Protein AF-0000000087433520 (afdb_homodimer)

Solvent-accessible surface area (backbone atoms only — not comparable to full-atom values): 22942 Å² total; per-residue (Å²): 122,72,76,60,58,65,54,34,69,41,36,59,58,25,44,64,70,53,43,51,66,38,40,50,90,53,89,55,70,68,48,45,50,42,22,40,10,37,41,32,46,50,34,41,37,54,74,47,58,38,54,43,55,70,58,45,62,74,43,37,82,70,45,48,60,36,41,57,54,30,54,70,43,88,47,63,66,38,25,37,40,25,33,47,34,51,29,52,48,29,69,62,38,29,67,75,51,54,65,67,59,52,68,62,48,52,62,63,41,55,60,31,61,72,42,92,45,66,66,39,20,53,41,23,49,50,26,50,31,38,49,46,65,21,52,47,90,83,47,57,51,77,83,44,35,69,61,51,48,53,51,49,52,57,48,54,62,44,45,59,42,91,48,62,68,51,21,52,53,39,48,55,33,49,55,49,39,35,76,64,44,40,70,61,47,50,54,53,44,62,68,43,34,82,74,40,90,62,43,63,61,44,49,53,49,51,50,52,49,52,53,52,57,55,68,77,99,121,74,75,61,58,65,55,33,69,39,35,58,55,26,45,64,70,55,43,51,66,38,41,50,88,52,88,53,71,68,46,44,49,44,23,41,10,36,41,35,47,51,34,41,37,55,75,46,59,39,55,44,54,72,61,46,62,73,43,37,82,72,45,48,60,35,42,57,54,31,54,70,44,86,48,63,65,38,23,36,41,26,33,48,35,51,30,52,48,28,69,63,39,27,67,75,50,55,65,68,59,52,68,62,47,50,63,63,41,54,62,30,61,72,42,93,44,66,66,38,20,53,41,22,50,50,25,50,31,38,50,45,66,20,52,47,88,86,45,58,51,78,84,44,36,68,61,50,49,55,51,51,52,56,48,54,60,45,45,58,42,90,48,62,68,52,21,52,52,39,48,54,34,49,54,49,39,36,75,64,42,39,70,61,48,50,52,52,42,62,68,43,33,81,72,40,91,63,43,62,60,44,51,53,50,52,52,51,48,52,54,52,58,57,68,77,99

Organism: NCBI:txid62062

Radius of gyration: 27.84 Å; Cα contacts (8 Å, |Δi|>4): 516; chains: 2; bounding box: 39×80×63 Å

Nearest PDB structures (foldseek):
  5tqc-assembly1_A  TM=6.218E-01  e=2.944E-04  Homo sapiens
  7m6k-assembly1_A  TM=5.178E-01  e=6.492E-03  Drosophila melanogaster
  7sqc-assembly1_J3  TM=6.459E-01  e=3.049E-02  Chlamydomonas reinhardtii
  7rtc-assembly1_A  TM=4.957E-01  e=1.503E-02  Drosophila melanogaster
  7q4o-assembly1_A  TM=3.615E-01  e=8.846E-03  Homo sapiens

Foldseek 3Di:
DPVLVVLLPPCLCVCVPPLLVLLADDDDDVSVVSNLVSLVVLLCCLVVCSHALVNCVVCVVSRQVSLLVQCPDPDPSSVLSSLSSLLSNLQRCLLVDDVVSLLVRLVSLLVQCPPPDPSSNLSSLSSLLSSLLSCDPPNPCVVCVVSLLVVLLSLLVQCLPPDVVSVVSSLNSVLSNLVVPVVSSLVSLVVCQVVHPDNPSSVVSNVSSVVVVVVVD/DPVLQVLLPPCLCVCVPPLLVLLADDDDDVSVVSNLVSLVVLLCCLVVCSHALVNCVVCVVSRQVSLLVQCPDPDPSSVLSSLSSLLSNLQRCLLVDDVVSLLVRLVSLLVQCPPPDPSSNLSSLSSLLSSLLSCPPPNPCVVCVVSLLVVLLSLLVQCLPPDVVSVVSSLVSVLSNCVVPVVSSLVSLVVCQVVHPDNVSSVVSNVSSVVVVVVVD

Secondary structure (DSSP, 8-state):
-THHHHHGGGGHHHIIIIIGGGGS--SSHHHHHHHHHHHHHHHHHHHTT-S-HHHHHHHHHHHHHHHHHHTT-S-HHHHHHHHHHHHHHHHHHGGGS-HHHHHHHHHHHHHGGG-S-HHHHHHHHHHHHHHHHT--TTS-TTTTHHHHHHHHHHHHHHTT-S-HHHHHHHHHHHHHHHTT-HHHHHHHHHHHHTTSS-THHHHHHHHHHHHHHHHT-/-THHHHGGGGGHHHIIIIIHHHHS--SSHHHHHHHHHHHHHHHHHHHTT-S-HHHHHHHHHHHHHHHHHHTT-S-HHHHHHHHHHHHHHHHHHGGGS-HHHHHHHHHHHHHGGG-S-HHHHHHHHHHHHHHHHT--TTS-TTTTHHHHHHHHHHHHHHHT-S-HHHHHHHHHHHHHHHTT-HHHHHHHHHHHHTTSS-THHHHHHHHHHHHHHHHT-

Structure (mmCIF, N/CA/C/O backbone):
data_AF-0000000087433520-model_v1
#
loop_
_entity.id
_entity.type
_entity.pdbx_description
1 polymer 'Dynein axonemal assembly factor 5'
#
loop_
_atom_site.group_PDB
_atom_site.id
_atom_site.type_symbol
_atom_site.label_atom_id
_atom_site.label_alt_id
_atom_site.label_comp_id
_atom_site.label_asym_id
_atom_site.label_entity_id
_atom_site.label_seq_id
_atom_site.pdbx_PDB_ins_code
_atom_site.Cartn_x
_atom_site.Cartn_y
_atom_site.Cartn_z
_atom_site.occupancy
_atom_site.B_iso_or_equiv
_atom_site.auth_seq_id
_atom_site.auth_comp_id
_atom_site.auth_asym_id
_atom_site.auth_atom_id
_atom_site.pdbx_PDB_model_num
ATOM 1 N N . THR A 1 1 ? 11.297 -8.609 6.477 1 27.45 1 THR A N 1
ATOM 2 C CA . THR A 1 1 ? 11.719 -9.43 5.344 1 27.45 1 THR A CA 1
ATOM 3 C C . THR A 1 1 ? 12.055 -8.555 4.141 1 27.45 1 THR A C 1
ATOM 5 O O . THR A 1 1 ? 11.344 -7.586 3.852 1 27.45 1 THR A O 1
ATOM 8 N N . TRP A 1 2 ? 13.305 -8.664 3.775 1 36.78 2 TRP A N 1
ATOM 9 C CA . TRP A 1 2 ? 14.188 -7.926 2.877 1 36.78 2 TRP A CA 1
ATOM 10 C C . TRP A 1 2 ? 13.484 -7.602 1.563 1 36.78 2 TRP A C 1
ATOM 12 O O . TRP A 1 2 ? 13.805 -6.609 0.906 1 36.78 2 TRP A O 1
ATOM 22 N N . ASP A 1 3 ? 12.789 -8.609 1.039 1 41.31 3 ASP A N 1
ATOM 23 C CA . ASP A 1 3 ? 12.289 -8.633 -0.331 1 41.31 3 ASP A CA 1
ATOM 24 C C . ASP A 1 3 ? 11.32 -7.48 -0.583 1 41.31 3 ASP A C 1
ATOM 26 O O . ASP A 1 3 ? 11.031 -7.145 -1.734 1 41.31 3 ASP A O 1
ATOM 30 N N . THR A 1 4 ? 10.875 -6.965 0.468 1 41.81 4 THR A N 1
ATOM 31 C CA . THR A 1 4 ? 9.906 -5.879 0.413 1 41.81 4 THR A CA 1
ATOM 32 C C . THR A 1 4 ? 10.578 -4.574 -0.015 1 41.81 4 THR A C 1
ATOM 34 O O . THR A 1 4 ? 9.914 -3.676 -0.538 1 41.81 4 THR A O 1
ATOM 37 N N . ARG A 1 5 ? 11.883 -4.535 0.372 1 44.44 5 ARG A N 1
ATOM 38 C CA . ARG A 1 5 ? 12.547 -3.25 0.179 1 44.44 5 ARG A CA 1
ATOM 39 C C . ARG A 1 5 ? 12.711 -2.936 -1.304 1 44.44 5 ARG A C 1
ATOM 41 O O . ARG A 1 5 ? 12.641 -1.774 -1.71 1 44.44 5 ARG A O 1
ATOM 48 N N . ARG A 1 6 ? 13.133 -3.973 -2.037 1 48.25 6 ARG A N 1
ATOM 49 C CA . ARG A 1 6 ? 13.492 -3.75 -3.436 1 48.25 6 ARG A CA 1
ATOM 50 C C . ARG A 1 6 ? 12.266 -3.379 -4.262 1 48.25 6 ARG A C 1
ATOM 52 O O . ARG A 1 6 ? 12.375 -2.668 -5.262 1 48.25 6 ARG A O 1
ATOM 59 N N . PHE A 1 7 ? 11.164 -3.785 -3.725 1 52.22 7 PHE A N 1
ATOM 60 C CA . PHE A 1 7 ? 9.961 -3.506 -4.512 1 52.22 7 PHE A CA 1
ATOM 61 C C . PHE A 1 7 ? 9.617 -2.023 -4.457 1 52.22 7 PHE A C 1
ATOM 63 O O . PHE A 1 7 ? 9.023 -1.485 -5.395 1 52.22 7 PHE A O 1
ATOM 70 N N . CYS A 1 8 ? 10.359 -1.29 -3.424 1 53.44 8 CYS A N 1
ATOM 71 C CA . CYS A 1 8 ? 10.086 0.125 -3.193 1 53.44 8 CYS A CA 1
ATOM 72 C C . CYS A 1 8 ? 10.727 0.985 -4.277 1 53.44 8 CYS A C 1
ATOM 74 O O . CYS A 1 8 ? 10.188 2.023 -4.652 1 53.44 8 CYS A O 1
ATOM 76 N N . GLU A 1 9 ? 11.602 0.332 -5.008 1 64.12 9 GLU A N 1
ATOM 77 C CA . GLU A 1 9 ? 12.352 1.188 -5.922 1 64.12 9 GLU A CA 1
ATOM 78 C C . GLU A 1 9 ? 11.664 1.29 -7.277 1 64.12 9 GLU A C 1
ATOM 80 O O . GLU A 1 9 ? 11.977 2.174 -8.078 1 64.12 9 GLU A O 1
ATOM 85 N N . HIS A 1 10 ? 10.555 0.719 -7.359 1 87.56 10 HIS A N 1
ATOM 86 C CA . HIS A 1 10 ? 10.07 0.707 -8.734 1 87.56 10 HIS A CA 1
ATOM 87 C C . HIS A 1 10 ? 8.734 1.43 -8.852 1 87.56 10 HIS A C 1
ATOM 89 O O . HIS A 1 10 ? 7.918 1.102 -9.719 1 87.56 10 HIS A O 1
ATOM 95 N N . LEU A 1 11 ? 8.602 2.469 -7.906 1 93.81 11 LEU A N 1
ATOM 96 C CA . LEU A 1 11 ? 7.344 3.201 -7.945 1 93.81 11 LEU A CA 1
ATOM 97 C C . LEU A 1 11 ? 7.551 4.613 -8.477 1 93.81 11 LEU A C 1
ATOM 99 O O . LEU A 1 11 ? 6.586 5.348 -8.703 1 93.81 11 LEU A O 1
ATOM 103 N N . ASP A 1 12 ? 8.812 5.008 -8.805 1 93.06 12 ASP A N 1
ATOM 104 C CA . ASP A 1 12 ? 9.125 6.391 -9.164 1 93.06 12 ASP A CA 1
ATOM 105 C C . ASP A 1 12 ? 8.359 6.812 -10.422 1 93.06 12 ASP A C 1
ATOM 107 O O . ASP A 1 12 ? 7.727 7.867 -10.445 1 93.06 12 ASP A O 1
ATOM 111 N N . VAL A 1 13 ? 8.484 5.988 -11.406 1 94.19 13 VAL A N 1
ATOM 112 C CA . VAL A 1 13 ? 7.82 6.305 -12.664 1 94.19 13 VAL A CA 1
ATOM 113 C C . VAL A 1 13 ? 6.309 6.352 -12.453 1 94.19 13 VAL A C 1
ATOM 115 O O . VAL A 1 13 ? 5.625 7.223 -13 1 94.19 13 VAL A O 1
ATOM 118 N N . PHE A 1 14 ? 5.848 5.473 -11.648 1 96.31 14 PHE A N 1
ATOM 119 C CA . PHE A 1 14 ? 4.422 5.449 -11.344 1 96.31 14 PHE A CA 1
ATOM 120 C C . PHE A 1 14 ? 3.99 6.754 -10.688 1 96.31 14 PHE A C 1
ATOM 122 O O . PHE A 1 14 ? 2.998 7.363 -11.094 1 96.31 14 PHE A O 1
ATOM 129 N N . LEU A 1 15 ? 4.66 7.18 -9.656 1 96.69 15 LEU A N 1
ATOM 130 C CA . LEU A 1 15 ? 4.324 8.391 -8.914 1 96.69 15 LEU A CA 1
ATOM 131 C C . LEU A 1 15 ? 4.332 9.609 -9.836 1 96.69 15 LEU A C 1
ATOM 133 O O . LEU A 1 15 ? 3.393 10.406 -9.82 1 96.69 15 LEU A O 1
ATOM 137 N N . LEU A 1 16 ? 5.328 9.68 -10.656 1 95.75 16 LEU A N 1
ATOM 138 C CA . LEU A 1 16 ? 5.539 10.883 -11.453 1 95.75 16 LEU A CA 1
ATOM 139 C C . LEU A 1 16 ? 4.637 10.883 -12.68 1 95.75 16 LEU A C 1
ATOM 141 O O . LEU A 1 16 ? 4.094 11.93 -13.062 1 95.75 16 LEU A O 1
ATOM 145 N N . GLU A 1 17 ? 4.387 9.758 -13.266 1 95.25 17 GLU A N 1
ATOM 146 C CA . GLU A 1 17 ? 3.742 9.727 -14.57 1 95.25 17 GLU A CA 1
ATOM 147 C C . GLU A 1 17 ? 2.27 9.344 -14.453 1 95.25 17 GLU A C 1
ATOM 149 O O . GLU A 1 17 ? 1.469 9.648 -15.336 1 95.25 17 GLU A O 1
ATOM 154 N N . LEU A 1 18 ? 1.903 8.688 -13.383 1 96.62 18 LEU A N 1
ATOM 155 C CA . LEU A 1 18 ? 0.532 8.203 -13.289 1 96.62 18 LEU A CA 1
ATOM 156 C C . LEU A 1 18 ? -0.199 8.859 -12.117 1 96.62 18 LEU A C 1
ATOM 158 O O . LEU A 1 18 ? -1.298 9.391 -12.289 1 96.62 18 LEU A O 1
ATOM 162 N N . LEU A 1 19 ? 0.435 8.906 -10.977 1 97.75 19 LEU A N 1
ATOM 163 C CA . LEU A 1 19 ? -0.275 9.344 -9.789 1 97.75 19 LEU A CA 1
ATOM 164 C C . LEU A 1 19 ? -0.383 10.867 -9.75 1 97.75 19 LEU A C 1
ATOM 166 O O . LEU A 1 19 ? -1.486 11.414 -9.672 1 97.75 19 LEU A O 1
ATOM 170 N N . LEU A 1 20 ? 0.746 11.602 -9.875 1 98 20 LEU A N 1
ATOM 171 C CA . LEU A 1 20 ? 0.799 13.047 -9.688 1 98 20 LEU A CA 1
ATOM 172 C C . LEU A 1 20 ? -0.137 13.758 -10.656 1 98 20 LEU A C 1
ATOM 174 O O . LEU A 1 20 ? -0.941 14.594 -10.25 1 98 20 LEU A O 1
ATOM 178 N N . PRO A 1 21 ? -0.151 13.367 -11.914 1 97.69 21 PRO A N 1
ATOM 179 C CA . PRO A 1 21 ? -1.037 14.07 -12.852 1 97.69 21 PRO A CA 1
ATOM 180 C C . PRO A 1 21 ? -2.514 13.898 -12.5 1 97.69 21 PRO A C 1
ATOM 182 O O . PRO A 1 21 ? -3.33 14.773 -12.805 1 97.69 21 PRO A O 1
ATOM 185 N N . ASN A 1 22 ? -2.85 12.836 -11.836 1 97.75 22 ASN A N 1
ATOM 186 C CA . ASN A 1 22 ? -4.254 12.555 -11.555 1 97.75 22 ASN A CA 1
ATOM 187 C C . ASN A 1 22 ? -4.672 13.109 -10.195 1 97.75 22 ASN A C 1
ATOM 189 O O . ASN A 1 22 ? -5.828 12.969 -9.789 1 97.75 22 ASN A O 1
ATOM 193 N N . LEU A 1 23 ? -3.74 13.734 -9.516 1 98.19 23 LEU A N 1
ATOM 194 C CA . LEU A 1 23 ? -4.055 14.453 -8.281 1 98.19 23 LEU A CA 1
ATOM 195 C C . LEU A 1 23 ? -4.371 15.914 -8.57 1 98.19 23 LEU A C 1
ATOM 197 O O . LEU A 1 23 ? -4.891 16.625 -7.703 1 98.19 23 LEU A O 1
ATOM 201 N N . VAL A 1 24 ? -4.023 16.344 -9.789 1 97.94 24 VAL A N 1
ATOM 202 C CA . VAL A 1 24 ? -4.23 17.734 -10.18 1 97.94 24 VAL A CA 1
ATOM 203 C C . VAL A 1 24 ? -5.719 18.016 -10.359 1 97.94 24 VAL A C 1
ATOM 205 O O . VAL A 1 24 ? -6.426 17.234 -11.008 1 97.94 24 VAL A O 1
ATOM 208 N N . TRP A 1 25 ? -6.164 19.078 -9.898 1 95.62 25 TRP A N 1
ATOM 209 C CA . TRP A 1 25 ? -7.578 19.422 -9.953 1 95.62 25 TRP A CA 1
ATOM 210 C C . TRP A 1 25 ? -8.008 19.719 -11.383 1 95.62 25 TRP A C 1
ATOM 212 O O . TRP A 1 25 ? -7.344 20.469 -12.102 1 95.62 25 TRP A O 1
ATOM 222 N N . LYS A 1 26 ? -9 19.078 -11.734 1 95.69 26 LYS A N 1
ATOM 223 C CA . LYS A 1 26 ? -9.703 19.297 -12.992 1 95.69 26 LYS A CA 1
ATOM 224 C C . LYS A 1 26 ? -11.219 19.312 -12.781 1 95.69 26 LYS A C 1
ATOM 226 O O . LYS A 1 26 ? -11.742 18.531 -11.977 1 95.69 26 LYS A O 1
ATOM 231 N N . ALA A 1 27 ? -11.87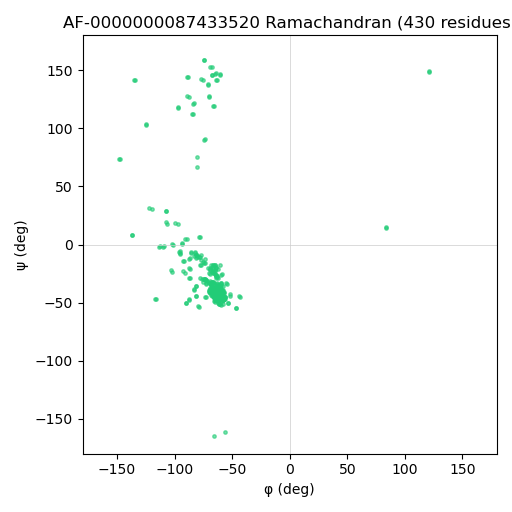5 20.25 -13.562 1 94.5 27 ALA A N 1
ATOM 232 C CA . ALA A 1 27 ? -13.328 20.328 -13.414 1 94.5 27 ALA A CA 1
ATOM 233 C C . ALA A 1 27 ? -14 19.062 -13.953 1 94.5 27 ALA A C 1
ATOM 235 O O . ALA A 1 27 ? -13.508 18.453 -14.906 1 94.5 27 ALA A O 1
ATOM 236 N N . GLY A 1 28 ? -15.156 18.656 -13.273 1 95.69 28 GLY A N 1
ATOM 237 C CA . GLY A 1 28 ? -15.953 17.531 -13.766 1 95.69 28 GLY A CA 1
ATOM 238 C C . GLY A 1 28 ? -16.078 16.406 -12.758 1 95.69 28 GLY A C 1
ATOM 239 O O . GLY A 1 28 ? -15.125 16.109 -12.031 1 95.69 28 GLY A O 1
ATOM 240 N N . ARG A 1 29 ? -17.188 15.773 -12.859 1 94.38 29 ARG A N 1
ATOM 241 C CA . ARG A 1 29 ? -17.5 14.711 -11.914 1 94.38 29 ARG A CA 1
ATOM 242 C C . ARG A 1 29 ? -16.547 13.531 -12.078 1 94.38 29 ARG A C 1
ATOM 244 O O . ARG A 1 29 ? -16.062 12.961 -11.094 1 94.38 29 ARG A O 1
ATOM 251 N N . THR A 1 30 ? -16.328 13.172 -13.289 1 94.44 30 THR A N 1
ATOM 252 C CA . THR A 1 30 ? -15.43 12.055 -13.562 1 94.44 30 THR A CA 1
ATOM 253 C C . THR A 1 30 ? -14.016 12.367 -13.086 1 94.44 30 THR A C 1
ATOM 255 O O . THR A 1 30 ? -13.359 11.531 -12.469 1 94.44 30 THR A O 1
ATOM 258 N N . ALA A 1 31 ? -13.594 13.562 -13.406 1 95.38 31 ALA A N 1
ATOM 259 C CA . ALA A 1 31 ? -12.266 13.992 -12.977 1 95.38 31 ALA A CA 1
ATOM 260 C C . ALA A 1 31 ? -12.148 13.984 -11.453 1 95.38 31 ALA A C 1
ATOM 262 O O . ALA A 1 31 ? -11.109 13.602 -10.906 1 95.38 31 ALA A O 1
ATOM 263 N N . ALA A 1 32 ? -13.203 14.375 -10.797 1 95.56 32 ALA A N 1
ATOM 264 C CA . ALA A 1 32 ? -13.219 14.406 -9.336 1 95.56 32 ALA A CA 1
ATOM 265 C C . ALA A 1 32 ? -13.117 12.992 -8.766 1 95.56 32 ALA A C 1
ATOM 267 O O . ALA A 1 32 ? -12.422 12.766 -7.773 1 95.56 32 ALA A O 1
ATOM 268 N N . ALA A 1 33 ? -13.836 12.078 -9.414 1 94.56 33 ALA A N 1
ATOM 269 C CA . ALA A 1 33 ? -13.797 10.688 -8.961 1 94.56 33 ALA A CA 1
ATOM 270 C C . ALA A 1 33 ? -12.398 10.094 -9.141 1 94.56 33 ALA A C 1
ATOM 272 O O . ALA A 1 33 ? -11.898 9.391 -8.258 1 94.56 33 ALA A O 1
ATOM 273 N N . ILE A 1 34 ? -11.758 10.375 -10.211 1 95.94 34 ILE A N 1
ATOM 274 C CA . ILE A 1 34 ? -10.414 9.898 -10.508 1 95.94 34 ILE A CA 1
ATOM 275 C C . ILE A 1 34 ? -9.422 10.5 -9.516 1 95.94 34 ILE A C 1
ATOM 277 O O . ILE A 1 34 ? -8.594 9.789 -8.945 1 95.94 34 ILE A O 1
ATOM 281 N N . ARG A 1 35 ? -9.57 11.719 -9.281 1 97 35 ARG A N 1
ATOM 282 C CA . ARG A 1 35 ? -8.672 12.406 -8.359 1 97 35 ARG A CA 1
ATOM 283 C C . ARG A 1 35 ? -8.797 11.836 -6.949 1 97 35 ARG A C 1
ATOM 285 O O . ARG A 1 35 ? -7.785 11.578 -6.285 1 97 35 ARG A O 1
ATOM 292 N N . THR A 1 36 ? -10.062 11.648 -6.539 1 96.5 36 THR A N 1
ATOM 293 C CA . THR A 1 36 ? -10.289 11.102 -5.207 1 96.5 36 THR A CA 1
ATOM 294 C C . THR A 1 36 ? -9.711 9.688 -5.098 1 96.5 36 THR A C 1
ATOM 296 O O . THR A 1 36 ? -9.094 9.344 -4.09 1 96.5 36 THR A O 1
ATOM 299 N N . SER A 1 37 ? -9.914 8.93 -6.105 1 96.44 37 SER A N 1
ATOM 300 C CA . SER A 1 37 ? -9.398 7.57 -6.074 1 96.44 37 SER A CA 1
ATOM 301 C C . SER A 1 37 ? -7.871 7.555 -6.125 1 96.44 37 SER A C 1
ATOM 303 O O . SER A 1 37 ? -7.234 6.68 -5.531 1 96.44 37 SER A O 1
ATOM 305 N N . ALA A 1 38 ? -7.262 8.5 -6.848 1 97.44 38 ALA A N 1
ATOM 306 C CA . ALA A 1 38 ? -5.809 8.641 -6.855 1 97.44 38 ALA A CA 1
ATOM 307 C C . ALA A 1 38 ? -5.285 9 -5.469 1 97.44 38 ALA A C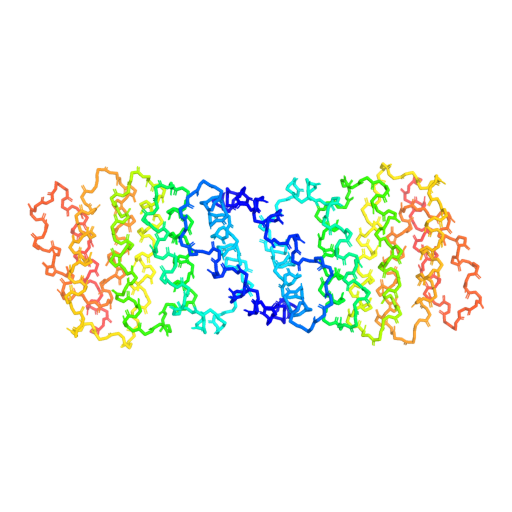 1
ATOM 309 O O . ALA A 1 38 ? -4.238 8.508 -5.043 1 97.44 38 ALA A O 1
ATOM 310 N N . LEU A 1 39 ? -5.992 9.828 -4.789 1 97.31 39 LEU A N 1
ATOM 311 C CA . LEU A 1 39 ? -5.637 10.188 -3.42 1 97.31 39 LEU A CA 1
ATOM 312 C C . LEU A 1 39 ? -5.695 8.969 -2.504 1 97.31 39 LEU A C 1
ATOM 314 O O . LEU A 1 39 ? -4.855 8.82 -1.611 1 97.31 39 LEU A O 1
ATOM 318 N N . SER A 1 40 ? -6.691 8.195 -2.734 1 97.06 40 SER A N 1
ATOM 319 C CA . SER A 1 40 ? -6.805 6.953 -1.978 1 97.06 40 SER A CA 1
ATOM 320 C C . SER A 1 40 ? -5.605 6.047 -2.223 1 97.06 40 SER A C 1
ATOM 322 O O . SER A 1 40 ? -5.078 5.441 -1.286 1 97.06 40 SER A O 1
ATOM 324 N N . CYS A 1 41 ? -5.223 5.953 -3.434 1 96.94 41 CYS A N 1
ATOM 325 C CA . CYS A 1 41 ? -4.051 5.156 -3.77 1 96.94 41 CYS A CA 1
ATOM 326 C C . CYS A 1 41 ? -2.801 5.715 -3.1 1 96.94 41 CYS A C 1
ATOM 328 O O . CYS A 1 41 ? -2 4.965 -2.539 1 96.94 41 CYS A O 1
ATOM 330 N N . LEU A 1 42 ? -2.611 7 -3.162 1 97.19 42 LEU A N 1
ATOM 331 C CA . LEU A 1 42 ? -1.473 7.637 -2.51 1 97.19 42 LEU A CA 1
ATOM 332 C C . LEU A 1 42 ? -1.416 7.266 -1.032 1 97.19 42 LEU A C 1
ATOM 334 O O . LEU A 1 42 ? -0.367 6.855 -0.531 1 97.19 42 LEU A O 1
ATOM 338 N N . LEU A 1 43 ? -2.545 7.445 -0.411 1 97.19 43 LEU A N 1
ATOM 339 C CA . LEU A 1 43 ? -2.602 7.148 1.016 1 97.19 43 LEU A CA 1
ATOM 340 C C . LEU A 1 43 ? -2.244 5.688 1.282 1 97.19 43 LEU A C 1
ATOM 342 O O . LEU A 1 43 ? -1.495 5.391 2.215 1 97.19 43 LEU A O 1
ATOM 346 N N . ALA A 1 44 ? -2.727 4.809 0.491 1 95.62 44 ALA A N 1
ATOM 347 C CA . ALA A 1 44 ? -2.451 3.385 0.653 1 95.62 44 ALA A CA 1
ATOM 348 C C . ALA A 1 44 ? -0.96 3.094 0.509 1 95.62 44 ALA A C 1
ATOM 350 O O . ALA A 1 44 ? -0.394 2.322 1.286 1 95.62 44 ALA A O 1
ATOM 351 N N . LEU A 1 45 ? -0.355 3.652 -0.475 1 95.25 45 LEU A N 1
ATOM 352 C CA . LEU A 1 45 ? 1.068 3.43 -0.703 1 95.25 45 LEU A CA 1
ATOM 353 C C . LEU A 1 45 ? 1.896 3.975 0.455 1 95.25 45 LEU A C 1
ATOM 355 O O . LEU A 1 45 ? 2.879 3.354 0.868 1 95.25 45 LEU A O 1
ATOM 359 N N . LEU A 1 46 ? 1.508 5.113 0.959 1 95.56 46 LEU A N 1
ATOM 360 C CA . LEU A 1 46 ? 2.209 5.711 2.09 1 95.56 46 LEU A CA 1
ATOM 361 C C . LEU A 1 46 ? 2.08 4.836 3.334 1 95.56 46 LEU A C 1
ATOM 363 O O . LEU A 1 46 ? 3.078 4.527 3.988 1 95.56 46 LEU A O 1
ATOM 367 N N . GLN A 1 47 ? 0.905 4.438 3.596 1 94.62 47 GLN A N 1
ATOM 368 C CA . GLN A 1 47 ? 0.632 3.697 4.824 1 94.62 47 GLN A CA 1
ATOM 369 C C . GLN A 1 47 ? 1.188 2.279 4.742 1 94.62 47 GLN A C 1
ATOM 371 O O . GLN A 1 47 ? 1.574 1.7 5.762 1 94.62 47 GLN A O 1
ATOM 376 N N . GLY A 1 48 ? 1.218 1.778 3.572 1 91.25 48 GLY A N 1
ATOM 377 C CA . GLY A 1 48 ? 1.689 0.415 3.393 1 91.25 48 GLY A CA 1
ATOM 378 C C . GLY A 1 48 ? 3.203 0.306 3.363 1 91.25 48 GLY A C 1
ATOM 379 O O . GLY A 1 48 ? 3.75 -0.796 3.293 1 91.25 48 GLY A O 1
ATOM 380 N N . GLY A 1 49 ? 3.875 1.396 3.324 1 92.19 49 GLY A N 1
ATOM 381 C CA . GLY A 1 49 ? 5.328 1.405 3.365 1 92.19 49 GLY A CA 1
ATOM 382 C C . GLY A 1 49 ? 5.965 1.184 2.006 1 92.19 49 GLY A C 1
ATOM 383 O O . GLY A 1 49 ? 7.152 0.86 1.913 1 92.19 49 GLY A O 1
ATOM 384 N N . ALA A 1 50 ? 5.176 1.309 0.999 1 93.25 50 ALA A N 1
ATOM 385 C CA . ALA A 1 50 ? 5.688 1.075 -0.349 1 93.25 50 ALA A CA 1
ATOM 386 C C . ALA A 1 50 ? 6.559 2.238 -0.814 1 93.25 50 ALA A C 1
ATOM 388 O O . ALA A 1 50 ? 7.426 2.068 -1.677 1 93.25 50 ALA A O 1
ATOM 389 N N . ILE A 1 51 ? 6.293 3.402 -0.349 1 94.75 51 ILE A N 1
ATOM 390 C CA . ILE A 1 51 ? 7.098 4.578 -0.662 1 94.75 51 ILE A CA 1
ATOM 391 C C . ILE A 1 51 ? 8.109 4.824 0.456 1 94.75 51 ILE A C 1
ATOM 393 O O . ILE A 1 51 ? 7.73 5.094 1.598 1 94.75 51 ILE A O 1
ATOM 397 N N . THR A 1 52 ? 9.336 4.75 0.137 1 93.5 52 THR A N 1
ATOM 398 C CA . THR A 1 52 ? 10.367 5.004 1.142 1 93.5 52 THR A CA 1
ATOM 399 C C . THR A 1 52 ? 10.469 6.492 1.449 1 93.5 52 THR A C 1
ATOM 401 O O . THR A 1 52 ? 10.094 7.332 0.627 1 93.5 52 THR A O 1
ATOM 404 N N . PRO A 1 53 ? 11.039 6.789 2.639 1 95.5 53 PRO A N 1
ATOM 405 C CA . PRO A 1 53 ? 11.219 8.203 2.971 1 95.5 53 PRO A CA 1
ATOM 406 C C . PRO A 1 53 ? 12.055 8.953 1.933 1 95.5 53 PRO A C 1
ATOM 408 O O . PRO A 1 53 ? 11.734 10.094 1.588 1 95.5 53 PRO A O 1
ATOM 4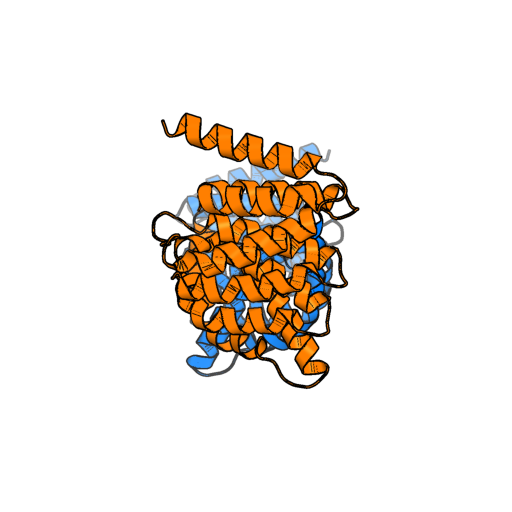11 N N . SER A 1 54 ? 13.125 8.344 1.419 1 94.12 54 SER A N 1
ATOM 412 C CA . SER A 1 54 ? 13.977 8.984 0.416 1 94.12 54 SER A CA 1
ATOM 413 C C . SER A 1 54 ? 13.203 9.25 -0.871 1 94.12 54 SER A C 1
ATOM 415 O O . SER A 1 54 ? 13.344 10.312 -1.481 1 94.12 54 SER A O 1
ATOM 417 N N . GLN A 1 55 ? 12.375 8.305 -1.264 1 93.38 55 GLN A N 1
ATOM 418 C CA . GLN A 1 55 ? 11.539 8.484 -2.447 1 93.38 55 GLN A CA 1
ATOM 419 C C . GLN A 1 55 ? 10.523 9.602 -2.242 1 93.38 55 GLN A C 1
ATOM 421 O O . GLN A 1 55 ? 10.289 10.414 -3.143 1 93.38 55 GLN A O 1
ATOM 426 N N . LEU A 1 56 ? 9.906 9.562 -1.084 1 96.69 56 LEU A N 1
ATOM 427 C CA . LEU A 1 56 ? 8.906 10.57 -0.764 1 96.69 56 LEU A CA 1
ATOM 428 C C . LEU A 1 56 ? 9.516 11.969 -0.759 1 96.69 56 LEU A C 1
ATOM 430 O O . LEU A 1 56 ? 8.93 12.906 -1.303 1 96.69 56 LEU A O 1
ATOM 434 N N . LEU A 1 57 ? 10.695 12.102 -0.193 1 96.75 57 LEU A N 1
ATOM 435 C CA . LEU A 1 57 ? 11.383 13.391 -0.154 1 96.75 57 LEU A CA 1
ATOM 436 C C . LEU A 1 57 ? 11.672 13.891 -1.564 1 96.75 57 LEU A C 1
ATOM 438 O O . LEU A 1 57 ? 11.57 15.094 -1.832 1 96.75 57 LEU A O 1
ATOM 442 N N . ALA A 1 58 ? 11.953 13 -2.432 1 94.88 58 ALA A N 1
ATOM 443 C CA . ALA A 1 58 ? 12.32 13.352 -3.801 1 94.88 58 ALA A CA 1
ATOM 444 C C . ALA A 1 58 ? 11.117 13.898 -4.566 1 94.88 58 ALA A C 1
ATOM 446 O O . ALA A 1 58 ? 11.273 14.688 -5.504 1 94.88 58 ALA A O 1
ATOM 447 N N . VAL A 1 59 ? 9.906 13.516 -4.129 1 96.19 59 VAL A N 1
ATOM 448 C CA . VAL A 1 59 ? 8.742 13.914 -4.906 1 96.19 59 VAL A CA 1
ATOM 449 C C . VAL A 1 59 ? 7.891 14.898 -4.102 1 96.19 59 VAL A C 1
ATOM 451 O O . VAL A 1 59 ? 6.879 15.398 -4.594 1 96.19 59 VAL A O 1
ATOM 454 N N . GLU A 1 60 ? 8.25 15.219 -2.896 1 97.56 60 GLU A N 1
ATOM 455 C CA . GLU A 1 60 ? 7.438 15.953 -1.936 1 97.56 60 GLU A CA 1
ATOM 456 C C . GLU A 1 60 ? 7.059 17.328 -2.473 1 97.56 60 GLU A C 1
ATOM 458 O O . GLU A 1 60 ? 5.91 17.766 -2.336 1 97.56 60 GLU A O 1
ATOM 463 N N . GLU A 1 61 ? 7.98 18.016 -3.113 1 97.06 61 GLU A N 1
ATOM 464 C CA . GLU A 1 61 ? 7.742 19.375 -3.605 1 97.06 61 GLU A CA 1
ATOM 465 C C . GLU A 1 61 ? 6.648 19.391 -4.668 1 97.06 61 GLU A C 1
ATOM 467 O O . GLU A 1 61 ? 5.918 20.359 -4.797 1 97.06 61 GLU A O 1
ATOM 472 N N . ARG A 1 62 ? 6.562 18.391 -5.43 1 97.06 62 ARG A N 1
ATOM 473 C CA . ARG A 1 62 ? 5.539 18.297 -6.465 1 97.06 62 ARG A CA 1
ATOM 474 C C . ARG A 1 62 ? 4.246 17.703 -5.906 1 97.06 62 ARG A C 1
ATOM 476 O O . ARG A 1 62 ? 3.16 18 -6.402 1 97.06 62 ARG A O 1
ATOM 483 N N . LEU A 1 63 ? 4.359 16.891 -4.906 1 98.19 63 LEU A N 1
ATOM 484 C CA . LEU A 1 63 ? 3.232 16.141 -4.355 1 98.19 63 LEU A CA 1
ATOM 485 C C . LEU A 1 63 ? 2.42 17.016 -3.4 1 98.19 63 LEU A C 1
ATOM 487 O O . LEU A 1 63 ? 1.19 17.062 -3.488 1 98.19 63 LEU A O 1
ATOM 491 N N . SER A 1 64 ? 3.055 17.75 -2.551 1 97.81 64 SER A N 1
ATOM 492 C CA . SER A 1 64 ? 2.414 18.469 -1.446 1 97.81 64 SER A CA 1
ATOM 493 C C . SER A 1 64 ? 1.38 19.453 -1.955 1 97.81 64 SER A C 1
ATOM 495 O O . SER A 1 64 ? 0.259 19.516 -1.444 1 97.81 64 SER A O 1
ATOM 497 N N . PRO A 1 65 ? 1.724 20.234 -3.027 1 97.75 65 PRO A N 1
ATOM 498 C CA . PRO A 1 65 ? 0.719 21.188 -3.5 1 97.75 65 PRO A CA 1
ATOM 499 C C . PRO A 1 65 ? -0.575 20.516 -3.947 1 97.75 65 PRO A C 1
ATOM 501 O O . PRO A 1 65 ? -1.662 21.062 -3.752 1 97.75 65 PRO A O 1
ATOM 504 N N . GLN A 1 66 ? -0.459 19.344 -4.547 1 98.25 66 GLN A N 1
ATOM 505 C CA . GLN A 1 66 ? -1.645 18.625 -5.012 1 98.25 66 GLN A CA 1
ATOM 506 C C . GLN A 1 66 ? -2.477 18.109 -3.838 1 98.25 66 GLN A C 1
ATOM 508 O O . GLN A 1 66 ? -3.705 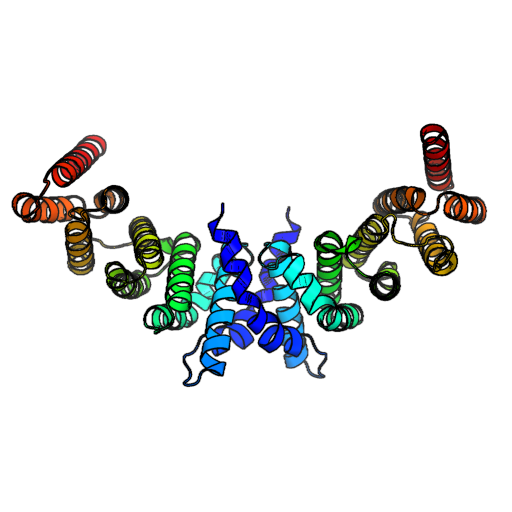18.203 -3.854 1 98.25 66 GLN A O 1
ATOM 513 N N . VAL A 1 67 ? -1.842 17.609 -2.826 1 98.5 67 VAL A N 1
ATOM 514 C CA . VAL A 1 67 ? -2.541 17.094 -1.653 1 98.5 67 VAL A CA 1
ATOM 515 C C . VAL A 1 67 ? -3.182 18.25 -0.886 1 98.5 67 VAL A C 1
ATOM 517 O O . VAL A 1 67 ? -4.312 18.141 -0.411 1 98.5 67 VAL A O 1
ATOM 520 N N . LEU A 1 68 ? -2.461 19.375 -0.77 1 98.62 68 LEU A N 1
ATOM 521 C CA . LEU A 1 68 ? -2.996 20.547 -0.096 1 98.62 68 LEU A CA 1
ATOM 522 C C . LEU A 1 68 ? -4.23 21.078 -0.823 1 98.62 68 LEU A C 1
ATOM 524 O O . LEU A 1 68 ? -5.211 21.469 -0.186 1 98.62 68 LEU A O 1
ATOM 528 N N . SER A 1 69 ? -4.156 21.078 -2.131 1 97.81 69 SER A N 1
ATOM 529 C CA . SER A 1 69 ? -5.309 21.5 -2.92 1 97.81 69 SER A CA 1
ATOM 530 C C . SER A 1 69 ? -6.523 20.609 -2.641 1 97.81 69 SER A C 1
ATOM 532 O O . SER A 1 69 ? -7.66 21.094 -2.637 1 97.81 69 SER A O 1
ATOM 534 N N . ALA A 1 70 ? -6.332 19.359 -2.359 1 97.75 70 ALA A N 1
ATOM 535 C CA . ALA A 1 70 ? -7.406 18.406 -2.1 1 97.75 70 ALA A CA 1
ATOM 536 C C . ALA A 1 70 ? -8.102 18.703 -0.778 1 97.75 70 ALA A C 1
ATOM 538 O O . ALA A 1 70 ? -9.25 18.312 -0.566 1 97.75 70 ALA A O 1
ATOM 539 N N . LEU A 1 71 ? -7.465 19.453 0.153 1 98.12 71 LEU A N 1
ATOM 540 C CA . LEU A 1 71 ? -8.062 19.859 1.42 1 98.12 71 LEU A CA 1
ATOM 541 C C . LEU A 1 71 ? -9.195 20.859 1.193 1 98.12 71 LEU A C 1
ATOM 543 O O . LEU A 1 71 ? -10.031 21.062 2.076 1 98.12 71 LEU A O 1
ATOM 547 N N . GLU A 1 72 ? -9.211 21.438 0.021 1 96.69 72 GLU A N 1
ATOM 548 C CA . GLU A 1 72 ? -10.188 22.5 -0.258 1 96.69 72 GLU A CA 1
ATOM 549 C C . GLU A 1 72 ? -11.344 21.969 -1.097 1 96.69 72 GLU A C 1
ATOM 551 O O . GLU A 1 72 ? -12.242 22.719 -1.473 1 96.69 72 GLU A O 1
ATOM 556 N N . GLU A 1 73 ? -11.312 20.734 -1.419 1 96.12 73 GLU A N 1
ATOM 557 C CA . GLU A 1 73 ? -12.352 20.141 -2.248 1 96.12 73 GLU A CA 1
ATOM 558 C C . GLU A 1 73 ? -13.68 20.062 -1.503 1 96.12 73 GLU A C 1
ATOM 560 O O . GLU A 1 73 ? -13.703 19.984 -0.273 1 96.12 73 GLU A O 1
ATOM 565 N N . ASP A 1 74 ? -14.773 20.094 -2.303 1 94.81 74 ASP A N 1
ATOM 566 C CA . ASP A 1 74 ? -16.109 19.969 -1.715 1 94.81 74 ASP A CA 1
ATOM 567 C C . ASP A 1 74 ? -16.312 18.578 -1.117 1 94.81 74 ASP A C 1
ATOM 569 O O . ASP A 1 74 ? -17.031 18.422 -0.126 1 94.81 74 ASP A O 1
ATOM 573 N N . SER A 1 75 ? -15.727 17.641 -1.711 1 94.31 75 SER A N 1
ATOM 574 C CA . SER A 1 75 ? -15.875 16.25 -1.279 1 94.31 75 SER A CA 1
ATOM 575 C C . SER A 1 75 ? -15.25 16.031 0.095 1 94.31 75 SER A C 1
ATOM 577 O O . SER A 1 75 ? -14.039 16.219 0.269 1 94.31 75 SER A O 1
ATOM 579 N N . GLN A 1 76 ? -16.062 15.633 1.015 1 96.06 76 GLN A N 1
ATOM 580 C CA . GLN A 1 76 ? -15.57 15.32 2.352 1 96.06 76 GLN A CA 1
ATOM 581 C C . GLN A 1 76 ? -14.516 14.219 2.307 1 96.06 76 GLN A C 1
ATOM 583 O O . GLN A 1 76 ? -13.516 14.273 3.018 1 96.06 76 GLN A O 1
ATOM 588 N N . LEU A 1 77 ? -14.836 13.289 1.495 1 95 77 LEU A N 1
ATOM 589 C CA . LEU A 1 77 ? -13.914 12.164 1.375 1 95 77 LEU A CA 1
ATOM 590 C C . LEU A 1 77 ? -12.547 12.633 0.904 1 95 77 LEU A C 1
ATOM 592 O O . LEU A 1 77 ? -11.516 12.211 1.442 1 95 77 LEU A O 1
ATOM 596 N N . SER A 1 78 ? -12.516 13.43 -0.078 1 96.19 78 SER A N 1
ATOM 597 C CA . SER A 1 78 ? -11.258 13.977 -0.582 1 96.19 78 SER A CA 1
ATOM 598 C C . SER A 1 78 ? -10.492 14.703 0.516 1 96.19 78 SER A C 1
ATOM 600 O O . SER A 1 78 ? -9.281 14.516 0.666 1 96.19 78 SER A O 1
ATOM 602 N N . ARG A 1 79 ? -11.172 15.516 1.281 1 98 79 ARG A N 1
ATOM 603 C CA . ARG A 1 79 ? -10.531 16.25 2.363 1 98 79 ARG A CA 1
ATOM 604 C C . ARG A 1 79 ? -9.969 15.312 3.416 1 98 79 ARG A C 1
ATOM 606 O O . ARG A 1 79 ? -8.859 15.523 3.92 1 98 79 ARG A O 1
ATOM 613 N N . LEU A 1 80 ? -10.719 14.273 3.68 1 97.31 80 LEU A N 1
ATOM 614 C CA . LEU A 1 80 ? -10.281 13.289 4.66 1 97.31 80 LEU A CA 1
ATOM 615 C C . LEU A 1 80 ? -9.023 12.57 4.176 1 97.31 80 LEU A C 1
ATOM 617 O O . LEU A 1 80 ? -8.047 12.453 4.914 1 97.31 80 LEU A O 1
ATOM 621 N N . LEU A 1 81 ? -9.062 12.109 2.969 1 97.12 81 LEU A N 1
ATOM 622 C CA . LEU A 1 81 ? -7.926 11.398 2.393 1 97.12 81 LEU A CA 1
ATOM 623 C C . LEU A 1 81 ? -6.699 12.305 2.336 1 97.12 81 LEU A C 1
ATOM 625 O O . LEU A 1 81 ? -5.586 11.859 2.623 1 97.12 81 LEU A O 1
ATOM 629 N N . ALA A 1 82 ? -6.914 13.5 1.97 1 97.94 82 ALA A N 1
ATOM 630 C CA . ALA A 1 82 ? -5.82 14.469 1.908 1 97.94 82 ALA A CA 1
ATOM 631 C C . ALA A 1 82 ? -5.195 14.68 3.285 1 97.94 82 ALA A C 1
ATOM 633 O O . ALA A 1 82 ? -3.973 14.641 3.434 1 97.94 82 ALA A O 1
ATOM 634 N N . CYS A 1 83 ? -6.012 14.812 4.293 1 98.12 83 CYS A N 1
ATOM 635 C CA . CYS A 1 83 ? -5.527 15.039 5.648 1 98.12 83 CYS A CA 1
ATOM 636 C C . CYS A 1 83 ? -4.742 13.844 6.16 1 98.12 83 CYS A C 1
ATOM 638 O O . CYS A 1 83 ? -3.686 14 6.773 1 98.12 83 CYS A O 1
ATOM 640 N N . ARG A 1 84 ? -5.242 12.75 5.859 1 97.12 84 ARG A N 1
ATOM 641 C CA . ARG A 1 84 ? -4.547 11.531 6.277 1 97.12 84 ARG A CA 1
ATOM 642 C C . ARG A 1 84 ? -3.215 11.391 5.555 1 97.12 84 ARG A C 1
ATOM 644 O O . ARG A 1 84 ? -2.225 10.953 6.145 1 97.12 84 ARG A O 1
ATOM 651 N N . SER A 1 85 ? -3.221 11.656 4.297 1 97.88 85 SER A N 1
ATOM 652 C CA . SER A 1 85 ? -1.982 11.586 3.529 1 97.88 85 SER A CA 1
ATOM 653 C C . SER A 1 85 ? -0.936 12.547 4.078 1 97.88 85 SER A C 1
ATOM 655 O O . SER A 1 85 ? 0.239 12.195 4.199 1 97.88 85 SER A O 1
ATOM 657 N N . LEU A 1 86 ? -1.361 13.742 4.422 1 98.31 86 LEU A N 1
ATOM 658 C CA . LEU A 1 86 ? -0.441 14.719 4.996 1 98.31 86 LEU A CA 1
ATOM 659 C C . LEU A 1 86 ? 0.086 14.242 6.344 1 98.31 86 LEU A C 1
ATOM 661 O O . LEU A 1 86 ? 1.271 14.406 6.645 1 98.31 86 LEU A O 1
ATOM 665 N N . SER A 1 87 ? -0.818 13.695 7.137 1 97.94 87 SER A N 1
ATOM 666 C CA . SER A 1 87 ? -0.401 13.148 8.422 1 97.94 87 SER A CA 1
ATOM 667 C C . SER A 1 87 ? 0.68 12.086 8.242 1 97.94 87 SER A C 1
ATOM 669 O O . SER A 1 87 ? 1.702 12.117 8.938 1 97.94 87 SER A O 1
ATOM 671 N N . THR A 1 88 ? 0.45 11.18 7.316 1 97.81 88 THR A N 1
ATOM 672 C CA . THR A 1 88 ? 1.408 10.109 7.074 1 97.81 88 THR A CA 1
ATOM 673 C C . THR A 1 88 ? 2.707 10.664 6.492 1 97.81 88 THR A C 1
ATOM 675 O O . THR A 1 88 ? 3.795 10.203 6.848 1 97.81 88 THR A O 1
ATOM 678 N N . LEU A 1 89 ? 2.588 11.602 5.598 1 98.38 89 LEU A N 1
ATOM 679 C CA . LEU A 1 89 ? 3.754 12.258 5.016 1 98.38 89 LEU A CA 1
ATOM 680 C C . LEU A 1 89 ? 4.613 12.898 6.102 1 98.38 89 LEU A C 1
ATOM 682 O O . LEU A 1 89 ? 5.832 12.703 6.133 1 98.38 89 LEU A O 1
ATOM 686 N N . LEU A 1 90 ? 4.012 13.578 7.031 1 98.19 90 LEU A N 1
ATOM 687 C CA . LEU A 1 90 ? 4.727 14.242 8.117 1 98.19 90 LEU A CA 1
ATOM 688 C C . LEU A 1 90 ? 5.383 13.219 9.039 1 98.19 90 LEU A C 1
ATOM 690 O O . LEU A 1 90 ? 6.496 13.445 9.523 1 98.19 90 LEU A O 1
ATOM 694 N N . LYS A 1 91 ? 4.707 12.18 9.258 1 97.88 91 LYS A N 1
ATOM 695 C CA . LYS A 1 91 ? 5.277 11.109 10.078 1 97.88 91 LYS A CA 1
ATOM 696 C C . LYS A 1 91 ? 6.539 10.547 9.438 1 97.88 91 LYS A C 1
ATOM 698 O O . LYS A 1 91 ? 7.512 10.25 10.133 1 97.88 91 LYS A O 1
ATOM 703 N N . LEU A 1 92 ? 6.512 10.438 8.164 1 97.31 92 LEU A N 1
ATOM 704 C CA . LEU A 1 92 ? 7.582 9.758 7.449 1 97.31 92 LEU A CA 1
ATOM 705 C C . LEU A 1 92 ? 8.758 10.695 7.207 1 97.31 92 LEU A C 1
ATOM 707 O O . LEU A 1 92 ? 9.922 10.281 7.312 1 97.31 92 LEU A O 1
ATOM 711 N N . ILE A 1 93 ? 8.484 11.93 6.895 1 97.5 93 ILE A N 1
ATOM 712 C CA . ILE A 1 93 ? 9.609 12.727 6.418 1 97.5 93 ILE A CA 1
ATOM 713 C C . ILE A 1 93 ? 9.57 14.109 7.055 1 97.5 93 ILE A C 1
ATOM 715 O O . ILE A 1 93 ? 10.328 15 6.668 1 97.5 93 ILE A O 1
ATOM 719 N N . GLY A 1 94 ? 8.711 14.375 8.008 1 97.25 94 GLY A N 1
ATOM 720 C CA . GLY A 1 94 ? 8.555 15.672 8.648 1 97.25 94 GLY A CA 1
ATOM 721 C C . GLY A 1 94 ? 9.875 16.297 9.055 1 97.25 94 GLY A C 1
ATOM 722 O O . GLY A 1 94 ? 10.188 17.422 8.633 1 97.25 94 GLY A O 1
ATOM 723 N N . PRO A 1 95 ? 10.656 15.594 9.797 1 96.69 95 PRO A N 1
ATOM 724 C CA . PRO A 1 95 ? 11.922 16.141 10.297 1 96.69 95 PRO A CA 1
ATOM 725 C C . PRO A 1 95 ? 12.906 16.469 9.172 1 96.69 95 PRO A C 1
ATOM 727 O O . PRO A 1 95 ? 13.844 17.25 9.367 1 96.69 95 PRO A O 1
ATOM 730 N N . SER A 1 96 ? 12.688 15.867 8.016 1 96.62 96 SER A N 1
ATOM 731 C CA . SER A 1 96 ? 13.617 16.062 6.906 1 96.62 96 SER A CA 1
ATOM 732 C C . SER A 1 96 ? 13.141 17.156 5.969 1 96.62 96 SER A C 1
ATOM 734 O O . SER A 1 96 ? 13.836 17.516 5.023 1 96.62 96 SER A O 1
ATOM 736 N N . LEU A 1 97 ? 11.961 17.672 6.191 1 96.62 97 LEU A N 1
ATOM 737 C CA . LEU A 1 97 ? 11.422 18.719 5.324 1 96.62 97 LEU A CA 1
ATOM 738 C C . LEU A 1 97 ? 12.062 20.062 5.629 1 96.62 97 LEU A C 1
A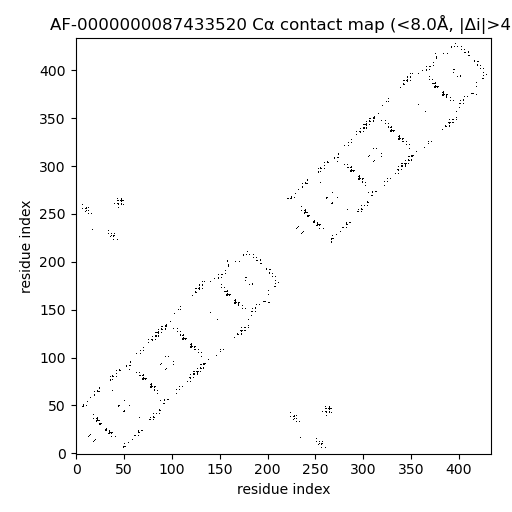TOM 740 O O . LEU A 1 97 ? 12.359 20.375 6.785 1 96.62 97 LEU A O 1
ATOM 744 N N . HIS A 1 98 ? 12.297 20.828 4.578 1 94.56 98 HIS A N 1
ATOM 745 C CA . HIS A 1 98 ? 12.711 22.219 4.762 1 94.56 98 HIS A CA 1
ATOM 746 C C . HIS A 1 98 ? 11.648 23.016 5.527 1 94.56 98 HIS A C 1
ATOM 748 O O . HIS A 1 98 ? 10.453 22.812 5.316 1 94.56 98 HIS A O 1
ATOM 754 N N . PRO A 1 99 ? 12.016 23.984 6.352 1 95.75 99 PRO A N 1
ATOM 755 C CA . PRO A 1 99 ? 11.062 24.797 7.117 1 95.75 99 PRO A CA 1
ATOM 756 C C . PRO A 1 99 ? 10.008 25.469 6.234 1 95.75 99 PRO A C 1
ATOM 758 O O . PRO A 1 99 ? 8.852 25.594 6.641 1 95.75 99 PRO A O 1
ATOM 761 N N . ASP A 1 100 ? 10.414 25.844 5.023 1 94.81 100 ASP A N 1
ATOM 762 C CA . ASP A 1 100 ? 9.453 26.469 4.125 1 94.81 100 ASP A CA 1
ATOM 763 C C . ASP A 1 100 ? 8.32 25.516 3.77 1 94.81 100 ASP A C 1
ATOM 765 O O . ASP A 1 100 ? 7.164 25.922 3.662 1 94.81 100 ASP A O 1
ATOM 769 N N . ALA A 1 101 ? 8.688 24.281 3.537 1 95.75 101 ALA A N 1
ATOM 770 C CA . ALA A 1 101 ? 7.672 23.281 3.24 1 95.75 101 ALA A CA 1
ATOM 771 C C . ALA A 1 101 ? 6.73 23.078 4.426 1 95.75 101 ALA A C 1
ATOM 773 O O . ALA A 1 101 ? 5.508 23.031 4.258 1 95.75 101 ALA A O 1
ATOM 774 N N . LEU A 1 102 ? 7.281 23 5.613 1 97.56 102 LEU A N 1
ATOM 775 C CA . LEU A 1 102 ? 6.492 22.875 6.832 1 97.56 102 LEU A CA 1
ATOM 776 C C . LEU A 1 102 ? 5.559 24.062 7 1 97.56 102 LEU A C 1
ATOM 778 O O . LEU A 1 102 ? 4.371 23.891 7.293 1 97.56 102 LEU A O 1
ATOM 782 N N . ASN A 1 103 ? 6.066 25.203 6.746 1 97.62 103 ASN A N 1
ATOM 783 C CA . ASN A 1 103 ? 5.316 26.438 6.941 1 97.62 103 ASN A CA 1
ATOM 784 C C . ASN A 1 103 ? 4.25 26.625 5.867 1 97.62 103 ASN A C 1
ATOM 786 O O . ASN A 1 103 ? 3.352 27.469 6.016 1 97.62 103 ASN A O 1
ATOM 790 N N . ASN A 1 104 ? 4.34 25.906 4.793 1 97.19 104 ASN A N 1
ATOM 791 C CA . ASN A 1 104 ? 3.305 25.906 3.764 1 97.19 104 ASN A CA 1
ATOM 792 C C . ASN A 1 104 ? 2.209 24.891 4.062 1 97.19 104 ASN A C 1
ATOM 794 O O . ASN A 1 104 ? 1.084 25.016 3.576 1 97.19 104 ASN A O 1
ATOM 798 N N . ILE A 1 105 ? 2.477 23.906 4.875 1 98.12 105 ILE A N 1
ATOM 799 C CA . ILE A 1 105 ? 1.567 22.781 5.098 1 98.12 105 ILE A CA 1
ATOM 800 C C . ILE A 1 105 ? 0.581 23.141 6.211 1 98.12 105 ILE A C 1
ATOM 802 O O . ILE A 1 105 ? -0.634 23.031 6.023 1 98.12 105 ILE A O 1
ATOM 806 N N . TYR A 1 106 ? 1.034 23.688 7.367 1 98.12 106 TYR A N 1
ATOM 807 C CA . TYR A 1 106 ? 0.22 23.734 8.578 1 98.12 106 TYR A CA 1
ATOM 808 C C . TYR A 1 106 ? -0.951 24.688 8.414 1 98.12 106 TYR A C 1
ATOM 810 O O . TYR A 1 106 ? -2.045 24.438 8.93 1 98.12 106 TYR A O 1
ATOM 818 N N . PRO A 1 107 ? -0.803 25.812 7.68 1 98.19 107 PRO A N 1
ATOM 819 C CA . PRO A 1 107 ? -1.948 26.719 7.605 1 98.19 107 PRO A CA 1
ATOM 820 C C . PRO A 1 107 ? -3.166 26.078 6.945 1 98.19 107 PRO A C 1
ATOM 822 O O . PRO A 1 107 ? -4.301 26.328 7.359 1 98.19 107 PRO A O 1
ATOM 825 N N . GLU A 1 108 ? -2.879 25.312 5.926 1 98.19 108 GLU A N 1
ATOM 826 C CA . GLU A 1 108 ? -3.977 24.641 5.23 1 98.19 108 GLU A CA 1
ATOM 827 C C . GLU A 1 108 ? -4.633 23.578 6.113 1 98.19 108 GLU A C 1
ATOM 829 O O . GLU A 1 108 ? -5.852 23.422 6.09 1 98.19 108 GLU A O 1
ATOM 834 N N . VAL A 1 109 ? -3.826 22.906 6.863 1 98.56 109 VAL A N 1
ATOM 835 C CA . VAL A 1 109 ? -4.336 21.891 7.781 1 98.56 109 VAL A CA 1
ATOM 836 C C . VAL A 1 109 ? -5.125 22.547 8.906 1 98.56 109 VAL A C 1
ATOM 838 O O . VAL A 1 109 ? -6.16 22.031 9.336 1 98.56 109 VAL A O 1
ATOM 841 N N . LEU A 1 110 ? -4.633 23.641 9.312 1 98.06 110 LEU A N 1
ATOM 842 C CA . LEU A 1 110 ? -5.262 24.406 10.383 1 98.06 110 LEU A CA 1
ATOM 843 C C . LEU A 1 110 ? -6.691 24.781 10.016 1 98.06 110 LEU A C 1
ATOM 845 O O . LEU A 1 110 ? -7.586 24.75 10.859 1 98.06 110 LEU A O 1
ATOM 849 N N . LYS A 1 111 ? -6.949 25.141 8.812 1 97.62 111 LYS A N 1
ATOM 850 C CA . LYS A 1 111 ? -8.281 25.5 8.336 1 97.62 111 LYS A CA 1
ATOM 851 C C . LYS A 1 111 ? -9.258 24.344 8.516 1 97.62 111 LYS A C 1
ATOM 853 O O . LYS A 1 111 ? -10.461 24.562 8.672 1 97.62 111 LYS A O 1
ATOM 858 N N . ARG A 1 112 ? -8.766 23.125 8.547 1 98.12 112 ARG A N 1
ATOM 859 C CA . ARG A 1 112 ? -9.617 21.938 8.602 1 98.12 112 ARG A CA 1
ATOM 860 C C . ARG A 1 112 ? -10.062 21.656 10.023 1 98.12 112 ARG A C 1
ATOM 862 O O . ARG A 1 112 ? -10.945 20.812 10.25 1 98.12 112 ARG A O 1
ATOM 869 N N . LEU A 1 113 ? -9.531 22.391 11.016 1 96.94 113 LEU A N 1
ATOM 870 C CA . LEU A 1 113 ? -10.023 22.25 12.375 1 96.94 113 LEU A CA 1
ATOM 871 C C . LEU A 1 113 ? -11.477 22.719 12.477 1 96.94 113 LEU A C 1
ATOM 873 O O . LEU A 1 113 ? -12.18 22.359 13.422 1 96.94 113 LEU A O 1
ATOM 877 N N . ASP A 1 114 ? -11.922 23.484 11.477 1 95.25 114 ASP A N 1
ATOM 878 C CA . ASP A 1 114 ? -13.305 23.969 11.438 1 95.25 114 ASP A CA 1
ATOM 879 C C . ASP A 1 114 ? -14.109 23.219 10.375 1 95.25 114 ASP A C 1
ATOM 881 O O . ASP A 1 114 ? -15.141 23.719 9.906 1 95.25 114 ASP A O 1
ATOM 885 N N . ASP A 1 115 ? -13.648 22.109 9.938 1 96.62 115 ASP A N 1
ATOM 886 C CA . ASP A 1 115 ? -14.344 21.328 8.922 1 96.62 115 ASP A CA 1
ATOM 887 C C . ASP A 1 115 ? -15.695 20.828 9.445 1 96.62 115 ASP A C 1
ATOM 889 O O . ASP A 1 115 ? -15.859 20.609 10.641 1 96.62 115 ASP A O 1
ATOM 893 N N . SER A 1 116 ? -16.641 20.734 8.516 1 96 116 SER A N 1
ATOM 894 C CA . SER A 1 116 ? -17.969 20.234 8.891 1 96 116 SER A CA 1
ATOM 895 C C . SER A 1 116 ? -17.891 18.781 9.367 1 96 116 SER A C 1
ATOM 897 O O . SER A 1 116 ? -18.734 18.344 10.133 1 96 116 SER A O 1
ATOM 899 N N . SER A 1 117 ? -16.906 18.062 8.883 1 95.94 117 SER A N 1
ATOM 900 C CA . SER A 1 117 ? -16.734 16.656 9.258 1 95.94 117 SER A CA 1
ATOM 901 C C . SER A 1 117 ? -15.867 16.531 10.5 1 95.94 117 SER A C 1
ATOM 903 O O . SER A 1 117 ? -14.719 16.969 10.516 1 95.94 117 SER A O 1
ATOM 905 N N . GLU A 1 118 ? -16.391 15.812 11.477 1 93.75 118 GLU A N 1
ATOM 906 C CA . GLU A 1 118 ? -15.641 15.547 12.703 1 93.75 118 GLU A CA 1
ATOM 907 C C . GLU A 1 118 ? -14.406 14.703 12.414 1 93.75 118 GLU A C 1
ATOM 909 O O . GLU A 1 118 ? -13.359 14.891 13.047 1 93.75 118 GLU A O 1
ATOM 914 N N . GLN A 1 119 ? -14.555 13.812 11.492 1 94.44 119 GLN A N 1
ATOM 915 C CA . GLN A 1 119 ? -13.43 12.961 11.133 1 94.44 119 GLN A CA 1
ATOM 916 C C . GLN A 1 119 ? -12.273 13.773 10.555 1 94.44 119 GLN A C 1
ATOM 918 O O . GLN A 1 119 ? -11.117 13.562 10.914 1 94.44 119 GLN A O 1
ATOM 923 N N . VAL A 1 120 ? -12.648 14.68 9.695 1 97 120 VAL A N 1
ATOM 924 C CA . VAL A 1 120 ? -11.633 15.539 9.094 1 97 120 VAL A CA 1
ATOM 925 C C . VAL A 1 120 ? -10.969 16.391 10.172 1 97 120 VAL A C 1
ATOM 927 O O . VAL A 1 120 ? -9.742 16.5 10.219 1 97 120 VAL A O 1
ATOM 930 N N . ARG A 1 121 ? -11.742 16.938 11.109 1 96.81 121 ARG A N 1
ATOM 931 C CA . ARG A 1 121 ? -11.203 17.75 12.195 1 96.81 121 ARG A CA 1
ATOM 932 C C . ARG A 1 121 ? -10.219 16.938 13.047 1 96.81 121 ARG A C 1
ATOM 934 O O . ARG A 1 121 ? -9.148 17.438 13.391 1 96.81 121 ARG A O 1
ATOM 941 N N . GLY A 1 122 ? -10.586 15.734 13.344 1 95.5 122 GLY A N 1
ATOM 942 C CA . GLY A 1 122 ? -9.734 14.883 14.164 1 95.5 122 GLY A CA 1
ATOM 943 C C . GLY A 1 122 ? -8.406 14.562 13.508 1 95.5 122 GLY A C 1
ATOM 944 O O . GLY A 1 122 ? -7.359 14.648 14.148 1 95.5 122 GLY A O 1
ATOM 945 N N . VAL A 1 123 ? -8.469 14.203 12.242 1 97.06 123 VAL A N 1
ATOM 946 C CA . VAL A 1 123 ? -7.246 13.852 11.531 1 97.06 123 VAL A CA 1
ATOM 947 C C . VAL A 1 123 ? -6.375 15.094 11.352 1 97.06 123 VAL A C 1
ATOM 949 O O . VAL A 1 123 ? -5.148 15.008 11.406 1 97.06 123 VAL A O 1
ATOM 952 N N . ALA A 1 124 ? -7.027 16.188 11.094 1 98.12 124 ALA A N 1
ATOM 953 C CA . ALA A 1 124 ? -6.293 17.453 10.977 1 98.12 124 ALA A CA 1
ATOM 954 C C . ALA A 1 124 ? -5.527 17.75 12.258 1 98.12 124 ALA A C 1
ATOM 956 O O . ALA A 1 124 ? -4.359 18.156 12.219 1 98.12 124 ALA A O 1
ATOM 957 N N . LEU A 1 125 ? -6.18 17.562 13.352 1 97.38 125 LEU A N 1
ATOM 958 C CA . LEU A 1 125 ? -5.543 17.797 14.641 1 97.38 125 LEU A CA 1
ATOM 959 C C . LEU A 1 125 ? -4.328 16.906 14.82 1 97.38 125 LEU A C 1
ATOM 961 O O . LEU A 1 125 ? -3.275 17.359 15.281 1 97.38 125 LEU A O 1
ATOM 965 N N . ARG A 1 126 ? -4.465 15.727 14.445 1 96.19 126 ARG A N 1
ATOM 966 C CA . ARG A 1 126 ? -3.348 14.789 14.523 1 96.19 126 ARG A CA 1
ATOM 967 C C . ARG A 1 126 ? -2.203 15.227 13.609 1 96.19 126 ARG A C 1
ATOM 969 O O . ARG A 1 126 ? -1.034 15.148 14 1 96.19 126 ARG A O 1
ATOM 976 N N . ALA A 1 127 ? -2.572 15.594 12.477 1 98.19 127 ALA A N 1
ATOM 977 C CA . ALA A 1 127 ? -1.562 16.062 11.523 1 98.19 127 ALA A CA 1
ATOM 978 C C . ALA A 1 127 ? -0.786 17.25 12.086 1 98.19 127 ALA A C 1
ATOM 980 O O . ALA A 1 127 ? 0.431 17.344 11.906 1 98.19 127 ALA A O 1
ATOM 981 N N . LEU A 1 128 ? -1.478 18.141 12.766 1 98.5 128 LEU A N 1
ATOM 982 C CA . LEU A 1 128 ? -0.81 19.281 13.367 1 98.5 128 LEU A CA 1
ATOM 983 C C . LEU A 1 128 ? 0.12 18.844 14.492 1 98.5 128 LEU A C 1
ATOM 985 O O . LEU A 1 128 ? 1.185 19.438 14.688 1 98.5 128 LEU A O 1
ATOM 989 N N . GLY A 1 129 ? -0.282 17.875 15.227 1 97.94 129 GLY A N 1
ATOM 990 C CA . GLY A 1 129 ? 0.618 17.312 16.219 1 97.94 129 GLY A CA 1
ATOM 991 C C . GLY A 1 129 ? 1.9 16.766 15.617 1 97.94 129 GLY A C 1
ATOM 992 O O . GLY A 1 129 ? 2.99 17.016 16.141 1 97.94 129 GLY A O 1
ATOM 993 N N . LEU A 1 130 ? 1.721 16.047 14.531 1 97.94 130 LEU A N 1
ATOM 994 C CA . LEU A 1 130 ? 2.883 15.5 13.836 1 97.94 130 LEU A CA 1
ATOM 995 C C . LEU A 1 130 ? 3.74 16.625 13.258 1 97.94 130 LEU A C 1
ATOM 997 O O . LEU A 1 130 ? 4.969 16.516 13.242 1 97.94 130 LEU A O 1
ATOM 1001 N N . TRP A 1 131 ? 3.072 17.641 12.781 1 98.38 131 TRP A N 1
ATOM 1002 C CA . TRP A 1 131 ? 3.785 18.812 12.289 1 98.38 131 TRP A CA 1
ATOM 1003 C C . TRP A 1 131 ? 4.672 19.406 13.375 1 98.38 131 TRP A C 1
ATOM 1005 O O . TRP A 1 131 ? 5.863 19.641 13.148 1 98.38 131 TRP A O 1
ATOM 1015 N N . LEU A 1 132 ? 4.156 19.594 14.562 1 97.88 132 LEU A N 1
ATOM 1016 C CA . LEU A 1 132 ? 4.914 20.141 15.68 1 97.88 132 LEU A CA 1
ATOM 1017 C C . LEU A 1 132 ? 6.062 19.219 16.062 1 97.88 132 LEU A C 1
ATOM 1019 O O . LEU A 1 132 ? 7.176 19.688 16.328 1 97.88 132 LEU A O 1
ATOM 1023 N N . ALA A 1 133 ? 5.773 17.984 16.047 1 96.62 133 ALA A N 1
ATOM 1024 C CA . ALA A 1 133 ? 6.793 17.016 16.422 1 96.62 133 ALA A CA 1
ATOM 1025 C C . ALA A 1 133 ? 7.93 16.984 15.398 1 96.62 133 ALA A C 1
ATOM 1027 O O . ALA A 1 133 ? 9.039 16.547 15.703 1 96.62 133 ALA A O 1
ATOM 1028 N N . SER A 1 134 ? 7.602 17.391 14.219 1 96.44 134 SER A N 1
ATOM 1029 C CA . SER A 1 134 ? 8.578 17.359 13.133 1 96.44 134 SER A CA 1
ATOM 1030 C C . SER A 1 134 ? 9.539 18.531 13.227 1 96.44 134 SER A C 1
ATOM 1032 O O . SER A 1 134 ? 10.562 18.562 12.539 1 96.44 134 SER A O 1
ATOM 1034 N N . LEU A 1 135 ? 9.203 19.531 14.156 1 95.5 135 LEU A N 1
ATOM 1035 C CA . LEU A 1 135 ? 10.016 20.75 14.242 1 95.5 135 LEU A CA 1
ATOM 1036 C C . LEU A 1 135 ? 11.273 20.5 15.055 1 95.5 135 LEU A C 1
ATOM 1038 O O . LEU A 1 135 ? 11.203 20.203 16.25 1 95.5 135 LEU A O 1
ATOM 1042 N N . GLY A 1 136 ? 12.234 19.812 14.445 1 77.12 136 GLY A N 1
ATOM 1043 C CA . GLY A 1 136 ? 13.477 19.453 15.109 1 77.12 136 GLY A CA 1
ATOM 1044 C C . GLY A 1 136 ? 14.328 20.656 15.461 1 77.12 136 GLY A C 1
ATOM 1045 O O . GLY A 1 136 ? 13.836 21.781 15.508 1 77.12 136 GLY A O 1
ATOM 1046 N N . LYS A 1 137 ? 15.492 20.328 15.734 1 77.44 137 LYS A N 1
ATOM 1047 C CA . LYS A 1 137 ? 16.453 21.344 16.188 1 77.44 137 LYS A CA 1
ATOM 1048 C C . LYS A 1 137 ? 16.766 22.328 15.07 1 77.44 137 LYS A C 1
ATOM 1050 O O . LYS A 1 137 ? 17.125 23.484 15.336 1 77.44 137 LYS A O 1
ATOM 1055 N N . ASP A 1 138 ? 16.5 21.875 13.875 1 85.06 138 ASP A N 1
ATOM 1056 C CA . ASP A 1 138 ? 16.875 22.719 12.734 1 85.06 138 ASP A CA 1
ATOM 1057 C C . ASP A 1 138 ? 15.773 23.734 12.422 1 85.06 138 ASP A C 1
ATOM 1059 O O . ASP A 1 138 ? 15.961 24.609 11.578 1 85.06 138 ASP A O 1
ATOM 1063 N N . TYR A 1 139 ? 14.672 23.641 13.055 1 93.44 139 TYR A N 1
ATOM 1064 C CA . TYR A 1 139 ? 13.617 24.641 12.891 1 93.44 139 TYR A CA 1
ATOM 1065 C C . TYR A 1 139 ? 13.859 25.844 13.797 1 93.44 139 TYR A C 1
ATOM 1067 O O . TYR A 1 139 ? 13.844 25.719 15.023 1 93.44 139 TYR A O 1
ATOM 1075 N N . ASN A 1 140 ? 14.156 27.016 13.273 1 95.19 140 ASN A N 1
ATOM 1076 C CA . ASN A 1 140 ? 14.406 28.234 14.055 1 95.19 140 ASN A CA 1
ATOM 1077 C C . ASN A 1 140 ? 13.117 28.812 14.617 1 95.19 140 ASN A C 1
ATOM 1079 O O . ASN A 1 140 ? 12.461 29.641 13.977 1 95.19 140 ASN A O 1
ATOM 1083 N N . SER A 1 141 ? 12.773 28.391 15.773 1 93.75 141 SER A N 1
ATOM 1084 C CA . SER A 1 141 ? 11.508 28.75 16.406 1 93.75 141 SER A CA 1
ATOM 1085 C C . SER A 1 141 ? 11.422 30.25 16.656 1 93.75 141 SER A C 1
ATOM 1087 O O . SER A 1 141 ? 10.328 30.812 16.688 1 93.75 141 SER A O 1
ATOM 1089 N N . GLN A 1 142 ? 12.547 30.906 16.844 1 93.75 142 GLN A N 1
ATOM 1090 C CA . GLN A 1 142 ? 12.547 32.344 17.031 1 93.75 142 GLN A CA 1
ATOM 1091 C C . GLN A 1 142 ? 12.266 33.094 15.719 1 93.75 142 GLN A C 1
ATOM 1093 O O . GLN A 1 142 ? 11.461 34.031 15.688 1 93.75 142 GLN A O 1
ATOM 1098 N N . LEU A 1 143 ? 12.945 32.625 14.703 1 95.12 143 LEU A N 1
ATOM 1099 C CA . LEU A 1 143 ? 12.758 33.219 13.383 1 95.12 143 LEU A CA 1
ATOM 1100 C C . LEU A 1 143 ? 11.328 33.031 12.898 1 95.12 143 LEU A C 1
ATOM 1102 O O . LEU A 1 143 ? 10.75 33.938 12.289 1 95.12 143 LEU A O 1
ATOM 1106 N N . TYR A 1 144 ? 10.727 31.859 13.227 1 96.81 144 TYR A N 1
ATOM 1107 C CA . TYR A 1 144 ? 9.406 31.516 12.703 1 96.81 144 TYR A CA 1
ATOM 1108 C C . TYR A 1 144 ? 8.344 31.625 13.789 1 96.81 144 TYR A C 1
ATOM 1110 O O . TYR A 1 144 ? 7.332 30.922 13.75 1 96.81 144 TYR A O 1
ATOM 1118 N N . SER A 1 145 ? 8.547 32.469 14.742 1 96.75 145 SER A N 1
ATOM 1119 C CA . SER A 1 145 ? 7.676 32.594 15.914 1 96.75 145 SER A CA 1
ATOM 1120 C C . SER A 1 145 ? 6.262 32.969 15.508 1 96.75 145 SER A C 1
ATOM 1122 O O . SER A 1 145 ? 5.289 32.594 16.156 1 96.75 145 SER A O 1
ATOM 1124 N N . GLN A 1 146 ? 6.133 33.812 14.461 1 97.44 146 GLN A N 1
ATOM 1125 C CA . GLN A 1 146 ? 4.809 34.219 14.008 1 97.44 146 GLN A CA 1
ATOM 1126 C C . GLN A 1 146 ? 3.963 33.031 13.586 1 97.44 146 GLN A C 1
ATOM 1128 O O . GLN A 1 146 ? 2.758 33 13.852 1 97.44 146 GLN A O 1
ATOM 1133 N N . HIS A 1 147 ? 4.578 32.062 12.883 1 97.56 147 HIS A N 1
ATOM 1134 C CA . HIS A 1 147 ? 3.879 30.828 12.492 1 97.56 147 HIS A CA 1
ATOM 1135 C C . HIS A 1 147 ? 3.393 30.062 13.719 1 97.56 147 HIS A C 1
ATOM 1137 O O . HIS A 1 147 ? 2.254 29.594 13.75 1 97.56 147 HIS A O 1
ATOM 1143 N N . LEU A 1 148 ? 4.246 29.984 14.711 1 97.94 148 LEU A N 1
ATOM 1144 C CA . LEU A 1 148 ? 3.92 29.234 15.922 1 97.94 148 LEU A CA 1
ATOM 1145 C C . LEU A 1 148 ? 2.832 29.953 16.719 1 97.94 148 LEU A C 1
ATOM 1147 O O . LEU A 1 148 ? 1.94 29.297 17.266 1 97.94 148 LEU A O 1
ATOM 1151 N N . GLU A 1 149 ? 2.93 31.234 16.75 1 98 149 GLU A N 1
ATOM 1152 C CA . GLU A 1 149 ? 1.929 32.031 17.453 1 98 149 GLU A CA 1
ATOM 1153 C C . GLU A 1 149 ? 0.531 31.781 16.891 1 98 149 GLU A C 1
ATOM 1155 O O . GLU A 1 149 ? -0.411 31.531 17.641 1 98 149 GLU A O 1
ATOM 1160 N N . VAL A 1 150 ? 0.457 31.906 15.594 1 97.81 150 VAL A N 1
ATOM 1161 C CA . VAL A 1 150 ? -0.822 31.688 14.922 1 97.81 150 VAL A CA 1
ATOM 1162 C C . VAL A 1 150 ? -1.33 30.281 15.234 1 97.81 150 VAL A C 1
ATOM 1164 O O . VAL A 1 150 ? -2.504 30.094 15.562 1 97.81 150 VAL A O 1
ATOM 1167 N N . LEU A 1 151 ? -0.492 29.297 15.141 1 98.19 151 LEU A N 1
ATOM 1168 C CA . LEU A 1 151 ? -0.854 27.906 15.375 1 98.19 151 LEU A CA 1
ATOM 1169 C C . LEU A 1 151 ? -1.339 27.703 16.812 1 98.19 151 LEU A C 1
ATOM 1171 O O . LEU A 1 151 ? -2.398 27.109 17.031 1 98.19 151 LEU A O 1
ATOM 1175 N N . PHE A 1 152 ? -0.59 28.25 17.766 1 97.88 152 PHE A N 1
ATOM 1176 C CA . PHE A 1 152 ? -0.948 28.094 19.172 1 97.88 152 PHE A CA 1
ATOM 1177 C C . PHE A 1 152 ? -2.289 28.75 19.453 1 97.88 152 PHE A C 1
ATOM 1179 O O . PHE A 1 152 ? -3.146 28.172 20.125 1 97.88 152 PHE A O 1
ATOM 1186 N N . GLN A 1 153 ? -2.453 29.922 18.953 1 96.62 153 GLN A N 1
ATOM 1187 C CA . GLN A 1 153 ? -3.697 30.641 19.188 1 96.62 153 GLN A CA 1
ATOM 1188 C C . GLN A 1 153 ? -4.898 29.859 18.672 1 96.62 153 GLN A C 1
ATOM 1190 O O . GLN A 1 153 ? -5.906 29.719 19.359 1 96.62 153 GLN A O 1
ATOM 1195 N N . GLN A 1 154 ? -4.777 29.375 17.469 1 96.69 154 GLN A N 1
ATOM 1196 C CA . GLN A 1 154 ? -5.871 28.625 16.859 1 96.69 154 GLN A CA 1
ATOM 1197 C C . GLN A 1 154 ? -6.16 27.359 17.656 1 96.69 154 GLN A C 1
ATOM 1199 O O . GLN A 1 154 ? -7.32 27.016 17.875 1 96.69 154 GLN A O 1
ATOM 1204 N N . LEU A 1 155 ? -5.125 26.641 18.047 1 97.38 155 LEU A N 1
ATOM 1205 C CA . LEU A 1 155 ? -5.305 25.406 18.828 1 97.38 155 LEU A CA 1
ATOM 1206 C C . LEU A 1 155 ? -5.969 25.719 20.172 1 97.38 155 LEU A C 1
ATOM 1208 O O . LEU A 1 155 ? -6.844 24.969 20.609 1 97.38 155 LEU A O 1
ATOM 1212 N N . LEU A 1 156 ? -5.594 26.812 20.781 1 95.88 156 LEU A N 1
ATOM 1213 C CA . LEU A 1 156 ? -6.141 27.188 22.078 1 95.88 156 LEU A CA 1
ATOM 1214 C C . LEU A 1 156 ? -7.629 27.5 21.969 1 95.88 156 LEU A C 1
ATOM 1216 O O . LEU A 1 156 ? -8.391 27.25 22.906 1 95.88 156 LEU A O 1
ATOM 1220 N N . LEU A 1 157 ? -8.062 28.047 20.828 1 93.56 157 LEU A N 1
ATOM 1221 C CA . LEU A 1 157 ? -9.492 28.266 20.625 1 93.56 157 LEU A CA 1
ATOM 1222 C C . LEU A 1 157 ? -10.25 26.938 20.703 1 93.56 157 LEU A C 1
ATOM 1224 O O . LEU A 1 157 ? -11.352 26.891 21.25 1 93.56 157 LEU A O 1
ATOM 1228 N N . HIS A 1 158 ? -9.609 25.828 20.234 1 93.56 158 HIS A N 1
ATOM 1229 C CA . HIS A 1 158 ? -10.266 24.531 20.188 1 93.56 158 HIS A CA 1
ATOM 1230 C C . HIS A 1 158 ? -10.094 23.781 21.516 1 93.56 158 HIS A C 1
ATOM 1232 O O . HIS A 1 158 ? -10.734 22.75 21.75 1 93.56 158 HIS A O 1
ATOM 1238 N N . LEU A 1 159 ? -9.219 24.266 22.344 1 93.69 159 LEU A N 1
ATOM 1239 C CA . LEU A 1 159 ? -9.078 23.703 23.688 1 93.69 159 LEU A CA 1
ATOM 1240 C C . LEU A 1 159 ? -10.328 23.969 24.516 1 93.69 159 LEU A C 1
ATOM 1242 O O . LEU A 1 159 ? -10.57 23.297 25.516 1 93.69 159 LEU A O 1
ATOM 1246 N N . ASP A 1 160 ? -11.133 24.938 24.062 1 88.75 160 ASP A N 1
ATOM 1247 C CA . ASP A 1 160 ? -12.375 25.281 24.75 1 88.75 160 ASP A CA 1
ATOM 1248 C C . ASP A 1 160 ? -13.57 24.625 24.062 1 88.75 160 ASP A C 1
ATOM 1250 O O . ASP A 1 160 ? -14.711 25.078 24.203 1 88.75 160 ASP A O 1
ATOM 1254 N N . ASP A 1 161 ? -13.352 23.578 23.234 1 87.88 161 ASP A N 1
ATOM 1255 C CA . ASP A 1 161 ? -14.414 22.844 22.547 1 87.88 161 ASP A CA 1
ATOM 1256 C C . ASP A 1 161 ? -15.32 22.141 23.562 1 87.88 161 ASP A C 1
ATOM 1258 O O . ASP A 1 161 ? -14.852 21.672 24.609 1 87.88 161 ASP A O 1
ATOM 1262 N N . PRO A 1 162 ? -16.625 22.125 23.281 1 88 162 PRO A N 1
ATOM 1263 C CA . PRO A 1 162 ? -17.516 21.438 24.203 1 88 162 PRO A CA 1
ATOM 1264 C C . PRO A 1 162 ? -17.266 19.922 24.266 1 88 162 PRO A C 1
ATOM 1266 O O . PRO A 1 162 ? -17.609 19.266 25.25 1 88 162 PRO A O 1
ATOM 1269 N N . ASP A 1 163 ? -16.688 19.375 23.281 1 88.94 163 ASP A N 1
ATOM 1270 C CA . ASP A 1 163 ? -16.375 17.953 23.219 1 88.94 163 ASP A CA 1
ATOM 1271 C C . ASP A 1 163 ? -15.062 17.641 23.938 1 88.94 163 ASP A C 1
ATOM 1273 O O . ASP A 1 163 ? -13.992 18.062 23.484 1 88.94 163 ASP A O 1
ATOM 1277 N N . SER A 1 164 ? -15.07 16.797 24.922 1 90.88 164 SER A N 1
ATOM 1278 C CA . SER A 1 164 ? -13.898 16.516 25.75 1 90.88 164 SER A CA 1
ATOM 1279 C C . SER A 1 164 ? -12.836 15.758 24.953 1 90.88 164 SER A C 1
ATOM 1281 O O . SER A 1 164 ? -11.641 15.891 25.219 1 90.88 164 SER A O 1
ATOM 1283 N N . ARG A 1 165 ? -13.312 14.984 24.094 1 91.19 165 ARG A N 1
ATOM 1284 C CA . ARG A 1 165 ? -12.359 14.258 23.266 1 91.19 165 ARG A CA 1
ATOM 1285 C C . ARG A 1 165 ? -11.508 15.219 22.438 1 91.19 165 ARG A C 1
ATOM 1287 O O . ARG A 1 165 ? -10.312 14.984 22.25 1 91.19 165 ARG A O 1
ATOM 1294 N N . VAL A 1 166 ? -12.164 16.172 21.969 1 91.94 166 VAL A N 1
ATOM 1295 C CA . VAL A 1 166 ? -11.445 17.203 21.203 1 91.94 166 VAL A CA 1
ATOM 1296 C C . VAL A 1 166 ? -10.484 17.953 22.125 1 91.94 166 VAL A C 1
ATOM 1298 O O . VAL A 1 166 ? -9.328 18.156 21.781 1 91.94 166 VAL A O 1
ATOM 1301 N N . GLN A 1 167 ? -10.945 18.312 23.281 1 93.69 167 GLN A N 1
ATOM 1302 C CA . GLN A 1 167 ? -10.109 19.016 24.25 1 93.69 167 GLN A CA 1
ATOM 1303 C C . GLN A 1 167 ? -8.859 18.203 24.578 1 93.69 167 GLN A C 1
ATOM 1305 O O . GLN A 1 167 ? -7.75 18.75 24.578 1 93.69 167 GLN A O 1
ATOM 1310 N N . ASP A 1 168 ? -9.07 16.922 24.797 1 95.06 168 ASP A N 1
ATOM 1311 C CA . ASP A 1 168 ? -7.961 16.047 25.156 1 95.06 168 ASP A CA 1
ATOM 1312 C C . ASP A 1 168 ? -6.93 15.984 24.031 1 95.06 168 ASP A C 1
ATOM 1314 O O . ASP A 1 168 ? -5.723 16.031 24.281 1 95.06 168 ASP A O 1
ATOM 1318 N N . THR A 1 169 ? -7.41 15.82 22.812 1 95.75 169 THR A N 1
ATOM 1319 C CA . THR A 1 169 ? -6.512 15.719 21.672 1 95.75 169 THR A CA 1
ATOM 1320 C C . THR A 1 169 ? -5.746 17.031 21.469 1 95.75 169 THR A C 1
ATOM 1322 O O . THR A 1 169 ? -4.543 17.016 21.203 1 95.75 169 THR A O 1
ATOM 1325 N N . VAL A 1 170 ? -6.465 18.125 21.625 1 97 170 VAL A N 1
ATOM 1326 C CA . VAL A 1 170 ? -5.836 19.438 21.469 1 97 170 VAL A CA 1
ATOM 1327 C C . VAL A 1 170 ? -4.77 19.625 22.547 1 97 170 VAL A C 1
ATOM 1329 O O . VAL A 1 170 ? -3.684 20.141 22.266 1 97 170 VAL A O 1
ATOM 1332 N N . LEU A 1 171 ? -5.102 19.203 23.734 1 96.94 171 LEU A N 1
ATOM 1333 C CA . LEU A 1 171 ? -4.148 19.312 24.844 1 96.94 171 LEU A CA 1
ATOM 1334 C C . LEU A 1 171 ? -2.861 18.562 24.516 1 96.94 171 LEU A C 1
ATOM 1336 O O . LEU A 1 171 ? -1.764 19.094 24.719 1 96.94 171 LEU A O 1
ATOM 1340 N N . GLU A 1 172 ? -2.986 17.406 24.062 1 97.25 172 GLU A N 1
ATOM 1341 C CA . GLU A 1 172 ? -1.81 16.609 23.719 1 97.25 172 GLU A CA 1
ATOM 1342 C C . GLU A 1 172 ? -0.989 17.266 22.625 1 97.25 172 GLU A C 1
ATOM 1344 O O . GLU A 1 172 ? 0.243 17.266 22.672 1 97.25 172 GLU A O 1
ATOM 1349 N N . VAL A 1 173 ? -1.649 17.797 21.625 1 98.06 173 VAL A N 1
ATOM 1350 C CA . VAL A 1 173 ? -0.973 18.484 20.531 1 98.06 173 VAL A CA 1
ATOM 1351 C C . VAL A 1 173 ? -0.219 19.703 21.078 1 98.06 173 VAL A C 1
ATOM 1353 O O . VAL A 1 173 ? 0.942 19.922 20.734 1 98.06 173 VAL A O 1
ATOM 1356 N N . LEU A 1 174 ? -0.857 20.438 21.969 1 97.88 174 LEU A N 1
ATOM 1357 C CA . LEU A 1 174 ? -0.24 21.625 22.547 1 97.88 174 LEU A CA 1
ATOM 1358 C C . LEU A 1 174 ? 0.919 21.234 23.469 1 97.88 174 LEU A C 1
ATOM 1360 O O . LEU A 1 174 ? 1.909 21.969 23.562 1 97.88 174 LEU A O 1
ATOM 1364 N N . LYS A 1 175 ? 0.789 20.125 24.109 1 97.12 175 LYS A N 1
ATOM 1365 C CA . LYS A 1 175 ? 1.918 19.641 24.906 1 97.12 175 LYS A CA 1
ATOM 1366 C C . LYS A 1 175 ? 3.145 19.406 24.031 1 97.12 175 LYS A C 1
ATOM 1368 O O . LYS A 1 175 ? 4.27 19.734 24.422 1 97.12 175 LYS A O 1
ATOM 1373 N N . THR A 1 176 ? 2.953 18.875 22.891 1 95.75 176 THR A N 1
ATOM 1374 C CA . THR A 1 176 ? 4.047 18.719 21.938 1 95.75 176 THR A CA 1
ATOM 1375 C C . THR A 1 176 ? 4.629 20.078 21.562 1 95.75 176 THR A C 1
ATOM 1377 O O . THR A 1 176 ? 5.844 20.234 21.438 1 95.75 176 THR A O 1
ATOM 1380 N N . GLY A 1 177 ? 3.768 21.062 21.406 1 95.69 177 GLY A N 1
ATOM 1381 C CA . GLY A 1 177 ? 4.18 22.406 21.078 1 95.69 177 GLY A CA 1
ATOM 1382 C C . GLY A 1 177 ? 5.016 23.062 22.156 1 95.69 177 GLY A C 1
ATOM 1383 O O . GLY A 1 177 ? 5.828 23.938 21.891 1 95.69 177 GLY A O 1
ATOM 1384 N N . SER A 1 178 ? 4.797 22.625 23.344 1 95 178 SER A N 1
ATOM 1385 C CA . SER A 1 178 ? 5.551 23.172 24.469 1 95 178 SER A CA 1
ATOM 1386 C C . SER A 1 178 ? 7.031 22.844 24.359 1 95 178 SER A C 1
ATOM 1388 O O . SER A 1 178 ? 7.879 23.562 24.891 1 95 178 SER A O 1
ATOM 1390 N N . GLY A 1 179 ? 7.336 21.797 23.688 1 92.88 179 GLY A N 1
ATOM 1391 C CA . GLY A 1 179 ? 8.727 21.438 23.453 1 92.88 179 GLY A CA 1
ATOM 1392 C C . GLY A 1 179 ? 9.391 22.281 22.375 1 92.88 179 GLY A C 1
ATOM 1393 O O . GLY A 1 179 ? 10.617 22.359 22.328 1 92.88 179 GLY A O 1
ATOM 1394 N N . VAL A 1 180 ? 8.633 22.922 21.578 1 94.5 180 VAL A N 1
ATOM 1395 C CA . VAL A 1 180 ? 9.141 23.688 20.453 1 94.5 180 VAL A CA 1
ATOM 1396 C C . VAL A 1 180 ? 9.422 25.125 20.875 1 94.5 180 VAL A C 1
ATOM 1398 O O . VAL A 1 180 ? 10.484 25.672 20.578 1 94.5 180 VAL A O 1
ATOM 1401 N N . HIS A 1 181 ? 8.508 25.781 21.5 1 94.5 181 HIS A N 1
ATOM 1402 C CA . HIS A 1 181 ? 8.625 27.156 21.969 1 94.5 181 HIS A CA 1
ATOM 1403 C C . HIS A 1 181 ? 7.82 27.375 23.234 1 94.5 181 HIS A C 1
ATOM 1405 O O . HIS A 1 181 ? 6.77 28.016 23.219 1 94.5 181 HIS A O 1
ATOM 1411 N N . PRO A 1 182 ? 8.336 26.844 24.328 1 95.06 182 PRO A N 1
ATOM 1412 C CA . PRO A 1 182 ? 7.594 26.859 25.594 1 95.06 182 PRO A CA 1
ATOM 1413 C C . PRO A 1 182 ? 7.203 28.266 26.047 1 95.06 182 PRO A C 1
ATOM 1415 O O . PRO A 1 182 ? 6.082 28.469 26.516 1 95.06 182 PRO A O 1
ATOM 1418 N N . ALA A 1 183 ? 8.086 29.266 25.922 1 95.12 183 ALA A N 1
ATOM 1419 C CA . ALA A 1 183 ? 7.805 30.625 26.375 1 95.12 183 ALA A CA 1
ATOM 1420 C C . ALA A 1 183 ? 6.629 31.219 25.625 1 95.12 183 ALA A C 1
ATOM 1422 O O . ALA A 1 183 ? 5.746 31.844 26.219 1 95.12 183 ALA A O 1
ATOM 1423 N N . LEU A 1 184 ? 6.672 31.094 24.375 1 96.69 184 LEU A N 1
ATOM 1424 C CA . LEU A 1 184 ? 5.598 31.609 23.547 1 96.69 184 LEU A CA 1
ATOM 1425 C C . LEU A 1 184 ? 4.273 30.938 23.875 1 96.69 184 LEU A C 1
ATOM 1427 O O . LEU A 1 184 ? 3.236 31.594 23.969 1 96.69 184 LEU A O 1
ATOM 1431 N N . LEU A 1 185 ? 4.309 29.594 23.984 1 97.31 185 LEU A N 1
ATOM 1432 C CA . LEU A 1 185 ? 3.084 28.859 24.297 1 97.31 185 LEU A CA 1
ATOM 1433 C C . LEU A 1 185 ? 2.521 29.312 25.641 1 97.31 185 LEU A C 1
ATOM 1435 O O . LEU A 1 185 ? 1.313 29.531 25.781 1 97.31 185 LEU A O 1
ATOM 1439 N N . LYS A 1 186 ? 3.395 29.469 26.594 1 96.81 186 LYS A N 1
ATOM 1440 C CA . LYS A 1 186 ? 2.977 29.938 27.906 1 96.81 186 LYS A CA 1
ATOM 1441 C C . LYS A 1 186 ? 2.264 31.281 27.812 1 96.81 186 LYS A C 1
ATOM 1443 O O . LYS A 1 186 ? 1.198 31.484 28.406 1 96.81 186 LYS A O 1
ATOM 1448 N N . GLN A 1 187 ? 2.814 32.156 27.109 1 96.88 187 GLN A N 1
ATOM 1449 C CA . GLN A 1 187 ? 2.242 33.5 26.922 1 96.88 187 GLN A CA 1
ATOM 1450 C C . GLN A 1 187 ? 0.849 33.406 26.312 1 96.88 187 GLN A C 1
ATOM 1452 O O . GLN A 1 187 ? -0.078 34.094 26.766 1 96.88 187 GLN A O 1
ATOM 1457 N N . GLU A 1 188 ? 0.706 32.625 25.25 1 96.62 188 GLU A N 1
ATOM 1458 C CA . GLU A 1 188 ? -0.575 32.469 24.562 1 96.62 188 GLU A CA 1
ATOM 1459 C C . GLU A 1 188 ? -1.625 31.844 25.469 1 96.62 188 GLU A C 1
ATOM 1461 O O . GLU A 1 188 ? -2.797 32.219 25.438 1 96.62 188 GLU A O 1
ATOM 1466 N N . VAL A 1 189 ? -1.234 30.844 26.234 1 96.69 189 VAL A N 1
ATOM 1467 C CA . VAL A 1 189 ? -2.156 30.156 27.125 1 96.69 189 VAL A CA 1
ATOM 1468 C C . VAL A 1 189 ? -2.637 31.125 28.219 1 96.69 189 VAL A C 1
ATOM 1470 O O . VAL A 1 189 ? -3.828 31.172 28.531 1 96.69 189 VAL A O 1
ATOM 1473 N N . GLU A 1 190 ? -1.77 31.875 28.797 1 95.31 190 GLU A N 1
ATOM 1474 C CA . GLU A 1 190 ? -2.115 32.844 29.844 1 95.31 190 GLU A CA 1
ATOM 1475 C C . GLU A 1 190 ? -3.064 33.906 29.312 1 95.31 190 GLU A C 1
ATOM 1477 O O . GLU A 1 190 ? -3.988 34.312 30.016 1 95.31 190 GLU A O 1
ATOM 1482 N N . ALA A 1 191 ? -2.814 34.281 28.141 1 93.88 191 ALA A N 1
ATOM 1483 C CA . ALA A 1 191 ? -3.672 35.312 27.531 1 93.88 191 ALA A CA 1
ATOM 1484 C C . ALA A 1 191 ? -5.078 34.75 27.297 1 93.88 191 ALA A C 1
ATOM 1486 O O . ALA A 1 191 ? -6.062 35.5 27.391 1 93.88 191 ALA A O 1
ATOM 1487 N N . MET A 1 192 ? -5.16 33.469 27.016 1 91.94 192 MET A N 1
ATOM 1488 C CA . MET A 1 192 ? -6.43 32.844 26.625 1 91.94 192 MET A CA 1
ATOM 1489 C C . MET A 1 192 ? -7.168 32.312 27.844 1 91.94 192 MET A C 1
ATOM 1491 O O . MET A 1 192 ? -8.383 32.094 27.797 1 91.94 192 MET A O 1
ATOM 1495 N N . ARG A 1 193 ? -6.438 32.031 28.875 1 90.88 193 ARG A N 1
ATOM 1496 C CA . ARG A 1 193 ? -6.961 31.328 30.047 1 90.88 193 ARG A CA 1
ATOM 1497 C C . ARG A 1 193 ? -8.227 31.984 30.578 1 90.88 193 ARG A C 1
ATOM 1499 O O . ARG A 1 193 ? -9.219 31.312 30.859 1 90.88 193 ARG A O 1
ATOM 1506 N N . ASP A 1 194 ? -8.266 33.312 30.641 1 86.38 194 ASP A N 1
ATOM 1507 C CA . ASP A 1 194 ? -9.375 34.031 31.266 1 86.38 194 ASP A CA 1
ATOM 1508 C C . ASP A 1 194 ? -10.555 34.156 30.312 1 86.38 194 ASP A C 1
ATOM 1510 O O . ASP A 1 194 ? -11.656 34.531 30.719 1 86.38 194 ASP A O 1
ATOM 1514 N N . LYS A 1 195 ? -10.312 33.844 29.141 1 85.62 195 LYS A N 1
ATOM 1515 C CA . LYS A 1 195 ? -11.359 33.938 28.125 1 85.62 195 LYS A CA 1
ATOM 1516 C C . LYS A 1 195 ? -12.055 32.594 27.938 1 85.62 195 LYS A C 1
ATOM 1518 O O . LYS A 1 195 ? -13.07 32.5 27.25 1 85.62 195 LYS A O 1
ATOM 1523 N N . GLN A 1 196 ? -11.578 31.562 28.516 1 83.75 196 GLN A N 1
ATOM 1524 C CA . GLN A 1 196 ? -12.094 30.203 28.297 1 83.75 196 GLN A CA 1
ATOM 1525 C C . GLN A 1 196 ? -13.219 29.891 29.266 1 83.75 196 GLN A C 1
ATOM 1527 O O . GLN A 1 196 ? -13.227 30.375 30.406 1 83.75 196 GLN A O 1
ATOM 1532 N N . ARG A 1 197 ? -14.203 29.141 28.797 1 81.75 197 ARG A N 1
ATOM 1533 C CA . ARG A 1 197 ? -15.289 28.688 29.641 1 81.75 197 ARG A CA 1
ATOM 1534 C C . ARG A 1 197 ? -14.773 27.797 30.766 1 81.75 197 ARG A C 1
ATOM 1536 O O . ARG A 1 197 ? -15.172 27.953 31.922 1 81.75 197 ARG A O 1
ATOM 1543 N N . THR A 1 198 ? -13.891 26.859 30.484 1 78.62 198 THR A N 1
ATOM 1544 C CA . THR A 1 198 ? -13.297 25.953 31.453 1 78.62 198 THR A CA 1
ATOM 1545 C C . THR A 1 198 ? -11.773 26.031 31.406 1 78.62 198 THR A C 1
ATOM 1547 O O . THR A 1 198 ? -11.133 25.422 30.547 1 78.62 198 THR A O 1
ATOM 1550 N N . PRO A 1 199 ? -11.258 26.75 32.438 1 88.25 199 PRO A N 1
ATOM 1551 C CA . PRO A 1 199 ? -9.812 26.984 32.406 1 88.25 199 PRO A CA 1
ATOM 1552 C C . PRO A 1 199 ? -8.992 25.781 32.844 1 88.25 199 PRO A C 1
ATOM 1554 O O . PRO A 1 199 ? -7.758 25.844 32.875 1 88.25 199 PRO A O 1
ATOM 1557 N N . VAL A 1 200 ? -9.609 24.703 33.062 1 90.88 200 VAL A N 1
ATOM 1558 C CA . VAL A 1 200 ? -8.945 23.516 33.594 1 90.88 200 VAL A CA 1
ATOM 1559 C C . VAL A 1 200 ? -7.863 23.047 32.625 1 90.88 200 VAL A C 1
ATOM 1561 O O . VAL A 1 200 ? -6.758 22.688 33.062 1 90.88 200 VAL A O 1
ATOM 1564 N N . TYR A 1 201 ? -8.156 23.047 31.422 1 93.56 201 TYR A N 1
ATOM 1565 C CA . TYR A 1 201 ? -7.199 22.547 30.438 1 93.56 201 TYR A CA 1
ATOM 1566 C C . TYR A 1 201 ? -6.047 23.531 30.266 1 93.56 201 TYR A C 1
ATOM 1568 O O . TYR A 1 201 ? -4.906 23.125 30.031 1 93.56 201 TYR A O 1
ATOM 1576 N N . CYS A 1 202 ? -6.332 24.828 30.375 1 95.06 202 CYS A N 1
ATOM 1577 C CA . CYS A 1 202 ? -5.258 25.812 30.375 1 95.06 202 CYS A CA 1
ATOM 1578 C C . CYS A 1 202 ? -4.309 25.578 31.547 1 95.06 202 CYS A C 1
ATOM 1580 O O . CYS A 1 202 ? -3.09 25.641 31.391 1 95.06 202 CYS A O 1
ATOM 1582 N N . ASP A 1 203 ? -4.918 25.266 32.625 1 95 203 ASP A N 1
ATOM 1583 C CA . ASP A 1 203 ? -4.113 25.031 33.812 1 95 203 ASP A CA 1
ATOM 1584 C C . ASP A 1 203 ? -3.242 23.797 33.688 1 95 203 ASP A C 1
ATOM 1586 O O . ASP A 1 203 ? -2.07 23.797 34.062 1 95 203 ASP A O 1
ATOM 1590 N N . LYS A 1 204 ? -3.844 22.797 33.156 1 95.31 204 LYS A N 1
ATOM 1591 C CA . LYS A 1 204 ? -3.09 21.578 32.906 1 95.31 204 LYS A CA 1
ATOM 1592 C C . LYS A 1 204 ? -1.915 21.828 31.984 1 95.31 204 LYS A C 1
ATOM 1594 O O . LYS A 1 204 ? -0.819 21.312 32.188 1 95.31 204 LYS A O 1
ATOM 1599 N N . LEU A 1 205 ? -2.143 22.625 30.953 1 96.19 205 LEU A N 1
ATOM 1600 C CA . LEU A 1 205 ? -1.108 22.938 29.984 1 96.19 205 LEU A CA 1
ATOM 1601 C C . LEU A 1 205 ? 0.004 23.766 30.609 1 96.19 205 LEU A C 1
ATOM 1603 O O . LEU A 1 205 ? 1.187 23.516 30.359 1 96.19 205 LEU A O 1
ATOM 1607 N N . LEU A 1 206 ? -0.361 24.719 31.422 1 96.12 206 LEU A N 1
ATOM 1608 C CA . LEU A 1 206 ? 0.624 25.562 32.094 1 96.12 206 LEU A CA 1
ATOM 1609 C C . LEU A 1 206 ? 1.477 24.734 33.062 1 96.12 206 LEU A C 1
ATOM 1611 O O . LEU A 1 206 ? 2.689 24.938 33.156 1 96.12 206 LEU A O 1
ATOM 1615 N N . GLN A 1 207 ? 0.822 23.797 33.688 1 95.81 207 GLN A N 1
ATOM 1616 C CA . GLN A 1 207 ? 1.553 22.891 34.562 1 95.81 207 GLN A CA 1
ATOM 1617 C C . GLN A 1 207 ? 2.553 22.047 33.781 1 95.81 207 GLN A C 1
ATOM 1619 O O . GLN A 1 207 ? 3.68 21.828 34.25 1 95.81 207 GLN A O 1
ATOM 1624 N N . HIS A 1 208 ? 2.148 21.594 32.688 1 96.31 208 HIS A N 1
ATOM 1625 C CA . HIS A 1 208 ? 3.023 20.812 31.828 1 96.31 208 HIS A CA 1
ATOM 1626 C C . HIS A 1 208 ? 4.227 21.641 31.359 1 96.31 208 HIS A C 1
ATOM 1628 O O . HIS A 1 208 ? 5.355 21.141 31.375 1 96.31 208 HIS A O 1
ATOM 1634 N N . ILE A 1 209 ? 4.02 22.844 30.938 1 95.56 209 ILE A N 1
ATOM 1635 C CA . ILE A 1 209 ? 5.082 23.734 30.469 1 95.56 209 ILE A CA 1
ATOM 1636 C C . ILE A 1 209 ? 6.09 23.969 31.594 1 95.56 209 ILE A C 1
ATOM 1638 O O . ILE A 1 209 ? 7.301 23.953 31.359 1 95.56 209 ILE A O 1
ATOM 1642 N N . HIS A 1 210 ? 5.547 24.141 32.75 1 93.19 210 HIS A N 1
ATOM 1643 C CA . HIS A 1 210 ? 6.391 24.391 33.906 1 93.19 210 HIS A CA 1
ATOM 1644 C C . HIS A 1 210 ? 7.242 23.172 34.25 1 93.19 210 HIS A C 1
ATOM 1646 O O . HIS A 1 210 ? 8.398 23.312 34.656 1 93.19 210 HIS A O 1
ATOM 1652 N N . SER A 1 211 ? 6.668 22.094 34.094 1 91.44 211 SER A N 1
ATOM 1653 C CA . SER A 1 211 ? 7.379 20.859 34.438 1 91.44 211 SER A CA 1
ATOM 1654 C C . SER A 1 211 ? 8.531 20.609 33.469 1 91.44 211 SER A C 1
ATOM 1656 O O . SER A 1 211 ? 9.531 19.984 33.844 1 91.44 211 SER A O 1
ATOM 1658 N N . LEU A 1 212 ? 8.469 20.953 32.281 1 85.06 212 LEU A N 1
ATOM 1659 C CA . LEU A 1 212 ? 9.523 20.781 31.266 1 85.06 212 LEU A CA 1
ATOM 1660 C C . LEU A 1 212 ? 10.703 21.703 31.562 1 85.06 212 LEU A C 1
ATOM 1662 O O . LEU A 1 212 ? 11.852 21.344 31.297 1 85.06 212 LEU A O 1
ATOM 1666 N N . ARG A 1 213 ? 10.469 22.922 31.969 1 76.31 213 ARG A N 1
ATOM 1667 C CA . ARG A 1 213 ? 11.523 23.875 32.281 1 76.31 213 ARG A CA 1
ATOM 1668 C C . ARG A 1 213 ? 12.367 23.391 33.469 1 76.31 213 ARG A C 1
ATOM 1670 O O . ARG A 1 213 ? 13.578 23.625 33.5 1 76.31 213 ARG A O 1
ATOM 1677 N N . GLN A 1 214 ? 11.672 22.75 34.344 1 68 214 GLN A N 1
ATOM 1678 C CA . GLN A 1 214 ? 12.391 22.234 35.5 1 68 214 GLN A CA 1
ATOM 1679 C C . GLN A 1 214 ? 13.281 21.047 35.094 1 68 214 GLN A C 1
ATOM 1681 O O . GLN A 1 214 ? 14.344 20.859 35.688 1 68 214 GLN A O 1
ATOM 1686 N N . ASP A 1 215 ? 12.922 20.281 34.156 1 58.72 215 ASP A N 1
ATOM 1687 C CA . ASP A 1 215 ? 13.711 19.141 33.719 1 58.72 215 ASP A CA 1
ATOM 1688 C C . ASP A 1 215 ? 14.906 19.578 32.875 1 58.72 215 ASP A C 1
ATOM 1690 O O . ASP A 1 215 ? 15.867 18.828 32.719 1 58.72 215 ASP A O 1
ATOM 1694 N N . THR A 1 216 ? 14.852 20.594 32.188 1 50.31 216 THR A N 1
ATOM 1695 C CA . THR A 1 216 ? 15.961 21.094 31.391 1 50.31 216 THR A CA 1
ATOM 1696 C C . THR A 1 216 ? 16.938 21.891 32.25 1 50.31 216 THR A C 1
ATOM 1698 O O . THR A 1 216 ? 17.938 22.406 31.75 1 50.31 216 THR A O 1
ATOM 1701 N N . VAL A 1 217 ? 16.562 22.234 33.656 1 41.44 217 VAL A N 1
ATOM 1702 C CA . VAL A 1 217 ? 17.547 22.797 34.594 1 41.44 217 VAL A CA 1
ATOM 1703 C C . VAL A 1 217 ? 18.219 21.672 35.375 1 41.44 217 VAL A C 1
ATOM 1705 O O . VAL A 1 217 ? 17.547 20.766 35.875 1 41.44 217 VAL A O 1
ATOM 1708 N N . THR B 1 1 ? -6.832 -1.903 13.211 1 27.67 1 THR B N 1
ATOM 1709 C CA . THR B 1 1 ? -7.531 -0.649 13.469 1 27.67 1 THR B CA 1
ATOM 1710 C C . THR B 1 1 ? -8.398 -0.251 12.281 1 27.67 1 THR B C 1
ATOM 1712 O O . THR B 1 1 ? -8.047 -0.532 11.133 1 27.67 1 THR B O 1
ATOM 1715 N N . TRP B 1 2 ? -9.648 0.004 12.594 1 37.53 2 TRP B N 1
ATOM 1716 C CA . TRP B 1 2 ? -10.891 0.199 11.844 1 37.53 2 TRP B CA 1
ATOM 1717 C C . TRP B 1 2 ? -10.656 1.081 10.625 1 37.53 2 TRP B C 1
ATOM 1719 O O . TRP B 1 2 ? -11.273 0.877 9.578 1 37.53 2 TRP B O 1
ATOM 1729 N N . ASP B 1 3 ? -9.914 2.172 10.836 1 41.75 3 ASP B N 1
ATOM 1730 C CA . ASP B 1 3 ? -9.781 3.314 9.938 1 41.75 3 ASP B CA 1
ATOM 1731 C C . ASP B 1 3 ? -9.156 2.896 8.609 1 41.75 3 ASP B C 1
ATOM 1733 O O . ASP B 1 3 ? -9.391 3.535 7.578 1 41.75 3 ASP B O 1
ATOM 1737 N N . THR B 1 4 ? -8.508 1.806 8.688 1 41.69 4 THR B N 1
ATOM 1738 C CA . THR B 1 4 ? -7.797 1.297 7.52 1 41.69 4 THR B CA 1
ATOM 1739 C C . THR B 1 4 ? -8.773 0.692 6.516 1 41.69 4 THR B C 1
ATOM 1741 O O . THR B 1 4 ? -8.516 0.687 5.312 1 41.69 4 THR B O 1
ATOM 1744 N N . ARG B 1 5 ? -9.867 0.114 7.156 1 45 5 ARG B N 1
ATOM 1745 C CA . ARG B 1 5 ? -10.758 -0.66 6.301 1 45 5 ARG B CA 1
ATOM 1746 C C . ARG B 1 5 ? -11.484 0.243 5.305 1 45 5 ARG B C 1
ATOM 1748 O O . ARG B 1 5 ? -11.727 -0.155 4.164 1 45 5 ARG B O 1
ATOM 1755 N N . ARG B 1 6 ? -11.938 1.396 5.836 1 48.06 6 ARG B N 1
ATOM 1756 C CA . ARG B 1 6 ? -12.812 2.25 5.043 1 48.06 6 ARG B CA 1
ATOM 1757 C C . ARG B 1 6 ? -12.055 2.883 3.881 1 48.06 6 ARG B C 1
ATOM 1759 O O . ARG B 1 6 ? -12.648 3.197 2.846 1 48.06 6 ARG B O 1
ATOM 1766 N N . PHE B 1 7 ? -10.75 2.926 4.066 1 52.16 7 PHE B N 1
ATOM 1767 C CA . PHE B 1 7 ? -10 3.584 2.998 1 52.16 7 PHE B CA 1
ATOM 1768 C C . PHE B 1 7 ? -9.867 2.664 1.791 1 52.16 7 PHE B C 1
ATOM 1770 O O . PHE B 1 7 ? -9.641 3.129 0.671 1 52.16 7 PHE B O 1
ATOM 1777 N N . CYS B 1 8 ? -10.32 1.32 2.061 1 53.03 8 CYS B N 1
ATOM 1778 C CA . CYS B 1 8 ? -10.242 0.289 1.032 1 53.03 8 CYS B CA 1
ATOM 1779 C C . CYS B 1 8 ? -11.336 0.474 -0.013 1 53.03 8 CYS B C 1
ATOM 1781 O O . CYS B 1 8 ? -11.117 0.214 -1.197 1 53.03 8 CYS B O 1
ATOM 1783 N N . GLU B 1 9 ? -12.273 1.294 0.374 1 64.12 9 GLU B N 1
ATOM 1784 C CA . GLU B 1 9 ? -13.414 1.346 -0.532 1 64.12 9 GLU B CA 1
ATOM 1785 C C . GLU B 1 9 ? -13.211 2.404 -1.613 1 64.12 9 GLU B C 1
ATOM 1787 O O . GLU B 1 9 ? -13.906 2.393 -2.635 1 64.12 9 GLU B O 1
ATOM 1792 N N . HIS B 1 10 ? -12.117 2.986 -1.626 1 87.06 10 HIS B N 1
ATOM 1793 C CA . HIS B 1 10 ? -12.109 4.102 -2.564 1 87.06 10 HIS B CA 1
ATOM 1794 C C . HIS B 1 10 ? -11.008 3.932 -3.609 1 87.06 10 HIS B C 1
ATOM 1796 O O . HIS B 1 10 ? -10.477 4.918 -4.125 1 87.06 10 HIS B O 1
ATOM 1802 N N . LEU B 1 11 ? -10.758 2.574 -3.893 1 93.5 11 LEU B N 1
ATOM 1803 C CA . LEU B 1 11 ? -9.703 2.324 -4.867 1 93.5 11 LEU B CA 1
ATOM 1804 C C . LEU B 1 11 ? -10.281 1.789 -6.172 1 93.5 11 LEU B C 1
ATOM 1806 O O . LEU B 1 11 ? -9.562 1.639 -7.164 1 93.5 11 LEU B O 1
ATOM 1810 N N . ASP B 1 12 ? -11.633 1.581 -6.254 1 92.88 12 ASP B N 1
ATOM 1811 C CA . ASP B 1 12 ? -12.242 0.922 -7.402 1 92.88 12 ASP B CA 1
ATOM 1812 C C . ASP B 1 12 ? -12.008 1.719 -8.688 1 92.88 12 ASP B C 1
ATOM 1814 O O . ASP B 1 12 ? -11.578 1.16 -9.695 1 92.88 12 ASP B O 1
ATOM 1818 N N . VAL B 1 13 ? -12.32 2.969 -8.594 1 94.06 13 VAL B N 1
ATOM 1819 C CA . VAL B 1 13 ? -12.156 3.818 -9.766 1 94.06 13 VAL B CA 1
ATOM 1820 C C . VAL B 1 13 ? -10.68 3.863 -10.164 1 94.06 13 VAL B C 1
ATOM 1822 O O . VAL B 1 13 ? -10.352 3.826 -11.352 1 94.06 13 VAL B O 1
ATOM 1825 N N . PHE B 1 14 ? -9.859 3.904 -9.188 1 96.25 14 PHE B N 1
ATOM 1826 C CA . PHE B 1 14 ? -8.422 3.912 -9.453 1 96.25 14 PHE B CA 1
ATOM 1827 C C . PHE B 1 14 ? -8.008 2.648 -10.195 1 96.25 14 PHE B C 1
ATOM 1829 O O . PHE B 1 14 ? -7.301 2.723 -11.211 1 96.25 14 PHE B O 1
ATOM 1836 N N . LEU B 1 15 ? -8.367 1.497 -9.719 1 96.62 15 LEU B N 1
ATOM 1837 C CA . LEU B 1 15 ? -8 0.219 -10.32 1 96.62 15 LEU B CA 1
ATOM 1838 C C . LEU B 1 15 ? -8.492 0.131 -11.758 1 96.62 15 LEU B C 1
ATOM 1840 O O . LEU B 1 15 ? -7.734 -0.243 -12.656 1 96.62 15 LEU B O 1
ATOM 1844 N N . LEU B 1 16 ? -9.695 0.552 -11.961 1 95.69 16 LEU B N 1
ATOM 1845 C CA . LEU B 1 16 ? -10.336 0.351 -13.258 1 95.69 16 LEU B CA 1
ATOM 1846 C C . LEU B 1 16 ? -9.883 1.415 -14.258 1 95.69 16 LEU B C 1
ATOM 1848 O O . LEU B 1 16 ? -9.664 1.116 -15.43 1 95.69 16 LEU B O 1
ATOM 1852 N N . GLU B 1 17 ? -9.672 2.609 -13.82 1 95.19 17 GLU B N 1
ATOM 1853 C CA . GLU B 1 17 ? -9.492 3.717 -14.75 1 95.19 17 GLU B CA 1
ATOM 1854 C C . GLU B 1 17 ? -8.016 4.094 -14.875 1 95.19 17 GLU B C 1
ATOM 1856 O O . GLU B 1 17 ? -7.602 4.688 -15.867 1 95.19 17 GLU B O 1
ATOM 1861 N N . LEU B 1 18 ? -7.23 3.77 -13.875 1 96.62 18 LEU B N 1
ATOM 1862 C CA . LEU B 1 18 ? -5.844 4.219 -13.898 1 96.62 18 LEU B CA 1
ATOM 1863 C C . LEU B 1 18 ? -4.887 3.035 -13.961 1 96.62 18 LEU B C 1
ATOM 1865 O O . LEU B 1 18 ? -4 2.99 -14.812 1 96.62 18 LEU B O 1
ATOM 1869 N N . LEU B 1 19 ? -5.125 2.047 -13.133 1 97.75 19 LEU B N 1
ATOM 1870 C CA . LEU B 1 19 ? -4.145 0.973 -13.016 1 97.75 19 LEU B CA 1
ATOM 1871 C C . LEU B 1 19 ? -4.27 -0.009 -14.18 1 97.75 19 LEU B C 1
ATOM 1873 O O . LEU B 1 19 ? -3.301 -0.249 -14.898 1 97.75 19 LEU B O 1
ATOM 1877 N N . LEU B 1 20 ? -5.469 -0.556 -14.438 1 97.94 20 LEU B N 1
ATOM 1878 C CA . LEU B 1 20 ? -5.684 -1.627 -15.406 1 97.94 20 LEU B CA 1
ATOM 1879 C C . LEU B 1 20 ? -5.23 -1.202 -16.797 1 97.94 20 LEU B C 1
ATOM 1881 O O . LEU B 1 20 ? -4.477 -1.921 -17.453 1 97.94 20 LEU B O 1
ATOM 1885 N N . PRO B 1 21 ? -5.559 -0.003 -17.219 1 97.69 21 PRO B N 1
ATOM 1886 C CA . PRO B 1 21 ? -5.137 0.388 -18.562 1 97.69 21 PRO B CA 1
ATOM 1887 C C . PRO B 1 21 ? -3.619 0.463 -18.719 1 97.69 21 PRO B C 1
ATOM 1889 O O . PRO B 1 21 ? -3.09 0.26 -19.812 1 97.69 21 PRO B O 1
ATOM 1892 N N . ASN B 1 22 ? -2.936 0.695 -17.641 1 97.75 22 ASN B N 1
ATOM 1893 C CA . ASN B 1 22 ? -1.491 0.876 -17.719 1 97.75 22 ASN B CA 1
ATOM 1894 C C . ASN B 1 22 ? -0.748 -0.437 -17.484 1 97.75 22 ASN B C 1
ATOM 1896 O O . ASN B 1 22 ? 0.484 -0.473 -17.531 1 97.75 22 ASN B O 1
ATOM 1900 N N . LEU B 1 23 ? -1.49 -1.5 -17.281 1 98.19 23 LEU B N 1
ATOM 1901 C CA . LEU B 1 23 ? -0.91 -2.836 -17.219 1 98.19 23 LEU B CA 1
ATOM 1902 C C . LEU B 1 23 ? -0.931 -3.504 -18.594 1 98.19 23 LEU B C 1
ATOM 1904 O O . LEU B 1 23 ? -0.273 -4.527 -18.797 1 98.19 23 LEU B O 1
ATOM 1908 N N . VAL B 1 24 ? -1.718 -2.908 -19.5 1 97.94 24 VAL B N 1
ATOM 1909 C CA . VAL B 1 24 ? -1.868 -3.477 -20.844 1 97.94 24 VAL B CA 1
ATOM 1910 C C . VAL B 1 24 ? -0.579 -3.277 -21.625 1 97.94 24 VAL B C 1
ATOM 1912 O O . VAL B 1 24 ? -0.009 -2.186 -21.641 1 97.94 24 VAL B O 1
ATOM 1915 N N . TRP B 1 25 ? -0.185 -4.25 -22.328 1 95.75 25 TRP B N 1
ATOM 1916 C CA . TRP B 1 25 ? 1.064 -4.211 -23.078 1 95.75 25 TRP B CA 1
ATOM 1917 C C . TRP B 1 25 ? 0.959 -3.248 -24.25 1 95.75 25 TRP B C 1
ATOM 1919 O O . TRP B 1 25 ? -0.01 -3.293 -25.016 1 95.75 25 TRP B O 1
ATOM 1929 N N . LYS B 1 26 ? 1.861 -2.416 -24.281 1 95.88 26 LYS B N 1
ATOM 1930 C CA . LYS B 1 26 ? 2.084 -1.505 -25.391 1 95.88 26 LYS B CA 1
ATOM 1931 C C . LYS B 1 26 ? 3.562 -1.444 -25.766 1 95.88 26 LYS B C 1
ATOM 1933 O O . LYS B 1 26 ? 4.43 -1.473 -24.891 1 95.88 26 LYS B O 1
ATOM 1938 N N . ALA B 1 27 ? 3.809 -1.364 -27.141 1 94.62 27 ALA B N 1
ATOM 1939 C CA . ALA B 1 27 ? 5.199 -1.302 -27.578 1 94.62 27 ALA B CA 1
ATOM 1940 C C . ALA B 1 27 ? 5.852 0.01 -27.156 1 94.62 27 ALA B C 1
ATOM 1942 O O . ALA B 1 27 ? 5.184 1.044 -27.062 1 94.62 27 ALA B O 1
ATOM 1943 N N . GLY B 1 28 ? 7.215 -0.064 -26.828 1 95.75 28 GLY B N 1
ATOM 1944 C CA . GLY B 1 28 ? 7.977 1.139 -26.531 1 95.75 28 GLY B CA 1
ATOM 1945 C C . GLY B 1 28 ? 8.586 1.125 -25.141 1 95.75 28 GLY B C 1
ATOM 1946 O O . GLY B 1 28 ? 7.973 0.62 -24.188 1 95.75 28 GLY B O 1
ATOM 1947 N N . ARG B 1 29 ? 9.688 1.781 -25.062 1 94.44 29 ARG B N 1
ATOM 1948 C CA . ARG B 1 29 ? 10.445 1.794 -23.812 1 94.44 29 ARG B CA 1
ATOM 1949 C C . ARG B 1 29 ? 9.68 2.529 -22.719 1 94.44 29 ARG B C 1
ATOM 1951 O O . ARG B 1 29 ? 9.641 2.08 -21.578 1 94.44 29 ARG B O 1
ATOM 1958 N N . THR B 1 30 ? 9.141 3.641 -23.078 1 94.5 30 THR B N 1
ATOM 1959 C CA . THR B 1 30 ? 8.383 4.426 -22.109 1 94.5 30 THR B CA 1
ATOM 1960 C C . THR B 1 30 ? 7.164 3.648 -21.625 1 94.5 30 THR B C 1
ATOM 1962 O O . THR B 1 30 ? 6.887 3.609 -20.422 1 94.5 30 THR B O 1
ATOM 1965 N N . ALA B 1 31 ? 6.484 3.057 -22.547 1 95.44 31 ALA B N 1
ATOM 1966 C CA . ALA B 1 31 ? 5.312 2.258 -22.203 1 95.44 31 ALA B CA 1
ATOM 1967 C C . ALA B 1 31 ? 5.695 1.093 -21.297 1 95.44 31 ALA B C 1
ATOM 1969 O O . ALA B 1 31 ? 4.965 0.763 -20.359 1 95.44 31 ALA B O 1
ATOM 1970 N N . ALA B 1 32 ? 6.832 0.512 -21.562 1 95.69 32 ALA B N 1
ATOM 1971 C CA . ALA B 1 32 ? 7.309 -0.604 -20.75 1 95.69 32 ALA B CA 1
ATOM 1972 C C . ALA B 1 32 ? 7.617 -0.153 -19.312 1 95.69 32 ALA B C 1
ATOM 1974 O O . ALA B 1 32 ? 7.316 -0.865 -18.359 1 95.69 32 ALA B O 1
ATOM 1975 N N . ALA B 1 33 ? 8.227 1.03 -19.234 1 94.69 33 ALA B N 1
ATOM 1976 C CA . ALA B 1 33 ? 8.547 1.571 -17.906 1 94.69 33 ALA B CA 1
ATOM 1977 C C . ALA B 1 33 ? 7.281 1.871 -17.125 1 94.69 33 ALA B C 1
ATOM 1979 O O . ALA B 1 33 ? 7.207 1.581 -15.922 1 94.69 33 ALA B O 1
ATOM 1980 N N . ILE B 1 34 ? 6.293 2.402 -17.75 1 96.06 34 ILE B N 1
ATOM 1981 C CA . ILE B 1 34 ? 5.016 2.723 -17.125 1 96.06 34 ILE B CA 1
ATOM 1982 C C . ILE B 1 34 ? 4.32 1.437 -16.688 1 96.06 34 ILE B C 1
ATOM 1984 O O . ILE B 1 34 ? 3.838 1.34 -15.555 1 96.06 34 ILE B O 1
ATOM 1988 N N . ARG B 1 35 ? 4.34 0.511 -17.516 1 97 35 ARG B N 1
ATOM 1989 C CA . ARG B 1 35 ? 3.691 -0.762 -17.203 1 97 35 ARG B CA 1
ATOM 1990 C C . ARG B 1 35 ? 4.348 -1.44 -16.016 1 97 35 ARG B C 1
ATOM 1992 O O . ARG B 1 35 ? 3.66 -1.928 -15.109 1 97 35 ARG B O 1
ATOM 1999 N N . THR B 1 36 ? 5.688 -1.447 -16.047 1 96.5 36 THR B N 1
ATOM 2000 C CA . THR B 1 36 ? 6.414 -2.064 -14.945 1 96.5 36 THR B CA 1
ATOM 2001 C C . THR B 1 36 ? 6.129 -1.334 -13.633 1 96.5 36 THR B C 1
ATOM 2003 O O . THR B 1 36 ? 5.93 -1.966 -12.594 1 96.5 36 THR B O 1
ATOM 2006 N N . SER B 1 37 ? 6.113 -0.059 -13.703 1 96.5 37 SER B N 1
ATOM 2007 C CA . SER B 1 37 ? 5.855 0.709 -12.484 1 96.5 37 SER B CA 1
ATOM 2008 C C . SER B 1 37 ? 4.418 0.526 -12.016 1 96.5 37 SER B C 1
ATOM 2010 O O . SER B 1 37 ? 4.148 0.54 -10.812 1 96.5 37 SER B O 1
ATOM 2012 N N . ALA B 1 38 ? 3.459 0.37 -12.938 1 97.5 38 ALA B N 1
ATOM 2013 C CA . ALA B 1 38 ? 2.076 0.062 -12.586 1 97.5 38 ALA B CA 1
ATOM 2014 C C . ALA B 1 38 ? 1.979 -1.295 -11.891 1 97.5 38 ALA B C 1
ATOM 2016 O O . ALA B 1 38 ? 1.218 -1.458 -10.938 1 97.5 38 ALA B O 1
ATOM 2017 N N . LEU B 1 39 ? 2.729 -2.221 -12.359 1 97.38 39 LEU B N 1
ATOM 2018 C CA . LEU B 1 39 ? 2.779 -3.537 -11.734 1 97.38 39 LEU B CA 1
ATOM 2019 C C . LEU B 1 39 ? 3.322 -3.441 -10.312 1 97.38 39 LEU B C 1
ATOM 2021 O O . LEU B 1 39 ? 2.852 -4.148 -9.414 1 97.38 39 LEU B O 1
ATOM 2025 N N . SER B 1 40 ? 4.301 -2.629 -10.18 1 97.12 40 SER B N 1
ATOM 2026 C CA . SER B 1 40 ? 4.848 -2.389 -8.844 1 97.12 40 SER B CA 1
ATOM 2027 C C . SER B 1 40 ? 3.789 -1.808 -7.914 1 97.12 40 SER B C 1
ATOM 2029 O O . SER B 1 40 ? 3.691 -2.209 -6.75 1 97.12 40 SER B O 1
ATOM 2031 N N . CYS B 1 41 ? 3.057 -0.888 -8.414 1 96.94 41 CYS B N 1
ATOM 2032 C CA . CYS B 1 41 ? 1.977 -0.308 -7.625 1 96.94 41 CYS B CA 1
ATOM 2033 C C . CYS B 1 41 ? 0.939 -1.364 -7.262 1 96.94 41 CYS B C 1
ATOM 2035 O O . CYS B 1 41 ? 0.49 -1.431 -6.113 1 96.94 41 CYS B O 1
ATOM 2037 N N . LEU B 1 42 ? 0.54 -2.162 -8.195 1 97.19 42 LEU B N 1
ATOM 2038 C CA . LEU B 1 42 ? -0.411 -3.236 -7.938 1 97.19 42 LEU B CA 1
ATOM 2039 C C . LEU B 1 42 ? 0.071 -4.121 -6.793 1 97.19 42 LEU B C 1
ATOM 2041 O O . LEU B 1 42 ? -0.682 -4.398 -5.855 1 97.19 42 LEU B O 1
ATOM 2045 N N . LEU B 1 43 ? 1.296 -4.527 -6.941 1 97.25 43 LEU B N 1
ATOM 2046 C CA . LEU B 1 43 ? 1.856 -5.406 -5.922 1 97.25 43 LEU B CA 1
ATOM 2047 C C . LEU B 1 43 ? 1.837 -4.73 -4.555 1 97.25 43 LEU B C 1
ATOM 2049 O O . LEU B 1 43 ? 1.484 -5.359 -3.553 1 97.25 43 LEU B O 1
ATOM 2053 N N . ALA B 1 44 ? 2.17 -3.506 -4.496 1 95.62 44 ALA B N 1
ATOM 2054 C CA . ALA B 1 44 ? 2.186 -2.764 -3.238 1 95.62 44 ALA B CA 1
ATOM 2055 C C . ALA B 1 44 ? 0.792 -2.701 -2.619 1 95.62 44 ALA B C 1
ATOM 2057 O O . ALA B 1 44 ? 0.633 -2.887 -1.411 1 95.62 44 ALA B O 1
ATOM 2058 N N . LEU B 1 45 ? -0.181 -2.408 -3.4 1 95.25 45 LEU B N 1
ATOM 2059 C CA . LEU B 1 45 ? -1.549 -2.314 -2.902 1 95.25 45 LEU B CA 1
ATOM 2060 C C . LEU B 1 45 ? -2.033 -3.666 -2.387 1 95.25 45 LEU B C 1
ATOM 2062 O O . LEU B 1 45 ? -2.721 -3.734 -1.366 1 95.25 45 LEU B O 1
ATOM 2066 N N . LEU B 1 46 ? -1.683 -4.707 -3.08 1 95.62 46 LEU B N 1
ATOM 2067 C CA . LEU B 1 46 ? -2.066 -6.047 -2.66 1 95.62 46 LEU B CA 1
ATOM 2068 C C . LEU B 1 46 ? -1.408 -6.41 -1.333 1 95.62 46 LEU B C 1
ATOM 2070 O O . LEU B 1 46 ? -2.08 -6.867 -0.405 1 95.62 46 LEU B O 1
ATOM 2074 N N . GLN B 1 47 ? -0.165 -6.172 -1.263 1 94.56 47 GLN B N 1
ATOM 2075 C CA . GLN B 1 47 ? 0.601 -6.582 -0.09 1 94.56 47 GLN B CA 1
ATOM 2076 C C . GLN B 1 47 ? 0.278 -5.703 1.113 1 94.56 47 GLN B C 1
ATOM 2078 O O . GLN B 1 47 ? 0.333 -6.16 2.258 1 94.56 47 GLN B O 1
ATOM 2083 N N . GLY B 1 48 ? -0.048 -4.508 0.826 1 91.25 48 GLY B N 1
ATOM 2084 C CA . GLY B 1 48 ? -0.336 -3.572 1.903 1 91.25 48 GLY B CA 1
ATOM 2085 C C . GLY B 1 48 ? -1.742 -3.717 2.457 1 91.25 48 GLY B C 1
ATOM 2086 O O . GLY B 1 48 ? -2.105 -3.047 3.426 1 91.25 48 GLY B O 1
ATOM 2087 N N . GLY B 1 49 ? -2.559 -4.488 1.835 1 92.25 49 GLY B N 1
ATOM 2088 C CA . GLY B 1 49 ? -3.904 -4.75 2.318 1 92.25 49 GLY B CA 1
ATOM 2089 C C . GLY B 1 49 ? -4.898 -3.676 1.916 1 92.25 49 GLY B C 1
ATOM 2090 O O . GLY B 1 49 ? -5.98 -3.576 2.498 1 92.25 49 GLY B O 1
ATOM 2091 N N . ALA B 1 50 ? -4.508 -2.873 0.984 1 93.25 50 ALA B N 1
ATOM 2092 C CA . ALA B 1 50 ? -5.383 -1.784 0.556 1 93.25 50 ALA B CA 1
ATOM 2093 C C . ALA B 1 50 ? -6.531 -2.307 -0.303 1 93.25 50 ALA B C 1
ATOM 2095 O O . ALA B 1 50 ? -7.586 -1.675 -0.394 1 93.25 50 ALA B O 1
ATOM 2096 N N . ILE B 1 51 ? -6.316 -3.361 -0.996 1 94.75 51 ILE B N 1
ATOM 2097 C CA . ILE B 1 51 ? -7.355 -3.998 -1.802 1 94.75 51 ILE B CA 1
ATOM 2098 C C . ILE B 1 51 ? -7.973 -5.156 -1.022 1 94.75 51 ILE B C 1
ATOM 2100 O O . ILE B 1 51 ? -7.289 -6.129 -0.693 1 94.75 51 ILE B O 1
ATOM 2104 N N . THR B 1 52 ? -9.211 -5.066 -0.76 1 93.5 52 THR B N 1
ATOM 2105 C CA . THR B 1 52 ? -9.883 -6.145 -0.043 1 93.5 52 THR B CA 1
ATOM 2106 C C . THR B 1 52 ? -10.109 -7.344 -0.958 1 93.5 52 THR B C 1
ATOM 2108 O O . THR B 1 52 ? -10.156 -7.199 -2.182 1 93.5 52 THR B O 1
ATOM 2111 N N . PRO B 1 53 ? -10.305 -8.516 -0.323 1 95.44 53 PRO B N 1
ATOM 2112 C CA . PRO B 1 53 ? -10.586 -9.703 -1.142 1 95.44 53 PRO B CA 1
ATOM 2113 C C . PRO B 1 53 ? -11.82 -9.523 -2.029 1 95.44 53 PRO B C 1
ATOM 2115 O O . PRO B 1 53 ? -11.812 -9.945 -3.188 1 95.44 53 PRO B O 1
ATOM 2118 N N . SER B 1 54 ? -12.891 -8.906 -1.513 1 94 54 SER B N 1
ATOM 2119 C CA . SER B 1 54 ? -14.102 -8.695 -2.293 1 94 54 SER B CA 1
ATOM 2120 C C . SER B 1 54 ? -13.836 -7.773 -3.48 1 94 54 SER B C 1
ATOM 2122 O O . SER B 1 54 ? -14.336 -8.016 -4.582 1 94 54 SER B O 1
ATOM 2124 N N . GLN B 1 55 ? -13.047 -6.742 -3.26 1 93.31 55 GLN B N 1
ATOM 2125 C CA . GLN B 1 55 ? -12.68 -5.836 -4.34 1 93.31 55 GLN B CA 1
ATOM 2126 C C . GLN B 1 55 ? -11.836 -6.547 -5.395 1 93.31 55 GLN B C 1
ATOM 2128 O O . GLN B 1 55 ? -12.039 -6.348 -6.594 1 93.31 55 GLN B O 1
ATOM 2133 N N . LEU B 1 56 ? -10.898 -7.305 -4.906 1 96.69 56 LEU B N 1
ATOM 2134 C CA . LEU B 1 56 ? -10.008 -8.031 -5.805 1 96.69 56 LEU B CA 1
ATOM 2135 C C . LEU B 1 56 ? -10.797 -9.023 -6.66 1 96.69 56 LEU B C 1
ATOM 2137 O O . LEU B 1 56 ? -10.57 -9.125 -7.867 1 96.69 56 LEU B O 1
ATOM 2141 N N . LEU B 1 57 ? -11.727 -9.727 -6.055 1 96.69 57 LEU B N 1
ATOM 2142 C CA . LEU B 1 57 ? -12.562 -10.68 -6.777 1 96.69 57 LEU B CA 1
ATOM 2143 C C . LEU B 1 57 ? -13.359 -9.984 -7.871 1 96.69 57 LEU B C 1
ATOM 2145 O O . LEU B 1 57 ? -13.539 -10.523 -8.961 1 96.69 57 LEU B O 1
ATOM 2149 N N . ALA B 1 58 ? -13.766 -8.805 -7.598 1 94.75 58 ALA B N 1
ATOM 2150 C CA . ALA B 1 58 ? -14.602 -8.055 -8.531 1 94.75 58 ALA B CA 1
ATOM 2151 C C . ALA B 1 58 ? -13.812 -7.641 -9.773 1 94.75 58 ALA B C 1
ATOM 2153 O O . ALA B 1 58 ? -14.383 -7.465 -10.852 1 94.75 58 ALA B O 1
ATOM 2154 N N . VAL B 1 59 ? -12.5 -7.523 -9.617 1 96.06 59 VAL B N 1
ATOM 2155 C CA . VAL B 1 59 ? -11.719 -7.012 -10.742 1 96.06 59 VAL B CA 1
ATOM 2156 C C . VAL B 1 59 ? -10.82 -8.117 -11.297 1 96.06 59 VAL B C 1
ATOM 2158 O O . VAL B 1 59 ? -10.109 -7.906 -12.281 1 96.06 59 VAL B O 1
ATOM 2161 N N . GLU B 1 60 ? -10.82 -9.281 -10.742 1 97.5 60 GLU B N 1
ATOM 2162 C CA . GLU B 1 60 ? -9.867 -10.352 -11.008 1 97.5 60 GLU B CA 1
ATOM 2163 C C . GLU B 1 60 ? -9.898 -10.766 -12.477 1 97.5 60 GLU B C 1
ATOM 2165 O O . GLU B 1 60 ? -8.852 -10.961 -13.086 1 97.5 60 GLU B O 1
ATOM 2170 N N . GLU B 1 61 ? -11.07 -10.859 -13.055 1 97.06 61 GLU B N 1
ATOM 2171 C CA . GLU B 1 61 ? -11.211 -11.312 -14.438 1 97.06 61 GLU B CA 1
ATOM 2172 C C . GLU B 1 61 ? -10.531 -10.352 -15.406 1 97.06 61 GLU B C 1
ATOM 2174 O O . GLU B 1 61 ? -10.039 -10.773 -16.453 1 97.06 61 GLU B O 1
ATOM 2179 N N . ARG B 1 62 ? -10.531 -9.133 -15.102 1 97.12 62 ARG B N 1
ATOM 2180 C CA . ARG B 1 62 ? -9.898 -8.125 -15.953 1 97.12 62 ARG B CA 1
ATOM 2181 C C . ARG B 1 62 ? -8.422 -7.977 -15.609 1 97.12 62 ARG B C 1
ATOM 2183 O O . ARG B 1 62 ? -7.609 -7.621 -16.469 1 97.12 62 ARG B O 1
ATOM 2190 N N . LEU B 1 63 ? -8.078 -8.227 -14.406 1 98.19 63 LEU B N 1
ATOM 2191 C CA . LEU B 1 63 ? -6.734 -7.992 -13.891 1 98.19 63 LEU B CA 1
ATOM 2192 C C . LEU B 1 63 ? -5.801 -9.141 -14.258 1 98.19 63 LEU B C 1
ATOM 2194 O O . LEU B 1 63 ? -4.688 -8.914 -14.734 1 98.19 63 LEU B O 1
ATOM 2198 N N . SER B 1 64 ? -6.234 -10.367 -14.117 1 97.81 64 SER B N 1
ATOM 2199 C CA . SER B 1 64 ? -5.395 -11.555 -14.227 1 97.81 64 SER B CA 1
ATOM 2200 C C . SER B 1 64 ? -4.75 -11.648 -15.609 1 97.81 64 SER B C 1
ATOM 2202 O O . SER B 1 64 ? -3.547 -11.906 -15.719 1 97.81 64 SER B O 1
ATOM 2204 N N . PRO B 1 65 ? -5.535 -11.383 -16.688 1 97.81 65 PRO B N 1
ATOM 2205 C CA . PRO B 1 65 ? -4.898 -11.477 -18 1 97.81 65 PRO B CA 1
ATOM 2206 C C . PRO B 1 65 ? -3.729 -10.516 -18.172 1 97.81 65 PRO B C 1
ATOM 2208 O O . PRO B 1 65 ? -2.736 -10.844 -18.828 1 97.81 65 PRO B O 1
ATOM 2211 N N . GLN B 1 66 ? -3.846 -9.328 -17.594 1 98.25 66 GLN B N 1
ATOM 2212 C CA . GLN B 1 66 ? -2.777 -8.344 -17.703 1 98.25 66 GLN B CA 1
ATOM 2213 C C . GLN B 1 66 ? -1.544 -8.773 -16.922 1 98.25 66 GLN B C 1
ATOM 2215 O O . GLN B 1 66 ? -0.416 -8.633 -17.391 1 98.25 66 GLN B O 1
ATOM 2220 N N . VAL B 1 67 ? -1.729 -9.32 -15.766 1 98.5 67 VAL B N 1
ATOM 2221 C CA . VAL B 1 67 ? -0.617 -9.766 -14.93 1 98.5 67 VAL B CA 1
ATOM 2222 C C . VAL B 1 67 ? 0.047 -10.984 -15.562 1 98.5 67 VAL B C 1
ATOM 2224 O O . VAL B 1 67 ? 1.274 -11.102 -15.57 1 98.5 67 VAL B O 1
ATOM 2227 N N . LEU B 1 68 ? -0.763 -11.883 -16.109 1 98.62 68 LEU B N 1
ATOM 2228 C CA . LEU B 1 68 ? -0.231 -13.062 -16.781 1 98.62 68 LEU B CA 1
ATOM 2229 C C . LEU B 1 68 ? 0.605 -12.664 -18 1 98.62 68 LEU B C 1
ATOM 2231 O O . LEU B 1 68 ? 1.667 -13.242 -18.25 1 98.62 68 LEU B O 1
ATOM 2235 N N . SER B 1 69 ? 0.116 -11.688 -18.719 1 97.88 69 SER B N 1
ATOM 2236 C CA . SER B 1 69 ? 0.875 -11.188 -19.859 1 97.88 69 SER B CA 1
ATOM 2237 C C . SER B 1 69 ? 2.236 -10.648 -19.422 1 97.88 69 SER B C 1
ATOM 2239 O O . SER B 1 69 ? 3.223 -10.789 -20.156 1 97.88 69 SER B O 1
ATOM 2241 N N . ALA B 1 70 ? 2.334 -10.086 -18.25 1 97.75 70 ALA B N 1
ATOM 2242 C CA . ALA B 1 70 ? 3.572 -9.508 -17.734 1 97.75 70 ALA B CA 1
ATOM 2243 C C . ALA B 1 70 ? 4.598 -10.594 -17.438 1 97.75 70 ALA B C 1
ATOM 2245 O O . ALA B 1 70 ? 5.801 -10.328 -17.375 1 97.75 70 ALA B O 1
ATOM 2246 N N . LEU B 1 71 ? 4.199 -11.875 -17.25 1 98.12 71 LEU B N 1
ATOM 2247 C CA . LEU B 1 71 ? 5.098 -13 -17.031 1 98.12 71 LEU B CA 1
ATOM 2248 C C . LEU B 1 71 ? 5.93 -13.297 -18.266 1 98.12 71 LEU B C 1
ATOM 2250 O O . LEU B 1 71 ? 6.957 -13.969 -18.188 1 98.12 71 LEU B O 1
ATOM 2254 N N . GLU B 1 72 ? 5.473 -12.781 -19.391 1 96.69 72 GLU B N 1
ATOM 2255 C CA . GLU B 1 72 ? 6.125 -13.094 -20.656 1 96.69 72 GLU B CA 1
ATOM 2256 C C . GLU B 1 72 ? 7.027 -11.945 -21.109 1 96.69 72 GLU B C 1
ATOM 2258 O O . GLU B 1 72 ? 7.621 -12.008 -22.188 1 96.69 72 GLU B O 1
ATOM 2263 N N . GLU B 1 73 ? 7.078 -10.922 -20.359 1 96.19 73 GLU B N 1
ATOM 2264 C CA . GLU B 1 73 ? 7.879 -9.758 -20.719 1 96.19 73 GLU B CA 1
ATOM 2265 C C . GLU B 1 73 ? 9.367 -10.078 -20.672 1 96.19 73 GLU B C 1
ATOM 2267 O O . GLU B 1 73 ? 9.805 -10.945 -19.906 1 96.19 73 GLU B O 1
ATOM 2272 N N . ASP B 1 74 ? 10.125 -9.32 -21.5 1 94.94 74 ASP B N 1
ATOM 2273 C CA . ASP B 1 74 ? 11.57 -9.484 -21.5 1 94.94 74 ASP B CA 1
ATOM 2274 C C . ASP B 1 74 ? 12.18 -9.016 -20.188 1 94.94 74 ASP B C 1
ATOM 2276 O O . ASP B 1 74 ? 13.188 -9.57 -19.734 1 94.94 74 ASP B O 1
ATOM 2280 N N . SER B 1 75 ? 11.594 -8.055 -19.641 1 94.38 75 SER B N 1
ATOM 2281 C CA . SER B 1 75 ? 12.086 -7.473 -18.391 1 94.38 75 SER B CA 1
ATOM 2282 C C . SER B 1 75 ? 11.977 -8.469 -17.234 1 94.38 75 SER B C 1
ATOM 2284 O O . SER B 1 75 ? 10.875 -8.891 -16.875 1 94.38 75 SER B O 1
ATOM 2286 N N . GLN B 1 76 ? 13.102 -8.789 -16.672 1 96.19 76 GLN B N 1
ATOM 2287 C CA . GLN B 1 76 ? 13.117 -9.664 -15.516 1 96.19 76 GLN B CA 1
ATOM 2288 C C . GLN B 1 76 ? 12.297 -9.086 -14.367 1 96.19 76 GLN B C 1
ATOM 2290 O O . GLN B 1 76 ? 11.57 -9.812 -13.688 1 96.19 76 GLN B O 1
ATOM 2295 N N . LEU B 1 77 ? 12.469 -7.828 -14.234 1 95.06 77 LEU B N 1
ATOM 2296 C CA . LEU B 1 77 ? 11.75 -7.16 -13.156 1 95.06 77 LEU B CA 1
ATOM 2297 C C . LEU B 1 77 ? 10.242 -7.316 -13.336 1 95.06 77 LEU B C 1
ATOM 2299 O O . LEU B 1 77 ? 9.523 -7.609 -12.383 1 95.06 77 LEU B O 1
ATOM 2303 N N . SER B 1 78 ? 9.773 -7.086 -14.492 1 96.25 78 SER B N 1
ATOM 2304 C CA . SER B 1 78 ? 8.352 -7.246 -14.781 1 96.25 78 SER B CA 1
ATOM 2305 C C . SER B 1 78 ? 7.871 -8.656 -14.453 1 96.25 78 SER B C 1
ATOM 2307 O O . SER B 1 78 ? 6.82 -8.836 -13.828 1 96.25 78 SER B O 1
ATOM 2309 N N . ARG B 1 79 ? 8.633 -9.648 -14.852 1 98 79 ARG B N 1
ATOM 2310 C CA . ARG B 1 79 ? 8.273 -11.039 -14.586 1 98 79 ARG B CA 1
ATOM 2311 C C . ARG B 1 79 ? 8.234 -11.312 -13.086 1 98 79 ARG B C 1
ATOM 2313 O O . ARG B 1 79 ? 7.332 -12 -12.602 1 98 79 ARG B O 1
ATOM 2320 N N . LEU B 1 80 ? 9.18 -10.734 -12.398 1 97.38 80 LEU B N 1
ATOM 2321 C CA . LEU B 1 80 ? 9.234 -10.914 -10.953 1 97.38 80 LEU B CA 1
ATOM 2322 C C . LEU B 1 80 ? 8.023 -10.281 -10.281 1 97.38 80 LEU B C 1
ATOM 2324 O O . LEU B 1 80 ? 7.367 -10.914 -9.453 1 97.38 80 LEU B O 1
ATOM 2328 N N . LEU B 1 81 ? 7.742 -9.062 -10.641 1 97.19 81 LEU B N 1
ATOM 2329 C CA . LEU B 1 81 ? 6.605 -8.352 -10.07 1 97.19 81 LEU B CA 1
ATOM 2330 C C . LEU B 1 81 ? 5.301 -9.078 -10.383 1 97.19 81 LEU B C 1
ATOM 2332 O O . LEU B 1 81 ? 4.422 -9.18 -9.523 1 97.19 81 LEU B O 1
ATOM 2336 N N . ALA B 1 82 ? 5.195 -9.539 -11.555 1 98 82 ALA B N 1
ATOM 2337 C CA . ALA B 1 82 ? 4 -10.273 -11.961 1 98 82 ALA B CA 1
ATOM 2338 C C . ALA B 1 82 ? 3.83 -11.547 -11.133 1 98 82 ALA B C 1
ATOM 2340 O O . ALA B 1 82 ? 2.742 -11.82 -10.625 1 98 82 ALA B O 1
ATOM 2341 N N . CYS B 1 83 ? 4.898 -12.266 -10.922 1 98.12 83 CYS B N 1
ATOM 2342 C CA . CYS B 1 83 ? 4.848 -13.508 -10.164 1 98.12 83 CYS B CA 1
ATOM 2343 C C . CYS B 1 83 ? 4.461 -13.242 -8.711 1 98.12 83 CYS B C 1
ATOM 2345 O O . CYS B 1 83 ? 3.646 -13.969 -8.141 1 98.12 83 CYS B O 1
ATOM 2347 N N . ARG B 1 84 ? 4.996 -12.25 -8.219 1 97.19 84 ARG B N 1
ATOM 2348 C CA . ARG B 1 84 ? 4.672 -11.898 -6.84 1 97.19 84 ARG B CA 1
ATOM 2349 C C . ARG B 1 84 ? 3.219 -11.461 -6.715 1 97.19 84 ARG B C 1
ATOM 2351 O O . ARG B 1 84 ? 2.551 -11.781 -5.727 1 97.19 84 ARG B O 1
ATOM 2358 N N . SER B 1 85 ? 2.775 -10.68 -7.641 1 97.94 85 SER B N 1
ATOM 2359 C CA . SER B 1 85 ? 1.383 -10.25 -7.629 1 97.94 85 SER B CA 1
ATOM 2360 C C . SER B 1 85 ? 0.432 -11.438 -7.699 1 97.94 85 SER B C 1
ATOM 2362 O O . SER B 1 85 ? -0.571 -11.484 -6.984 1 97.94 85 SER B O 1
ATOM 2364 N N . LEU B 1 86 ? 0.758 -12.398 -8.539 1 98.31 86 LEU B N 1
ATOM 2365 C CA . LEU B 1 86 ? -0.069 -13.594 -8.648 1 98.31 86 LEU B CA 1
ATOM 2366 C C . LEU B 1 86 ? -0.053 -14.383 -7.344 1 98.31 86 LEU B C 1
ATOM 2368 O O . LEU B 1 86 ? -1.088 -14.898 -6.906 1 98.31 86 LEU B O 1
ATOM 2372 N N . SER B 1 87 ? 1.132 -14.5 -6.773 1 97.94 87 SER B N 1
ATOM 2373 C CA . SER B 1 87 ? 1.242 -15.18 -5.488 1 97.94 87 SER B CA 1
ATOM 2374 C C . SER B 1 87 ? 0.342 -14.539 -4.441 1 97.94 87 SER B C 1
ATOM 2376 O O . SER B 1 87 ? -0.396 -15.227 -3.738 1 97.94 87 SER B O 1
ATOM 2378 N N . THR B 1 88 ? 0.398 -13.219 -4.367 1 97.81 88 THR B N 1
ATOM 2379 C CA . THR B 1 88 ? -0.407 -12.492 -3.391 1 97.81 88 THR B CA 1
ATOM 2380 C C . THR B 1 88 ? -1.893 -12.609 -3.721 1 97.81 88 THR B C 1
ATOM 2382 O O . THR B 1 88 ? -2.725 -12.758 -2.822 1 97.81 88 THR B O 1
ATOM 2385 N N . LEU B 1 89 ? -2.219 -12.516 -4.973 1 98.38 89 LEU B N 1
ATOM 2386 C CA . LEU B 1 89 ? -3.598 -12.672 -5.422 1 98.38 89 LEU B CA 1
ATOM 2387 C C . LEU B 1 89 ? -4.152 -14.031 -5.008 1 98.38 89 LEU B C 1
ATOM 2389 O O . LEU B 1 89 ? -5.25 -14.117 -4.449 1 98.38 89 LEU B O 1
ATOM 2393 N N . LEU B 1 90 ? -3.395 -15.07 -5.18 1 98.19 90 LEU B N 1
ATOM 2394 C CA . LEU B 1 90 ? -3.82 -16.422 -4.828 1 98.19 90 LEU B CA 1
ATOM 2395 C C . LEU B 1 90 ? -3.977 -16.562 -3.32 1 98.19 90 LEU B C 1
ATOM 2397 O O . LEU B 1 90 ? -4.895 -17.25 -2.85 1 98.19 90 LEU B O 1
ATOM 2401 N N . LYS B 1 91 ? -3.109 -15.969 -2.623 1 97.81 91 LYS B N 1
ATOM 2402 C CA . LYS B 1 91 ? -3.213 -15.992 -1.167 1 97.81 91 LYS B CA 1
ATOM 2403 C C . LYS B 1 91 ? -4.512 -15.344 -0.699 1 97.81 91 LYS B C 1
ATOM 2405 O O . LYS B 1 91 ? -5.152 -15.82 0.238 1 97.81 91 LYS B O 1
ATOM 2410 N N . LEU B 1 92 ? -4.871 -14.312 -1.361 1 97.25 92 LEU B N 1
ATOM 2411 C CA . LEU B 1 92 ? -5.992 -13.5 -0.91 1 97.25 92 LEU B CA 1
ATOM 2412 C C . LEU B 1 92 ? -7.316 -14.094 -1.377 1 97.25 92 LEU B C 1
ATOM 2414 O O . LEU B 1 92 ? -8.305 -14.086 -0.633 1 97.25 92 LEU B O 1
ATOM 2418 N N . ILE B 1 93 ? -7.352 -14.609 -2.57 1 97.38 93 ILE B N 1
ATOM 2419 C CA . ILE B 1 93 ? -8.68 -14.93 -3.076 1 97.38 93 ILE B CA 1
ATOM 2420 C C . ILE B 1 93 ? -8.656 -16.281 -3.768 1 97.38 93 ILE B C 1
ATOM 2422 O O . ILE B 1 93 ? -9.625 -16.688 -4.414 1 97.38 93 ILE B O 1
ATOM 2426 N N . GLY B 1 94 ? -7.594 -17.047 -3.701 1 97.19 94 GLY B N 1
ATOM 2427 C CA . GLY B 1 94 ? -7.438 -18.328 -4.363 1 97.19 94 GLY B CA 1
ATOM 2428 C C . GLY B 1 94 ? -8.641 -19.234 -4.184 1 97.19 94 GLY B C 1
ATOM 2429 O O . GLY B 1 94 ? -9.242 -19.672 -5.164 1 97.19 94 GLY B O 1
ATOM 2430 N N . PRO B 1 95 ? -9.016 -19.469 -2.965 1 96.56 95 PRO B N 1
ATOM 2431 C CA . PRO B 1 95 ? -10.117 -20.391 -2.695 1 96.56 95 PRO B CA 1
ATOM 2432 C C . PRO B 1 95 ? -11.453 -19.891 -3.26 1 96.56 95 PRO B C 1
ATOM 2434 O O . PRO B 1 95 ? -12.383 -20.688 -3.43 1 96.56 95 PRO B O 1
ATOM 2437 N N . SER B 1 96 ? -11.531 -18.625 -3.537 1 96.44 96 SER B N 1
ATOM 2438 C CA . SER B 1 96 ? -12.781 -18.047 -4.016 1 96.44 96 SER B CA 1
ATOM 2439 C C . SER B 1 96 ? -12.812 -17.969 -5.535 1 96.44 96 SER B C 1
ATOM 2441 O O . SER B 1 96 ? -13.828 -17.594 -6.125 1 96.44 96 SER B O 1
ATOM 2443 N N . LEU B 1 97 ? -11.727 -18.266 -6.184 1 96.5 97 LEU B N 1
ATOM 2444 C CA . LEU B 1 97 ? -11.656 -18.203 -7.637 1 96.5 97 LEU B CA 1
ATOM 2445 C C . LEU B 1 97 ? -12.375 -19.391 -8.273 1 96.5 97 LEU B C 1
ATOM 2447 O O . LEU B 1 97 ? -12.328 -20.5 -7.75 1 96.5 97 LEU B O 1
ATOM 2451 N N . HIS B 1 98 ? -13.055 -19.109 -9.375 1 94.5 98 HIS B N 1
ATOM 2452 C CA . HIS B 1 98 ? -13.602 -20.188 -10.18 1 94.5 98 HIS B CA 1
ATOM 2453 C C . HIS B 1 98 ? -12.492 -21.109 -10.688 1 94.5 98 HIS B C 1
ATOM 2455 O O . HIS B 1 98 ? -11.414 -20.641 -11.055 1 94.5 98 HIS B O 1
ATOM 2461 N N . PRO B 1 99 ? -12.727 -22.406 -10.836 1 95.69 99 PRO B N 1
ATOM 2462 C CA . PRO B 1 99 ? -11.719 -23.359 -11.312 1 95.69 99 PRO B CA 1
ATOM 2463 C C . PRO B 1 99 ? -11.125 -22.969 -12.664 1 95.69 99 PRO B C 1
ATOM 2465 O O . PRO B 1 99 ? -9.93 -23.172 -12.906 1 95.69 99 PRO B O 1
ATOM 2468 N N . ASP B 1 100 ? -11.945 -22.344 -13.5 1 94.69 100 ASP B N 1
ATOM 2469 C CA . ASP B 1 100 ? -11.43 -21.922 -14.805 1 94.69 100 ASP B CA 1
ATOM 2470 C C . ASP B 1 100 ? -10.336 -20.875 -14.648 1 94.69 100 ASP B C 1
ATOM 2472 O O . ASP B 1 100 ? -9.352 -20.891 -15.391 1 94.69 100 ASP B O 1
ATOM 2476 N N . ALA B 1 101 ? -10.562 -19.969 -13.742 1 95.62 101 ALA B N 1
ATOM 2477 C CA . ALA B 1 101 ? -9.547 -18.953 -13.484 1 95.62 101 ALA B CA 1
ATOM 2478 C C . ALA B 1 101 ? -8.258 -19.578 -12.961 1 95.62 101 ALA B C 1
ATOM 2480 O O . ALA B 1 101 ? -7.164 -19.234 -13.406 1 95.62 101 ALA B O 1
ATOM 2481 N N . LEU B 1 102 ? -8.383 -20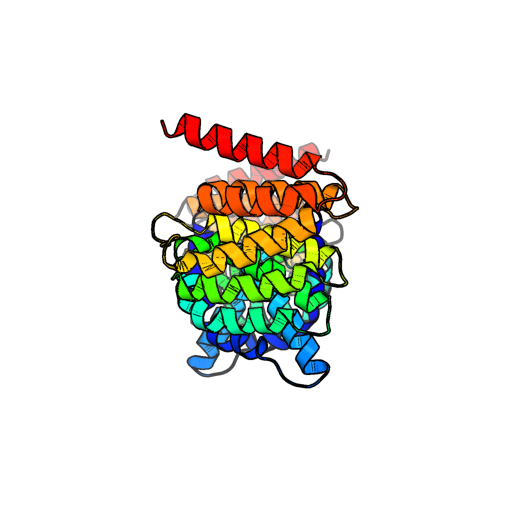.516 -12.039 1 97.5 102 LEU B N 1
ATOM 2482 C CA . LEU B 1 102 ? -7.234 -21.234 -11.5 1 97.5 102 LEU B CA 1
ATOM 2483 C C . LEU B 1 102 ? -6.496 -21.984 -12.609 1 97.5 102 LEU B C 1
ATOM 2485 O O . LEU B 1 102 ? -5.27 -21.906 -12.695 1 97.5 102 LEU B O 1
ATOM 2489 N N . ASN B 1 103 ? -7.227 -22.578 -13.453 1 97.56 103 ASN B N 1
ATOM 2490 C CA . ASN B 1 103 ? -6.656 -23.406 -14.516 1 97.56 103 ASN B CA 1
ATOM 2491 C C . ASN B 1 103 ? -6.031 -22.547 -15.609 1 97.56 103 ASN B C 1
ATOM 2493 O O . ASN B 1 103 ? -5.277 -23.062 -16.438 1 97.56 103 ASN B O 1
ATOM 2497 N N . ASN B 1 104 ? -6.34 -21.297 -15.648 1 97.19 104 ASN B N 1
ATOM 2498 C CA . ASN B 1 104 ? -5.703 -20.359 -16.578 1 97.19 104 ASN B CA 1
ATOM 2499 C C . ASN B 1 104 ? -4.426 -19.766 -15.984 1 97.19 104 ASN B C 1
ATOM 2501 O O . ASN B 1 104 ? -3.547 -19.328 -16.719 1 97.19 104 ASN B O 1
ATOM 2505 N N . ILE B 1 105 ? -4.262 -19.797 -14.695 1 98.19 105 ILE B N 1
ATOM 2506 C CA . ILE B 1 105 ? -3.168 -19.109 -14.016 1 98.19 105 ILE B CA 1
ATOM 2507 C C . ILE B 1 105 ? -1.944 -20.031 -13.961 1 98.19 105 ILE B C 1
ATOM 2509 O O . ILE B 1 105 ? -0.853 -19.641 -14.383 1 98.19 105 ILE B O 1
ATOM 2513 N N . TYR B 1 106 ? -2.08 -21.312 -13.578 1 98.12 106 TYR B N 1
ATOM 2514 C CA . TYR B 1 106 ? -0.938 -22.125 -13.18 1 98.12 106 TYR B CA 1
ATOM 2515 C C . TYR B 1 106 ? -0.046 -22.453 -14.375 1 98.12 106 TYR B C 1
ATOM 2517 O O . TYR B 1 106 ? 1.18 -22.5 -14.242 1 98.12 106 TYR B O 1
ATOM 2525 N N . PRO B 1 107 ? -0.598 -22.625 -15.594 1 98.25 107 PRO B N 1
ATOM 2526 C CA . PRO B 1 107 ? 0.306 -22.984 -16.688 1 98.25 107 PRO B CA 1
ATOM 2527 C C . PRO B 1 107 ? 1.335 -21.891 -16.984 1 98.25 107 PRO B C 1
ATOM 2529 O O . PRO B 1 107 ? 2.488 -22.188 -17.297 1 98.25 107 PRO B O 1
ATOM 2532 N N . GLU B 1 108 ? 0.857 -20.672 -16.875 1 98.19 108 GLU B N 1
ATOM 2533 C CA . GLU B 1 108 ? 1.765 -19.547 -17.141 1 98.19 108 GLU B CA 1
ATOM 2534 C C . GLU B 1 108 ? 2.824 -19.438 -16.047 1 98.19 108 GLU B C 1
ATOM 2536 O O . GLU B 1 108 ? 3.984 -19.141 -16.328 1 98.19 108 GLU B O 1
ATOM 2541 N N . VAL B 1 109 ? 2.416 -19.703 -14.836 1 98.56 109 VAL B N 1
ATOM 2542 C CA . VAL B 1 109 ? 3.346 -19.672 -13.711 1 98.56 109 VAL B CA 1
ATOM 2543 C C . VAL B 1 109 ? 4.34 -20.828 -13.836 1 98.56 109 VAL B C 1
ATOM 2545 O O . VAL B 1 109 ? 5.523 -20.656 -13.531 1 98.56 109 VAL B O 1
ATOM 2548 N N . LEU B 1 110 ? 3.848 -21.906 -14.266 1 98.06 110 LEU B N 1
ATOM 2549 C CA . LEU B 1 110 ? 4.656 -23.094 -14.43 1 98.06 110 LEU B CA 1
ATOM 2550 C C . LEU B 1 110 ? 5.816 -22.844 -15.391 1 98.06 110 LEU B C 1
ATOM 2552 O O . LEU B 1 110 ? 6.934 -23.328 -15.164 1 98.06 110 LEU B O 1
ATOM 2556 N N . LYS B 1 111 ? 5.609 -22.125 -16.422 1 97.62 111 LYS B N 1
ATOM 2557 C CA . LYS B 1 111 ? 6.645 -21.797 -17.391 1 97.62 111 LYS B CA 1
ATOM 2558 C C . LYS B 1 111 ? 7.801 -21.047 -16.734 1 97.62 111 LYS B C 1
ATOM 2560 O O . LYS B 1 111 ? 8.938 -21.109 -17.203 1 97.62 111 LYS B O 1
ATOM 2565 N N . ARG B 1 112 ? 7.531 -20.359 -15.656 1 98.12 112 ARG B N 1
ATOM 2566 C CA . ARG B 1 112 ? 8.531 -19.516 -15.016 1 98.12 112 ARG B CA 1
ATOM 2567 C C . ARG B 1 112 ? 9.453 -20.328 -14.117 1 98.12 112 ARG B C 1
ATOM 2569 O O . ARG B 1 112 ? 10.469 -19.844 -13.641 1 98.12 112 ARG B O 1
ATOM 2576 N N . LEU B 1 113 ? 9.148 -21.625 -13.938 1 97 113 LEU B N 1
ATOM 2577 C CA . LEU B 1 113 ? 10.07 -22.5 -13.211 1 97 113 LEU B CA 1
ATOM 2578 C C . LEU B 1 113 ? 11.391 -22.656 -13.969 1 97 113 LEU B C 1
ATOM 2580 O O . LEU B 1 113 ? 12.406 -23.047 -13.391 1 97 113 LEU B O 1
ATOM 2584 N N . ASP B 1 114 ? 11.367 -22.312 -15.273 1 95.44 114 ASP B N 1
ATOM 2585 C CA . ASP B 1 114 ? 12.57 -22.375 -16.094 1 95.44 114 ASP B CA 1
ATOM 2586 C C . ASP B 1 114 ? 13.102 -20.984 -16.422 1 95.44 114 ASP B C 1
ATOM 2588 O O . ASP B 1 114 ? 13.82 -20.797 -17.391 1 95.44 114 ASP B O 1
ATOM 2592 N N . ASP B 1 115 ? 12.711 -20.016 -15.672 1 96.75 115 ASP B N 1
ATOM 2593 C CA . ASP B 1 115 ? 13.156 -18.641 -15.875 1 96.75 115 ASP B CA 1
ATOM 2594 C C . ASP B 1 115 ? 14.664 -18.516 -15.641 1 96.75 115 ASP B C 1
ATOM 2596 O O . ASP B 1 115 ? 15.234 -19.25 -14.844 1 96.75 115 ASP B O 1
ATOM 2600 N N . SER B 1 116 ? 15.266 -17.609 -16.406 1 96.19 116 SER B N 1
ATOM 2601 C CA . SER B 1 116 ? 16.688 -17.375 -16.234 1 96.19 116 SER B CA 1
ATOM 2602 C C . SER B 1 116 ? 17 -16.828 -14.852 1 96.19 116 SER B C 1
ATOM 2604 O O . SER B 1 116 ? 18.109 -17 -14.344 1 96.19 116 SER B O 1
ATOM 2606 N N . SER B 1 117 ? 16.047 -16.141 -14.266 1 96.06 117 SER B N 1
ATOM 2607 C CA . SER B 1 117 ? 16.219 -15.555 -12.945 1 96.06 117 SER B CA 1
ATOM 2608 C C . SER B 1 117 ? 15.836 -16.547 -11.844 1 96.06 117 SER B C 1
ATOM 2610 O O . SER B 1 117 ? 14.695 -17.016 -11.805 1 96.06 117 SER B O 1
ATOM 2612 N N . GLU B 1 118 ? 16.75 -16.75 -10.914 1 93.88 118 GLU B N 1
ATOM 2613 C CA . GLU B 1 118 ? 16.484 -17.609 -9.773 1 93.88 118 GLU B CA 1
ATOM 2614 C C . GLU B 1 118 ? 15.375 -17.047 -8.898 1 93.88 118 GLU B C 1
ATOM 2616 O O . GLU B 1 118 ? 14.562 -17.797 -8.352 1 93.88 118 GLU B O 1
ATOM 2621 N N . GLN B 1 119 ? 15.352 -15.758 -8.812 1 94.5 119 GLN B N 1
ATOM 2622 C CA . GLN B 1 119 ? 14.32 -15.109 -8.008 1 94.5 119 GLN B CA 1
ATOM 2623 C C . GLN B 1 119 ? 12.93 -15.367 -8.586 1 94.5 119 GLN B C 1
ATOM 2625 O O . GLN B 1 119 ? 12 -15.695 -7.848 1 94.5 119 GLN B O 1
ATOM 2630 N N . VAL B 1 120 ? 12.859 -15.234 -9.875 1 97.06 120 VAL B N 1
ATOM 2631 C CA . VAL B 1 120 ? 11.586 -15.484 -10.539 1 97.06 120 VAL B CA 1
ATOM 2632 C C . VAL B 1 120 ? 11.18 -16.953 -10.352 1 97.06 120 VAL B C 1
ATOM 2634 O O . VAL B 1 120 ? 10.031 -17.234 -10.016 1 97.06 120 VAL B O 1
ATOM 2637 N N . ARG B 1 121 ? 12.117 -17.891 -10.477 1 96.88 121 ARG B N 1
ATOM 2638 C CA . ARG B 1 121 ? 11.836 -19.312 -10.289 1 96.88 121 ARG B CA 1
ATOM 2639 C C . ARG B 1 121 ? 11.312 -19.578 -8.883 1 96.88 121 ARG B C 1
ATOM 2641 O O . ARG B 1 121 ? 10.336 -20.312 -8.703 1 96.88 121 ARG B O 1
ATOM 2648 N N . GLY B 1 122 ? 11.93 -18.984 -7.922 1 95.69 122 GLY B N 1
ATOM 2649 C CA . GLY B 1 122 ? 11.531 -19.188 -6.535 1 95.69 122 GLY B CA 1
ATOM 2650 C C . GLY B 1 122 ? 10.133 -18.688 -6.234 1 95.69 122 GLY B C 1
ATOM 2651 O O . GLY B 1 122 ? 9.344 -19.391 -5.598 1 95.69 122 GLY B O 1
ATOM 2652 N N . VAL B 1 123 ? 9.836 -17.5 -6.707 1 97.12 123 VAL B N 1
ATOM 2653 C CA . VAL B 1 123 ? 8.523 -16.922 -6.445 1 97.12 123 VAL B CA 1
ATOM 2654 C C . VAL B 1 123 ? 7.457 -17.719 -7.207 1 97.12 123 VAL B C 1
ATOM 2656 O O . VAL B 1 123 ? 6.34 -17.891 -6.719 1 97.12 123 VAL B O 1
ATOM 2659 N N . ALA B 1 124 ? 7.809 -18.125 -8.398 1 98.12 124 ALA B N 1
ATOM 2660 C CA . ALA B 1 124 ? 6.887 -18.953 -9.172 1 98.12 124 ALA B CA 1
ATOM 2661 C C . ALA B 1 124 ? 6.539 -20.234 -8.422 1 98.12 124 ALA B C 1
ATOM 2663 O O . ALA B 1 124 ? 5.371 -20.625 -8.367 1 98.12 124 ALA B O 1
ATOM 2664 N N . LEU B 1 125 ? 7.527 -20.828 -7.859 1 97.44 125 LEU B N 1
ATOM 2665 C CA . LEU B 1 125 ? 7.305 -22.062 -7.098 1 97.44 125 LEU B CA 1
ATOM 2666 C C . LEU B 1 125 ? 6.371 -21.797 -5.918 1 97.44 125 LEU B C 1
ATOM 2668 O O . LEU B 1 125 ? 5.457 -22.594 -5.664 1 97.44 125 LEU B O 1
ATOM 2672 N N . ARG B 1 126 ? 6.562 -20.75 -5.289 1 96.19 126 ARG B N 1
ATOM 2673 C CA . ARG B 1 126 ? 5.691 -20.375 -4.18 1 96.19 126 ARG B CA 1
ATOM 2674 C C . ARG B 1 126 ? 4.262 -20.141 -4.66 1 96.19 126 ARG B C 1
ATOM 2676 O O . ARG B 1 126 ? 3.305 -20.562 -4.008 1 96.19 126 ARG B O 1
ATOM 2683 N N . ALA B 1 127 ? 4.184 -19.469 -5.715 1 98.19 127 ALA B N 1
ATOM 2684 C CA . ALA B 1 127 ? 2.865 -19.203 -6.281 1 98.19 127 ALA B CA 1
ATOM 2685 C C . ALA B 1 127 ? 2.135 -20.5 -6.609 1 98.19 127 ALA B C 1
ATOM 2687 O O . ALA B 1 127 ? 0.926 -20.609 -6.387 1 98.19 127 ALA B O 1
ATOM 2688 N N . LEU B 1 128 ? 2.861 -21.469 -7.117 1 98.5 128 LEU B N 1
ATOM 2689 C CA . LEU B 1 128 ? 2.248 -22.766 -7.43 1 98.5 128 LEU B CA 1
ATOM 2690 C C . LEU B 1 128 ? 1.809 -23.469 -6.152 1 98.5 128 LEU B C 1
ATOM 2692 O O . LEU B 1 128 ? 0.786 -24.156 -6.145 1 98.5 128 LEU B O 1
ATOM 2696 N N . GLY B 1 129 ? 2.574 -23.359 -5.129 1 97.88 129 GLY B N 1
ATOM 2697 C CA . GLY B 1 129 ? 2.141 -23.875 -3.846 1 97.88 129 GLY B CA 1
ATOM 2698 C C . GLY B 1 129 ? 0.835 -23.281 -3.363 1 97.88 129 GLY B C 1
ATOM 2699 O O . GLY B 1 129 ? -0.052 -24 -2.9 1 97.88 129 GLY B O 1
ATOM 2700 N N . LEU B 1 130 ? 0.771 -21.953 -3.49 1 97.88 130 LEU B N 1
ATOM 2701 C CA . LEU B 1 130 ? -0.453 -21.266 -3.104 1 97.88 130 LEU B CA 1
ATOM 2702 C C . LEU B 1 130 ? -1.615 -21.672 -4.004 1 97.88 130 LEU B C 1
ATOM 2704 O O . LEU B 1 130 ? -2.752 -21.797 -3.539 1 97.88 130 LEU B O 1
ATOM 2708 N N . TRP B 1 131 ? -1.306 -21.859 -5.246 1 98.31 131 TRP B N 1
ATOM 2709 C CA . TRP B 1 131 ? -2.312 -22.344 -6.188 1 98.31 131 TRP B CA 1
ATOM 2710 C C . TRP B 1 131 ? -2.887 -23.672 -5.73 1 98.31 131 TRP B C 1
ATOM 2712 O O . TRP B 1 131 ? -4.105 -23.844 -5.641 1 98.31 131 TRP B O 1
ATOM 2722 N N . LEU B 1 132 ? -2.045 -24.609 -5.359 1 97.81 132 LEU B N 1
ATOM 2723 C CA . LEU B 1 132 ? -2.477 -25.922 -4.891 1 97.81 132 LEU B CA 1
ATOM 2724 C C . LEU B 1 132 ? -3.281 -25.812 -3.602 1 97.81 132 LEU B C 1
ATOM 2726 O O . LEU B 1 132 ? -4.309 -26.469 -3.441 1 97.81 132 LEU B O 1
ATOM 2730 N N . ALA B 1 133 ? -2.824 -24.969 -2.783 1 96.56 133 ALA B N 1
ATOM 2731 C CA . ALA B 1 133 ? -3.502 -24.781 -1.502 1 96.56 133 ALA B CA 1
ATOM 2732 C C . ALA B 1 133 ? -4.887 -24.172 -1.698 1 96.56 133 ALA B C 1
ATOM 2734 O O . ALA B 1 133 ? -5.754 -24.297 -0.832 1 96.56 133 ALA B O 1
ATOM 2735 N N . SER B 1 134 ? -5.035 -23.484 -2.783 1 96.38 134 SER B N 1
ATOM 2736 C CA . SER B 1 134 ? -6.289 -22.812 -3.072 1 96.38 134 SER B CA 1
ATOM 2737 C C . SER B 1 134 ? -7.344 -23.781 -3.592 1 96.38 134 SER B C 1
ATOM 2739 O O . SER B 1 134 ? -8.523 -23.438 -3.674 1 96.38 134 SER B O 1
ATOM 2741 N N . LEU B 1 135 ? -6.918 -25.078 -3.943 1 95.44 135 LEU B N 1
ATOM 2742 C CA . LEU B 1 135 ?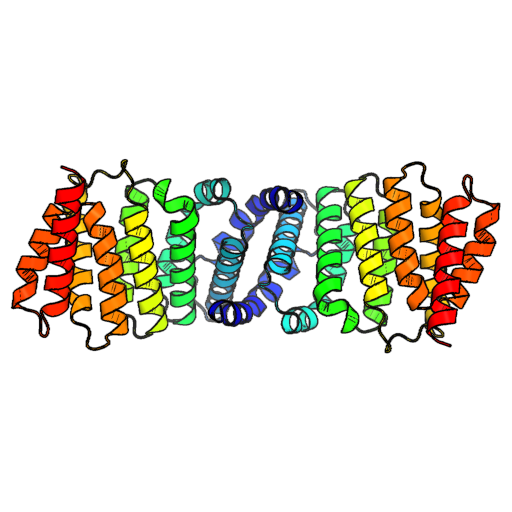 -7.828 -26.031 -4.559 1 95.44 135 LEU B CA 1
ATOM 2743 C C . LEU B 1 135 ? -8.711 -26.703 -3.508 1 95.44 135 LEU B C 1
ATOM 2745 O O . LEU B 1 135 ? -8.203 -27.422 -2.643 1 95.44 135 LEU B O 1
ATOM 2749 N N . GLY B 1 136 ? -9.57 -25.922 -2.896 1 76.19 136 GLY B N 1
ATOM 2750 C CA . GLY B 1 136 ? -10.453 -26.391 -1.842 1 76.19 136 GLY B CA 1
ATOM 2751 C C . GLY B 1 136 ? -11.328 -27.562 -2.273 1 76.19 136 GLY B C 1
ATOM 2752 O O . GLY B 1 136 ? -11.023 -28.234 -3.256 1 76.19 136 GLY B O 1
ATOM 2753 N N . LYS B 1 137 ? -12.305 -27.719 -1.544 1 76.44 137 LYS B N 1
ATOM 2754 C CA . LYS B 1 137 ? -13.203 -28.844 -1.738 1 76.44 137 LYS B CA 1
ATOM 2755 C C . LYS B 1 137 ? -14.031 -28.688 -3.01 1 76.44 137 LYS B C 1
ATOM 2757 O O . LYS B 1 137 ? -14.461 -29.672 -3.611 1 76.44 137 LYS B O 1
ATOM 2762 N N . ASP B 1 138 ? -14.102 -27.453 -3.436 1 84.62 138 ASP B N 1
ATOM 2763 C CA . ASP B 1 138 ? -14.961 -27.172 -4.586 1 84.62 138 ASP B CA 1
ATOM 2764 C C . ASP B 1 138 ? -14.211 -27.406 -5.898 1 84.62 138 ASP B C 1
ATOM 2766 O O . ASP B 1 138 ? -14.797 -27.344 -6.977 1 84.62 138 ASP B O 1
ATOM 2770 N N . TYR B 1 139 ? -12.961 -27.672 -5.844 1 93.19 139 TYR B N 1
ATOM 2771 C CA . TYR B 1 139 ? -12.195 -28.016 -7.035 1 93.19 139 TYR B CA 1
ATOM 2772 C C . TYR B 1 139 ? -12.32 -29.5 -7.355 1 93.19 139 TYR B C 1
ATOM 2774 O O . TYR B 1 139 ? -11.898 -30.344 -6.57 1 93.19 139 TYR B O 1
ATOM 2782 N N . ASN B 1 140 ? -12.969 -29.906 -8.453 1 95.06 140 ASN B N 1
ATOM 2783 C CA . ASN B 1 140 ? -13.148 -31.297 -8.844 1 95.06 140 ASN B CA 1
ATOM 2784 C C . ASN B 1 140 ? -11.852 -31.891 -9.375 1 95.06 140 ASN B C 1
ATOM 2786 O O . ASN B 1 140 ? -11.578 -31.828 -10.578 1 95.06 140 ASN B O 1
ATOM 2790 N N . SER B 1 141 ? -11.094 -32.469 -8.5 1 93.69 141 SER B N 1
ATOM 2791 C CA . SER B 1 141 ? -9.766 -32.969 -8.82 1 93.69 141 SER B CA 1
ATOM 2792 C C . SER B 1 141 ? -9.852 -34.094 -9.844 1 93.69 141 SER B C 1
ATOM 2794 O O . SER B 1 141 ? -8.906 -34.312 -10.617 1 93.69 141 SER B O 1
ATOM 2796 N N . GLN B 1 142 ? -10.945 -34.844 -9.875 1 93.69 142 GLN B N 1
ATOM 2797 C CA . GLN B 1 142 ? -11.109 -35.906 -10.859 1 93.69 142 GLN B CA 1
ATOM 2798 C C . GLN B 1 142 ? -11.375 -35.344 -12.242 1 93.69 142 GLN B C 1
ATOM 2800 O O . GLN B 1 142 ? -10.789 -35.781 -13.227 1 93.69 142 GLN B O 1
ATOM 2805 N N . LEU B 1 143 ? -12.273 -34.375 -12.25 1 95.06 143 LEU B N 1
ATOM 2806 C CA . LEU B 1 143 ? -12.617 -33.719 -13.516 1 95.06 143 LEU B CA 1
ATOM 2807 C C . LEU B 1 143 ? -11.406 -33.031 -14.109 1 95.06 143 LEU B C 1
ATOM 2809 O O . LEU B 1 143 ? -11.203 -33.062 -15.328 1 95.06 143 LEU B O 1
ATOM 2813 N N . TYR B 1 144 ? -10.555 -32.438 -13.234 1 96.81 144 TYR B N 1
ATOM 2814 C CA . TYR B 1 144 ? -9.438 -31.625 -13.711 1 96.81 144 TYR B CA 1
ATOM 2815 C C . TYR B 1 144 ? -8.117 -32.344 -13.508 1 96.81 144 TYR B C 1
ATOM 2817 O O . TYR B 1 144 ? -7.07 -31.719 -13.32 1 96.81 144 TYR B O 1
ATOM 2825 N N . SER B 1 145 ? -8.117 -33.625 -13.531 1 96.69 145 SER B N 1
ATOM 2826 C CA . SER B 1 145 ? -6.953 -34.469 -13.234 1 96.69 145 SER B CA 1
ATOM 2827 C C . SER B 1 145 ? -5.824 -34.188 -14.219 1 96.69 145 SER B C 1
ATOM 2829 O O . SER B 1 145 ? -4.648 -34.281 -13.867 1 96.69 145 SER B O 1
ATOM 2831 N N . GLN B 1 146 ? -6.168 -33.906 -15.484 1 97.44 146 GLN B N 1
ATOM 2832 C CA . GLN B 1 146 ? -5.145 -33.656 -16.484 1 97.44 146 GLN B CA 1
ATOM 2833 C C . GLN B 1 146 ? -4.301 -32.438 -16.109 1 97.44 146 GLN B C 1
ATOM 2835 O O . GLN B 1 146 ? -3.086 -32.438 -16.312 1 97.44 146 GLN B O 1
ATOM 2840 N N . HIS B 1 147 ? -4.953 -31.359 -15.57 1 97.56 147 HIS B N 1
ATOM 2841 C CA . HIS B 1 147 ? -4.234 -30.188 -15.094 1 97.56 147 HIS B CA 1
ATOM 2842 C C . HIS B 1 147 ? -3.266 -30.547 -13.977 1 97.56 147 HIS B C 1
ATOM 2844 O O . HIS B 1 147 ? -2.117 -30.094 -13.969 1 97.56 147 HIS B O 1
ATOM 2850 N N . LEU B 1 148 ? -3.732 -31.375 -13.07 1 97.94 148 LEU B N 1
ATOM 2851 C CA . LEU B 1 148 ? -2.918 -31.766 -11.922 1 97.94 148 LEU B CA 1
ATOM 2852 C C . LEU B 1 148 ? -1.759 -32.656 -12.359 1 97.94 148 LEU B C 1
ATOM 2854 O O . LEU B 1 148 ? -0.645 -32.531 -11.844 1 97.94 148 LEU B O 1
ATOM 2858 N N . GLU B 1 149 ? -2.035 -33.5 -13.281 1 98 149 GLU B N 1
ATOM 2859 C CA . GLU B 1 149 ? -1 -34.406 -13.797 1 98 149 GLU B CA 1
ATOM 2860 C C . GLU B 1 149 ? 0.163 -33.594 -14.383 1 98 149 GLU B C 1
ATOM 2862 O O . GLU B 1 149 ? 1.324 -33.875 -14.07 1 98 149 GLU B O 1
ATOM 2867 N N . VAL B 1 150 ? -0.204 -32.688 -15.25 1 97.81 150 VAL B N 1
ATOM 2868 C CA . VAL B 1 150 ? 0.812 -31.844 -15.883 1 97.81 150 VAL B CA 1
ATOM 2869 C C . VAL B 1 150 ? 1.606 -31.109 -14.812 1 97.81 150 VAL B C 1
ATOM 2871 O O . VAL B 1 150 ? 2.838 -31.062 -14.867 1 97.81 150 VAL B O 1
ATOM 2874 N N . LEU B 1 151 ? 0.944 -30.531 -13.852 1 98.19 151 LEU B N 1
ATOM 2875 C CA . LEU B 1 151 ? 1.579 -29.781 -12.781 1 98.19 151 LEU B CA 1
ATOM 2876 C C . LEU B 1 151 ? 2.525 -30.656 -11.977 1 98.19 151 LEU B C 1
ATOM 2878 O O . LEU B 1 151 ? 3.682 -30.297 -11.75 1 98.19 151 LEU B O 1
ATOM 2882 N N . PHE B 1 152 ? 2.049 -31.828 -11.594 1 97.88 152 PHE B N 1
ATOM 2883 C CA . PHE B 1 152 ? 2.859 -32.75 -10.797 1 97.88 152 PHE B CA 1
ATOM 2884 C C . PHE B 1 152 ? 4.102 -33.188 -11.562 1 97.88 152 PHE B C 1
ATOM 2886 O O . PHE B 1 152 ? 5.207 -33.188 -11.023 1 97.88 152 PHE B O 1
ATOM 2893 N N . GLN B 1 153 ? 3.902 -33.531 -12.781 1 96.62 153 GLN B N 1
ATOM 2894 C CA . GLN B 1 153 ? 5.027 -33.969 -13.586 1 96.62 153 GLN B CA 1
ATOM 2895 C C . GLN B 1 153 ? 6.102 -32.906 -13.688 1 96.62 153 GLN B C 1
ATOM 2897 O O . GLN B 1 153 ? 7.289 -33.188 -13.516 1 96.62 153 GLN B O 1
ATOM 2902 N N . GLN B 1 154 ? 5.676 -31.703 -13.977 1 96.69 154 GLN B N 1
ATOM 2903 C CA . GLN B 1 154 ? 6.625 -30.609 -14.109 1 96.69 154 GLN B CA 1
ATOM 2904 C C . GLN B 1 154 ? 7.344 -30.328 -12.789 1 96.69 154 GLN B C 1
ATOM 2906 O O . GLN B 1 154 ? 8.555 -30.109 -12.773 1 96.69 154 GLN B O 1
ATOM 2911 N N . LEU B 1 155 ? 6.625 -30.328 -11.68 1 97.38 155 LEU B N 1
ATOM 2912 C CA . LEU B 1 155 ? 7.234 -30.109 -10.375 1 97.38 155 LEU B CA 1
ATOM 2913 C C . LEU B 1 155 ? 8.234 -31.219 -10.055 1 97.38 155 LEU B C 1
ATOM 2915 O O . LEU B 1 155 ? 9.312 -30.953 -9.523 1 97.38 155 LEU B O 1
ATOM 2919 N N . LEU B 1 156 ? 7.914 -32.438 -10.414 1 95.94 156 LEU B N 1
ATOM 2920 C CA . LEU B 1 156 ? 8.781 -33.562 -10.125 1 95.94 156 LEU B CA 1
ATOM 2921 C C . LEU B 1 156 ? 10.086 -33.469 -10.906 1 95.94 156 LEU B C 1
ATOM 2923 O O . LEU B 1 156 ? 11.141 -33.906 -10.422 1 95.94 156 LEU B O 1
ATOM 2927 N N . LEU B 1 157 ? 10.039 -32.906 -12.102 1 93.56 157 LEU B N 1
ATOM 2928 C CA . LEU B 1 157 ? 11.273 -32.656 -12.844 1 93.56 157 LEU B CA 1
ATOM 2929 C C . LEU B 1 157 ? 12.219 -31.766 -12.047 1 93.56 157 LEU B C 1
ATOM 2931 O O . LEU B 1 157 ? 13.43 -31.969 -12.055 1 93.56 157 LEU B O 1
ATOM 2935 N N . HIS B 1 158 ? 11.633 -30.781 -11.281 1 93.62 158 HIS B N 1
ATOM 2936 C CA . HIS B 1 158 ? 12.438 -29.828 -10.539 1 93.62 158 HIS B CA 1
ATOM 2937 C C . HIS B 1 158 ? 12.82 -30.375 -9.164 1 93.62 158 HIS B C 1
ATOM 2939 O O . HIS B 1 158 ? 13.656 -29.797 -8.469 1 93.62 158 HIS B O 1
ATOM 2945 N N . LEU B 1 159 ? 12.203 -31.453 -8.766 1 93.75 159 LEU B N 1
ATOM 2946 C CA . LEU B 1 159 ? 12.602 -32.125 -7.531 1 93.75 159 LEU B CA 1
ATOM 2947 C C . LEU B 1 159 ? 13.992 -32.719 -7.668 1 93.75 159 LEU B C 1
ATOM 2949 O O . LEU B 1 159 ? 14.656 -33 -6.664 1 93.75 159 LEU B O 1
ATOM 2953 N N . ASP B 1 160 ? 14.445 -32.906 -8.922 1 88.75 160 ASP B N 1
ATOM 2954 C CA . ASP B 1 160 ? 15.773 -33.438 -9.195 1 88.75 160 ASP B CA 1
ATOM 2955 C C . ASP B 1 160 ? 16.766 -32.312 -9.469 1 88.75 160 ASP B C 1
ATOM 2957 O O . ASP B 1 160 ? 17.797 -32.531 -10.102 1 88.75 160 ASP B O 1
ATOM 2961 N N . ASP B 1 161 ? 16.453 -31.047 -9.094 1 88.12 161 ASP B N 1
ATOM 2962 C CA . ASP B 1 161 ? 17.344 -29.906 -9.266 1 88.12 161 ASP B CA 1
ATOM 2963 C C . ASP B 1 161 ? 18.625 -30.094 -8.445 1 88.12 161 ASP B C 1
ATOM 2965 O O . ASP B 1 161 ? 18.594 -30.641 -7.348 1 88.12 161 ASP B O 1
ATOM 2969 N N . PRO B 1 162 ? 19.75 -29.672 -9.023 1 88.19 162 PRO B N 1
ATOM 2970 C CA . PRO B 1 162 ? 21 -29.797 -8.266 1 88.19 162 PRO B CA 1
ATOM 2971 C C . PRO B 1 162 ? 21.016 -28.922 -7.016 1 88.19 162 PRO B C 1
ATOM 2973 O O . PRO B 1 162 ? 21.75 -29.188 -6.074 1 88.19 162 PRO B O 1
ATOM 2976 N N . ASP B 1 163 ? 20.25 -27.906 -6.969 1 89.12 163 ASP B N 1
ATOM 2977 C CA . ASP B 1 163 ? 20.172 -27 -5.828 1 89.12 163 ASP B CA 1
ATOM 2978 C C . ASP B 1 163 ? 19.219 -27.547 -4.766 1 89.12 163 ASP B C 1
ATOM 2980 O O . ASP B 1 163 ? 18.016 -27.625 -4.992 1 89.12 163 ASP B O 1
ATOM 2984 N N . SER B 1 164 ? 19.688 -27.766 -3.57 1 91 164 SER B N 1
ATOM 2985 C CA . SER B 1 164 ? 18.906 -28.375 -2.5 1 91 164 SER B CA 1
ATOM 2986 C C . SER B 1 164 ? 17.766 -27.469 -2.041 1 91 164 SER B C 1
ATOM 2988 O O . SER B 1 164 ? 16.719 -27.938 -1.596 1 91 164 SER B O 1
ATOM 2990 N N . ARG B 1 165 ? 18.047 -26.25 -2.102 1 91.25 165 ARG B N 1
ATOM 2991 C CA . ARG B 1 165 ? 17.016 -25.312 -1.713 1 91.25 165 ARG B CA 1
ATOM 2992 C C . ARG B 1 165 ? 15.797 -25.422 -2.631 1 91.25 165 ARG B C 1
ATOM 2994 O O . ARG B 1 165 ? 14.656 -25.312 -2.178 1 91.25 165 ARG B O 1
ATOM 3001 N N . VAL B 1 166 ? 16.109 -25.578 -3.828 1 92.31 166 VAL B N 1
ATOM 3002 C CA . VAL B 1 166 ? 15.047 -25.766 -4.801 1 92.31 166 VAL B CA 1
ATOM 3003 C C . VAL B 1 166 ? 14.328 -27.078 -4.531 1 92.31 166 VAL B C 1
ATOM 3005 O O . VAL B 1 166 ? 13.094 -27.125 -4.516 1 92.31 166 VAL B O 1
ATOM 3008 N N . GLN B 1 167 ? 15.062 -28.094 -4.305 1 93.75 167 GLN B N 1
ATOM 3009 C CA . GLN B 1 167 ? 14.484 -29.406 -4.016 1 93.75 167 GLN B CA 1
ATOM 3010 C C . GLN B 1 167 ? 13.547 -29.328 -2.811 1 93.75 167 GLN B C 1
ATOM 3012 O O . GLN B 1 167 ? 12.43 -29.844 -2.857 1 93.75 167 GLN B O 1
ATOM 3017 N N . ASP B 1 168 ? 14.016 -28.656 -1.786 1 95.06 168 ASP B N 1
ATOM 3018 C CA . ASP B 1 168 ? 13.227 -28.531 -0.562 1 95.06 168 ASP B CA 1
ATOM 3019 C C . ASP B 1 168 ? 11.914 -27.797 -0.824 1 95.06 168 ASP B C 1
ATOM 3021 O O . ASP B 1 168 ? 10.859 -28.203 -0.326 1 95.06 168 ASP B O 1
ATOM 3025 N N . THR B 1 169 ? 12 -26.703 -1.543 1 95.81 169 THR B N 1
ATOM 3026 C CA . THR B 1 169 ? 10.812 -25.906 -1.834 1 95.81 169 THR B CA 1
ATOM 3027 C C . THR B 1 169 ? 9.828 -26.703 -2.684 1 95.81 169 THR B C 1
ATOM 3029 O O . THR B 1 169 ? 8.625 -26.688 -2.432 1 95.81 169 THR B O 1
ATOM 3032 N N . VAL B 1 170 ? 10.367 -27.406 -3.656 1 97.06 170 VAL B N 1
ATOM 3033 C CA . VAL B 1 170 ? 9.523 -28.219 -4.523 1 97.06 170 VAL B CA 1
ATOM 3034 C C . VAL B 1 170 ? 8.844 -29.312 -3.707 1 97.06 170 VAL B C 1
ATOM 3036 O O . VAL B 1 170 ? 7.656 -29.594 -3.896 1 97.06 170 VAL B O 1
ATOM 3039 N N . LEU B 1 171 ? 9.602 -29.906 -2.82 1 96.94 171 LEU B N 1
ATOM 3040 C CA . LEU B 1 171 ? 9.055 -30.938 -1.966 1 96.94 171 LEU B CA 1
ATOM 3041 C C . LEU B 1 171 ? 7.867 -30.422 -1.161 1 96.94 171 LEU B C 1
ATOM 3043 O O . LEU B 1 171 ? 6.82 -31.062 -1.098 1 96.94 171 LEU B O 1
ATOM 3047 N N . GLU B 1 172 ? 8.023 -29.312 -0.594 1 97.19 172 GLU B N 1
ATOM 3048 C CA . GLU B 1 172 ? 6.941 -28.734 0.197 1 97.19 172 GLU B CA 1
ATOM 3049 C C . GLU B 1 172 ? 5.715 -28.453 -0.667 1 97.19 172 GLU B C 1
ATOM 3051 O O . GLU B 1 172 ? 4.582 -28.672 -0.236 1 97.19 172 GLU B O 1
ATOM 3056 N N . VAL B 1 173 ? 5.926 -27.922 -1.847 1 98.06 173 VAL B N 1
ATOM 3057 C CA . VAL B 1 173 ? 4.832 -27.656 -2.773 1 98.06 173 VAL B CA 1
ATOM 3058 C C . VAL B 1 173 ? 4.113 -28.953 -3.129 1 98.06 173 VAL B C 1
ATOM 3060 O O . VAL B 1 173 ? 2.883 -29.016 -3.117 1 98.06 173 VAL B O 1
ATOM 3063 N N . LEU B 1 174 ? 4.879 -30 -3.389 1 97.88 174 LEU B N 1
ATOM 3064 C CA . LEU B 1 174 ? 4.301 -31.281 -3.754 1 97.88 174 LEU B CA 1
ATOM 3065 C C . LEU B 1 174 ? 3.57 -31.906 -2.568 1 97.88 174 LEU B C 1
ATOM 3067 O O . LEU B 1 174 ? 2.561 -32.594 -2.744 1 97.88 174 LEU B O 1
ATOM 3071 N N . LYS B 1 175 ? 4.082 -31.656 -1.396 1 97.12 175 LYS B N 1
ATOM 3072 C CA . LYS B 1 175 ? 3.359 -32.125 -0.217 1 97.12 175 LYS B CA 1
ATOM 3073 C C . LYS B 1 175 ? 1.969 -31.5 -0.144 1 97.12 175 LYS B C 1
ATOM 3075 O O . LYS B 1 175 ? 0.998 -32.188 0.206 1 97.12 175 LYS B O 1
ATOM 3080 N N . THR B 1 176 ? 1.871 -30.281 -0.443 1 95.75 176 THR B N 1
ATOM 3081 C CA . THR B 1 176 ? 0.569 -29.625 -0.52 1 95.75 176 THR B CA 1
ATOM 3082 C C . THR B 1 176 ? -0.311 -30.297 -1.571 1 95.75 176 THR B C 1
ATOM 3084 O O . THR B 1 176 ? -1.512 -30.469 -1.359 1 95.75 176 THR B O 1
ATOM 3087 N N . GLY B 1 177 ? 0.28 -30.656 -2.678 1 95.62 177 GLY B N 1
ATOM 3088 C CA . GLY B 1 177 ? -0.424 -31.328 -3.756 1 95.62 177 GLY B CA 1
ATOM 3089 C C . GLY B 1 177 ? -0.959 -32.688 -3.354 1 95.62 177 GLY B C 1
ATOM 3090 O O . GLY B 1 177 ? -1.948 -33.156 -3.916 1 95.62 177 GLY B O 1
ATOM 3091 N N . SER B 1 178 ? -0.31 -33.281 -2.412 1 94.88 178 SER B N 1
ATOM 3092 C CA . SER B 1 178 ? -0.74 -34.594 -1.946 1 94.88 178 SER B CA 1
ATOM 3093 C C . SER B 1 178 ? -2.105 -34.531 -1.271 1 94.88 178 SER B C 1
ATOM 3095 O O . SER B 1 178 ? -2.836 -35.531 -1.227 1 94.88 178 SER B O 1
ATOM 3097 N N . GLY B 1 179 ? -2.438 -33.406 -0.779 1 92.81 179 GLY B N 1
ATOM 3098 C CA . GLY B 1 179 ? -3.754 -33.219 -0.189 1 92.81 179 GLY B CA 1
ATOM 3099 C C . GLY B 1 179 ? -4.852 -33.031 -1.221 1 92.81 179 GLY B C 1
ATOM 3100 O O . GLY B 1 179 ? -6.031 -33.219 -0.918 1 92.81 179 GLY B O 1
ATOM 3101 N N . VAL B 1 180 ? -4.5 -32.719 -2.398 1 94.38 180 VAL B N 1
ATOM 3102 C CA . VAL B 1 180 ? -5.461 -32.438 -3.457 1 94.38 180 VAL B CA 1
ATOM 3103 C C . VAL B 1 180 ? -5.809 -33.719 -4.207 1 94.38 180 VAL B C 1
ATOM 3105 O O . VAL B 1 180 ? -6.984 -34 -4.438 1 94.38 180 VAL B O 1
ATOM 3108 N N . HIS B 1 181 ? -4.859 -34.469 -4.645 1 94.44 181 HIS B N 1
ATOM 3109 C CA . HIS B 1 181 ? -5.027 -35.719 -5.383 1 94.44 181 HIS B CA 1
ATOM 3110 C C . HIS B 1 181 ? -3.902 -36.688 -5.074 1 94.44 181 HIS B C 1
ATOM 3112 O O . HIS B 1 181 ? -3.023 -36.938 -5.91 1 94.44 181 HIS B O 1
ATOM 3118 N N . PRO B 1 182 ? -3.961 -37.25 -3.889 1 95 182 PRO B N 1
ATOM 3119 C CA . PRO B 1 182 ? -2.863 -38.094 -3.412 1 95 182 PRO B CA 1
ATOM 3120 C C . PRO B 1 182 ? -2.574 -39.281 -4.34 1 95 182 PRO B C 1
ATOM 3122 O O . PRO B 1 182 ? -1.409 -39.594 -4.594 1 95 182 PRO B O 1
ATOM 3125 N N . ALA B 1 183 ? -3.602 -39.969 -4.883 1 95.12 183 ALA B N 1
ATOM 3126 C CA . ALA B 1 183 ? -3.406 -41.125 -5.73 1 95.12 183 ALA B CA 1
ATOM 3127 C C . ALA B 1 183 ? -2.646 -40.75 -7.004 1 95.12 183 ALA B C 1
ATOM 3129 O O . ALA B 1 183 ? -1.72 -41.469 -7.402 1 95.12 183 ALA B O 1
ATOM 3130 N N . LEU B 1 184 ? -3.057 -39.75 -7.594 1 96.62 184 LEU B N 1
ATOM 3131 C CA . LEU B 1 184 ? -2.4 -39.312 -8.812 1 96.62 184 LEU B CA 1
ATOM 3132 C C . LEU B 1 184 ? -0.952 -38.906 -8.547 1 96.62 184 LEU B C 1
ATOM 3134 O O . LEU B 1 184 ? -0.058 -39.25 -9.328 1 96.62 184 LEU B O 1
ATOM 3138 N N . LEU B 1 185 ? -0.74 -38.156 -7.465 1 97.25 185 LEU B N 1
ATOM 3139 C CA . LEU B 1 185 ? 0.62 -37.75 -7.129 1 97.25 185 LEU B CA 1
ATOM 3140 C C . LEU B 1 185 ? 1.507 -38.969 -6.883 1 97.25 185 LEU B C 1
ATOM 3142 O O . LEU B 1 185 ? 2.641 -39 -7.363 1 97.25 185 LEU B O 1
ATOM 3146 N N . LYS B 1 186 ? 0.966 -39.906 -6.168 1 96.81 186 LYS B N 1
ATOM 3147 C CA . LYS B 1 186 ? 1.705 -41.125 -5.906 1 96.81 186 LYS B CA 1
ATOM 3148 C C . LYS B 1 186 ? 2.123 -41.812 -7.211 1 96.81 186 LYS B C 1
ATOM 3150 O O . LYS B 1 186 ? 3.279 -42.188 -7.367 1 96.81 186 LYS B O 1
ATOM 3155 N N . GLN B 1 187 ? 1.244 -41.906 -8.094 1 96.88 187 GLN B N 1
ATOM 3156 C CA . GLN B 1 187 ? 1.507 -42.531 -9.383 1 96.88 187 GLN B CA 1
ATOM 3157 C C . GLN B 1 187 ? 2.623 -41.812 -10.133 1 96.88 187 GLN B C 1
ATOM 3159 O O . GLN B 1 187 ? 3.533 -42.438 -10.664 1 96.88 187 GLN B O 1
ATOM 3164 N N . GLU B 1 188 ? 2.559 -40.5 -10.172 1 96.56 188 GLU B N 1
ATOM 3165 C CA . GLU B 1 188 ? 3.553 -39.688 -10.883 1 96.56 188 GLU B CA 1
ATOM 3166 C C . GLU B 1 188 ? 4.926 -39.812 -10.227 1 96.56 188 GLU B C 1
ATOM 3168 O O . GLU B 1 188 ? 5.949 -39.844 -10.914 1 96.56 188 GLU B O 1
ATOM 3173 N N . VAL B 1 189 ? 4.957 -39.812 -8.922 1 96.62 189 VAL B N 1
ATOM 3174 C CA . VAL B 1 189 ? 6.215 -39.906 -8.188 1 96.62 189 VAL B CA 1
ATOM 3175 C C . VAL B 1 189 ? 6.859 -41.25 -8.453 1 96.62 189 VAL B C 1
ATOM 3177 O O . VAL B 1 189 ? 8.062 -41.344 -8.703 1 96.62 189 VAL B O 1
ATOM 3180 N N . GLU B 1 190 ? 6.121 -42.312 -8.398 1 95.25 190 GLU B N 1
ATOM 3181 C CA . GLU B 1 190 ? 6.629 -43.656 -8.633 1 95.25 190 GLU B CA 1
ATOM 3182 C C . GLU B 1 190 ? 7.176 -43.781 -10.055 1 95.25 190 GLU B C 1
ATOM 3184 O O . GLU B 1 190 ? 8.203 -44.438 -10.266 1 95.25 190 GLU B O 1
ATOM 3189 N N . ALA B 1 191 ? 6.504 -43.188 -10.93 1 93.75 191 ALA B N 1
ATOM 3190 C CA . ALA B 1 191 ? 6.949 -43.25 -12.32 1 93.75 191 ALA B CA 1
ATOM 3191 C C . ALA B 1 191 ? 8.273 -42.5 -12.5 1 93.75 191 ALA B C 1
ATOM 3193 O O . ALA B 1 191 ? 9.109 -42.906 -13.32 1 93.75 191 ALA B O 1
ATOM 3194 N N . MET B 1 192 ? 8.453 -41.469 -11.719 1 91.81 192 MET B N 1
ATOM 3195 C CA . MET B 1 192 ? 9.609 -40.594 -11.891 1 91.81 192 MET B CA 1
ATOM 3196 C C . MET B 1 192 ? 10.773 -41.031 -11.023 1 91.81 192 MET B C 1
ATOM 3198 O O . MET B 1 192 ? 11.93 -40.688 -11.297 1 91.81 192 MET B O 1
ATOM 3202 N N . ARG B 1 193 ? 10.477 -41.75 -9.984 1 90.81 193 ARG B N 1
ATOM 3203 C CA . ARG B 1 193 ? 11.445 -42.125 -8.953 1 90.81 193 ARG B CA 1
ATOM 3204 C C . ARG B 1 193 ? 12.688 -42.75 -9.57 1 90.81 193 ARG B C 1
ATOM 3206 O O . ARG B 1 193 ? 13.812 -42.406 -9.219 1 90.81 193 ARG B O 1
ATOM 3213 N N . ASP B 1 194 ? 12.539 -43.656 -10.539 1 86.06 194 ASP B N 1
ATOM 3214 C CA . ASP B 1 194 ? 13.664 -44.406 -11.078 1 86.06 194 ASP B CA 1
ATOM 3215 C C . ASP B 1 194 ? 14.445 -43.594 -12.102 1 86.06 194 ASP B C 1
ATOM 3217 O O . ASP B 1 194 ? 15.539 -43.969 -12.516 1 86.06 194 ASP B O 1
ATOM 3221 N N . LYS B 1 195 ? 13.883 -42.531 -12.453 1 85.31 195 LYS B N 1
ATOM 3222 C CA . LYS B 1 195 ? 14.523 -41.688 -13.445 1 85.31 195 LYS B CA 1
ATOM 3223 C C . LYS B 1 195 ? 15.32 -40.562 -12.773 1 85.31 195 LYS B C 1
ATOM 3225 O O . LYS B 1 195 ? 16.062 -39.844 -13.438 1 85.31 195 LYS B O 1
ATOM 3230 N N . GLN B 1 196 ? 15.242 -40.406 -11.516 1 83.5 196 GLN B N 1
ATOM 3231 C CA . GLN B 1 196 ? 15.867 -39.312 -10.797 1 83.5 196 GLN B CA 1
ATOM 3232 C C . GLN B 1 196 ? 17.281 -39.656 -10.359 1 83.5 196 GLN B C 1
ATOM 3234 O O . GLN B 1 196 ? 17.578 -40.812 -10.07 1 83.5 196 GLN B O 1
ATOM 3239 N N . ARG B 1 197 ? 18.156 -38.688 -10.391 1 81.62 197 ARG B N 1
ATOM 3240 C CA . ARG B 1 197 ? 19.516 -38.844 -9.906 1 81.62 197 ARG B CA 1
ATOM 3241 C C . ARG B 1 197 ? 19.531 -39.219 -8.43 1 81.62 197 ARG B C 1
ATOM 3243 O O . ARG B 1 197 ? 20.25 -40.125 -8.016 1 81.62 197 ARG B O 1
ATOM 3250 N N . THR B 1 198 ? 18.75 -38.531 -7.605 1 78.25 198 THR B N 1
ATOM 3251 C CA . THR B 1 198 ? 18.656 -38.781 -6.168 1 78.25 198 THR B CA 1
ATOM 3252 C C . THR B 1 198 ? 17.203 -39.031 -5.762 1 78.25 198 THR B C 1
ATOM 3254 O O . THR B 1 198 ? 16.422 -38.094 -5.586 1 78.25 198 THR B O 1
ATOM 3257 N N . PRO B 1 199 ? 16.938 -40.344 -5.535 1 88.19 199 PRO B N 1
ATOM 3258 C CA . PRO B 1 199 ? 15.547 -40.688 -5.281 1 88.19 199 PRO B CA 1
ATOM 3259 C C . PRO B 1 199 ? 15.109 -40.375 -3.854 1 88.19 199 PRO B C 1
ATOM 3261 O O . PRO B 1 199 ? 13.953 -40.625 -3.488 1 88.19 199 PRO B O 1
ATOM 3264 N N . VAL B 1 200 ? 15.93 -39.75 -3.094 1 90.81 200 VAL B N 1
ATOM 3265 C CA . VAL B 1 200 ? 15.672 -39.5 -1.679 1 90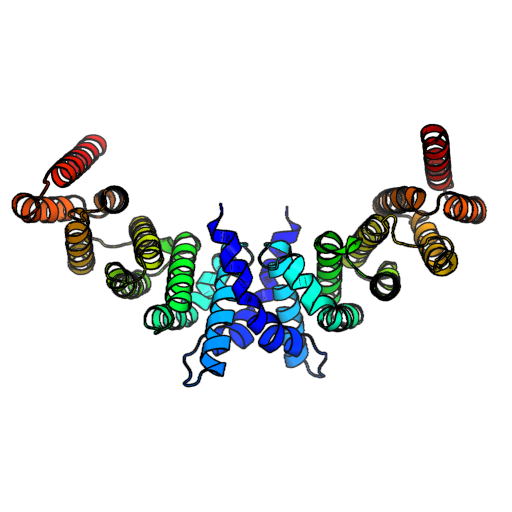.81 200 VAL B CA 1
ATOM 3266 C C . VAL B 1 200 ? 14.43 -38.656 -1.523 1 90.81 200 VAL B C 1
ATOM 3268 O O . VAL B 1 200 ? 13.586 -38.906 -0.663 1 90.81 200 VAL B O 1
ATOM 3271 N N . TYR B 1 201 ? 14.312 -37.688 -2.32 1 93.5 201 TYR B N 1
ATOM 3272 C CA . TYR B 1 201 ? 13.188 -36.781 -2.197 1 93.5 201 TYR B CA 1
ATOM 3273 C C . TYR B 1 201 ? 11.891 -37.438 -2.664 1 93.5 201 TYR B C 1
ATOM 3275 O O . TYR B 1 201 ? 10.82 -37.188 -2.107 1 93.5 201 TYR B O 1
ATOM 3283 N N . CYS B 1 202 ? 11.992 -38.312 -3.648 1 95 202 CYS B N 1
ATOM 3284 C CA . CYS B 1 202 ? 10.836 -39.125 -4.043 1 95 202 CYS B CA 1
ATOM 3285 C C . CYS B 1 202 ? 10.359 -40 -2.895 1 95 202 CYS B C 1
ATOM 3287 O O . CYS B 1 202 ? 9.164 -40.094 -2.633 1 95 202 CYS B O 1
ATOM 3289 N N . ASP B 1 203 ? 11.328 -40.5 -2.246 1 94.88 203 ASP B N 1
ATOM 3290 C CA . ASP B 1 203 ? 11 -41.406 -1.128 1 94.88 203 ASP B CA 1
ATOM 3291 C C . ASP B 1 203 ? 10.336 -40.625 0.005 1 94.88 203 ASP B C 1
ATOM 3293 O O . ASP B 1 203 ? 9.359 -41.094 0.599 1 94.88 203 ASP B O 1
ATOM 3297 N N . LYS B 1 204 ? 10.891 -39.5 0.272 1 95.25 204 LYS B N 1
ATOM 3298 C CA . LYS B 1 204 ? 10.297 -38.656 1.299 1 95.25 204 LYS B CA 1
ATOM 3299 C C . LYS B 1 204 ? 8.859 -38.281 0.949 1 95.25 204 LYS B C 1
ATOM 3301 O O . LYS B 1 204 ? 7.984 -38.281 1.818 1 95.25 204 LYS B O 1
ATOM 3306 N N . LEU B 1 205 ? 8.625 -38 -0.303 1 96.19 205 LEU B N 1
ATOM 3307 C CA . LEU B 1 205 ? 7.293 -37.594 -0.762 1 96.19 205 LEU B CA 1
ATOM 3308 C C . LEU B 1 205 ? 6.324 -38.781 -0.672 1 96.19 205 LEU B C 1
ATOM 3310 O O . LEU B 1 205 ? 5.184 -38.594 -0.235 1 96.19 205 LEU B O 1
ATOM 3314 N N . LEU B 1 206 ? 6.773 -39.938 -1.048 1 96.06 206 LEU B N 1
ATOM 3315 C CA . LEU B 1 206 ? 5.938 -41.156 -0.974 1 96.06 206 LEU B CA 1
ATOM 3316 C C . LEU B 1 206 ? 5.582 -41.469 0.473 1 96.06 206 LEU B C 1
ATOM 3318 O O . LEU B 1 206 ? 4.445 -41.844 0.765 1 96.06 206 LEU B O 1
ATOM 3322 N N . GLN B 1 207 ? 6.543 -41.25 1.33 1 95.75 207 GLN B N 1
ATOM 3323 C CA . GLN B 1 207 ? 6.285 -41.469 2.752 1 95.75 207 GLN B CA 1
ATOM 3324 C C . GLN B 1 207 ? 5.234 -40.469 3.262 1 95.75 207 GLN B C 1
ATOM 3326 O O . GLN B 1 207 ? 4.355 -40.844 4.043 1 95.75 207 GLN B O 1
ATOM 3331 N N . HIS B 1 208 ? 5.328 -39.312 2.836 1 96.31 208 HIS B N 1
ATOM 3332 C CA . HIS B 1 208 ? 4.359 -38.281 3.219 1 96.31 208 HIS B CA 1
ATOM 3333 C C . HIS B 1 208 ? 2.961 -38.625 2.73 1 96.31 208 HIS B C 1
ATOM 3335 O O . HIS B 1 208 ? 1.986 -38.5 3.475 1 96.31 208 HIS B O 1
ATOM 3341 N N . ILE B 1 209 ? 2.828 -39.062 1.505 1 95.56 209 ILE B N 1
ATOM 3342 C CA . ILE B 1 209 ? 1.543 -39.438 0.917 1 95.56 209 ILE B CA 1
ATOM 3343 C C . ILE B 1 209 ? 0.926 -40.594 1.696 1 95.56 209 ILE B C 1
ATOM 3345 O O . ILE B 1 209 ? -0.276 -40.594 1.975 1 95.56 209 ILE B O 1
ATOM 3349 N N . HIS B 1 210 ? 1.769 -41.469 2.053 1 93.12 210 HIS B N 1
ATOM 3350 C CA . HIS B 1 210 ? 1.312 -42.625 2.799 1 93.12 210 HIS B CA 1
ATOM 3351 C C . HIS B 1 210 ? 0.82 -42.25 4.188 1 93.12 210 HIS B C 1
ATOM 3353 O O . HIS B 1 210 ? -0.149 -42.812 4.691 1 93.12 210 HIS B O 1
ATOM 3359 N N . SER B 1 211 ? 1.481 -41.344 4.734 1 91.38 211 SER B N 1
ATOM 3360 C CA . SER B 1 211 ? 1.118 -40.938 6.086 1 91.38 211 SER B CA 1
ATOM 3361 C C . SER B 1 211 ? -0.228 -40.219 6.098 1 91.38 211 SER B C 1
ATOM 3363 O O . SER B 1 211 ? -0.943 -40.25 7.102 1 91.38 211 SER B O 1
ATOM 3365 N N . LEU B 1 212 ? -0.596 -39.531 5.125 1 85.06 212 LEU B N 1
ATOM 3366 C CA . LEU B 1 212 ? -1.868 -38.812 5.031 1 85.06 212 LEU B CA 1
ATOM 3367 C C . LEU B 1 212 ? -3.025 -39.812 4.879 1 85.06 212 LEU B C 1
ATOM 3369 O O . LEU B 1 212 ? -4.125 -39.562 5.375 1 85.06 212 LEU B O 1
ATOM 3373 N N . ARG B 1 213 ? -2.875 -40.844 4.109 1 76.12 213 ARG B N 1
ATOM 3374 C CA . ARG B 1 213 ? -3.912 -41.875 3.914 1 76.12 213 ARG B CA 1
ATOM 3375 C C . ARG B 1 213 ? -4.246 -42.562 5.223 1 76.12 213 ARG B C 1
ATOM 3377 O O . ARG B 1 213 ? -5.398 -42.938 5.465 1 76.12 213 ARG B O 1
ATOM 3384 N N . GLN B 1 214 ? -3.223 -42.688 5.984 1 67.44 214 GLN B N 1
ATOM 3385 C CA . GLN B 1 214 ? -3.447 -43.375 7.266 1 67.44 214 GLN B CA 1
ATOM 3386 C C . GLN B 1 214 ? -4.207 -42.469 8.227 1 67.44 214 GLN B C 1
ATOM 3388 O O . GLN B 1 214 ? -4.992 -42.938 9.055 1 67.44 214 GLN B O 1
ATOM 3393 N N . ASP B 1 215 ? -4.066 -41.188 8.148 1 58.12 215 ASP B N 1
ATOM 3394 C CA . ASP B 1 215 ? -4.766 -40.25 9.023 1 58.12 215 ASP B CA 1
ATOM 3395 C C . ASP B 1 215 ? -6.215 -40.062 8.586 1 58.12 215 ASP B C 1
ATOM 3397 O O . ASP B 1 215 ? -7.055 -39.594 9.367 1 58.12 215 ASP B O 1
ATOM 3401 N N . THR B 1 216 ? -6.535 -40.188 7.414 1 50.12 216 THR B N 1
ATOM 3402 C CA . THR B 1 216 ? -7.906 -40.062 6.934 1 50.12 216 THR B CA 1
ATOM 3403 C C . THR B 1 216 ? -8.672 -41.375 7.117 1 50.12 216 THR B C 1
ATOM 3405 O O . THR B 1 216 ? -9.844 -41.469 6.762 1 50.12 216 THR B O 1
ATOM 3408 N N . VAL B 1 217 ? -7.945 -42.594 7.512 1 41.53 217 VAL B N 1
ATOM 3409 C CA . VAL B 1 217 ? -8.648 -43.812 7.918 1 41.53 217 VAL B CA 1
ATOM 3410 C C . VAL B 1 217 ? -8.852 -43.812 9.43 1 41.53 217 VAL B C 1
ATOM 3412 O O . VAL B 1 217 ? -7.922 -43.5 10.188 1 41.53 217 VAL B O 1
#

pLDDT: mean 92.38, std 12.03, range [27.45, 98.62]

InterPro domains:
  IPR011989 Armadillo-like helical [G3DSA:1.25.10.10] (5-216)
  IPR016024 Armadillo-type fold [SSF48371] (7-210)
  IPR021133 HEAT, type 2 [PS50077] (105-143)
  IPR052623 Dynein axonemal assembly factor 5 [PTHR16216] (7-209)
  IPR055406 Maestro/Maestro-like, HEAT-repeats domain [PF23227] (60-168)

Sequence (434 aa):
TWDTRRFCEHLDVFLLELLLPNLVWKAGRTAAAIRTSALSCLLALLQGGAITPSQLLAVEERLSPQVLSALEEDSQLSRLLACRSLSTLLKLIGPSLHPDALNNIYPEVLKRLDDSSEQVRGVALRALGLWLASLGKDYNSQLYSQHLEVLFQQLLLHLDDPDSRVQDTVLEVLKTGSGVHPALLKQEVEAMRDKQRTPVYCDKLLQHIHSLRQDTVTWDTRRFCEHLDVFLLELLLPNLVWKAGRTAAAIRTSALSCLLALLQGGAITPSQLLAVEERLSPQVLSALEEDSQLSRLLACRSLSTLLKLIGPSLHPDALNNIYPEVLKRLDDSSEQVRGVALRALGLWLASLGKDYNSQLYSQHLEVLFQQLLLHLDDPDSRVQDTVLEVLKTGSGVHPALLKQEVEAMRDKQRTPVYCDKLLQHIHSLRQDTV